Protein AF-0000000076748679 (afdb_homodimer)

Solvent-accessible surface area (backbone atoms only — not comparable to full-atom values): 33354 Å² total; per-residue (Å²): 128,60,46,67,63,49,33,9,61,66,39,72,43,52,55,68,56,43,50,34,49,76,63,66,43,86,95,61,54,68,68,56,43,50,35,40,51,52,24,21,60,73,51,68,40,67,83,51,52,68,63,48,45,72,67,42,92,62,56,61,30,36,22,34,38,36,46,47,50,56,41,62,71,43,7,44,29,50,48,27,27,44,54,48,29,47,75,69,73,27,44,51,39,35,34,57,22,62,58,31,41,68,43,35,53,53,41,52,50,49,34,47,63,59,50,29,44,18,26,38,34,44,67,61,37,58,54,70,67,57,52,53,53,50,36,73,73,32,62,2,43,16,36,39,72,36,80,46,81,94,50,43,91,37,19,33,23,63,45,42,33,60,34,28,25,53,54,45,47,54,44,43,74,27,57,43,79,38,61,28,36,36,40,41,60,59,91,38,68,63,43,54,32,27,50,47,13,43,45,52,45,34,46,75,73,75,40,80,82,53,74,73,40,48,26,56,18,49,82,33,37,68,19,15,24,51,14,41,52,52,36,59,69,62,71,61,85,55,42,27,34,43,27,62,26,36,43,18,33,53,16,27,50,50,49,32,50,75,66,73,40,46,57,20,86,57,33,17,42,33,24,22,44,58,49,76,63,29,73,47,30,77,44,27,39,16,22,24,33,49,65,45,47,63,50,26,33,49,36,38,51,49,7,47,24,43,47,65,71,42,91,69,92,69,88,79,38,68,44,77,50,45,80,43,86,54,53,11,59,52,67,55,77,83,125,129,61,44,68,62,50,33,9,60,67,40,71,42,53,54,67,55,41,50,34,48,76,64,66,43,84,94,61,55,67,67,55,43,49,36,41,50,51,23,21,60,75,51,67,39,65,84,50,53,66,62,48,45,71,66,42,91,60,56,62,30,37,23,33,37,35,46,48,50,54,41,64,71,43,7,45,29,50,49,28,28,43,56,49,29,48,76,69,73,27,44,51,39,32,34,57,22,62,56,32,41,68,43,36,52,52,42,52,49,50,35,47,64,58,51,30,45,19,26,38,33,46,67,62,34,58,54,71,67,57,52,52,51,50,36,69,73,32,62,2,43,16,36,40,72,36,81,44,79,96,50,43,93,36,20,33,23,61,44,40,32,58,34,28,27,52,52,45,48,53,44,43,74,28,58,43,80,38,62,27,36,37,40,41,60,59,92,35,68,64,42,55,32,28,50,47,14,43,45,52,45,34,46,75,70,74,40,80,80,53,73,74,40,48,27,56,19,49,81,34,37,68,20,15,25,50,15,42,52,53,38,59,69,61,70,61,84,55,42,26,35,43,27,62,25,36,42,17,33,52,16,28,52,51,49,33,50,75,66,74,40,48,60,20,84,57,32,17,42,33,25,22,44,58,49,77,64,30,75,48,31,76,47,26,40,16,22,23,33,50,64,46,48,62,49,26,32,50,35,39,52,48,8,46,26,42,46,66,71,43,92,70,93,69,90,76,40,70,44,76,53,45,80,44,87,56,54,11,58,52,66,56,76,82,125

InterPro domains:
  IPR000843 LacI-type HTH domain [PF00356] (3-48)
  IPR000843 LacI-type HTH domain [PS50932] (2-56)
  IPR000843 LacI-type HTH domain [SM00354] (1-71)
  IPR000843 LacI-type HTH domain [cd01392] (5-56)
  IPR010982 Lambda repressor-like, DNA-binding domain superfamily [G3DSA:1.10.260.40] (1-59)
  IPR010982 Lambda repressor-like, DNA-binding domain superfamily [SSF47413] (1-59)
  IPR028082 Periplasmic binding protein-like I [SSF53822] (61-331)
  IPR046335 Transcriptional regulator LacI/GalR-like, sensor domain [PF13377] (169-329)

Structure (mmCIF, N/CA/C/O backbone):
data_AF-0000000076748679-model_v1
#
loop_
_entity.id
_entity.type
_entity.pdbx_description
1 polymer 'Transcriptional regulator'
#
loop_
_atom_site.group_PDB
_atom_site.id
_atom_site.type_symbol
_atom_site.label_atom_id
_atom_site.label_alt_id
_atom_site.label_comp_id
_atom_site.label_asym_id
_atom_site.label_entity_id
_atom_site.label_seq_id
_atom_site.pdbx_PDB_ins_code
_atom_site.Cartn_x
_atom_site.Cartn_y
_atom_site.Cartn_z
_atom_site.occupancy
_atom_site.B_iso_or_equiv
_atom_site.auth_seq_id
_atom_site.auth_comp_id
_atom_site.auth_asym_id
_atom_site.auth_atom_id
_atom_site.pdbx_PDB_model_num
ATOM 1 N N . MET A 1 1 ? -38.938 -6.48 -3.715 1 53 1 MET A N 1
ATOM 2 C CA . MET A 1 1 ? -37.875 -7.238 -3.082 1 53 1 MET A CA 1
ATOM 3 C C . MET A 1 1 ? -38.406 -8.047 -1.898 1 53 1 MET A C 1
ATOM 5 O O . MET A 1 1 ? -39.344 -7.621 -1.227 1 53 1 MET A O 1
ATOM 9 N N . ALA A 1 2 ? -38.031 -9.32 -1.953 1 67.19 2 ALA A N 1
ATOM 10 C CA . ALA A 1 2 ? -38.531 -10.195 -0.905 1 67.19 2 ALA A CA 1
ATOM 11 C C . ALA A 1 2 ? -38.094 -9.727 0.475 1 67.19 2 ALA A C 1
ATOM 13 O O . ALA A 1 2 ? -37 -9.195 0.631 1 67.19 2 ALA A O 1
ATOM 14 N N . ASN A 1 3 ? -39 -9.562 1.383 1 76 3 ASN A N 1
ATOM 15 C CA . ASN A 1 3 ? -38.656 -9.234 2.764 1 76 3 ASN A CA 1
ATOM 16 C C . ASN A 1 3 ? -38.719 -10.461 3.664 1 76 3 ASN A C 1
ATOM 18 O O . ASN A 1 3 ? -38.969 -11.578 3.189 1 76 3 ASN A O 1
ATOM 22 N N . ILE A 1 4 ? -38.344 -10.125 4.898 1 81.5 4 ILE A N 1
ATOM 23 C CA . ILE A 1 4 ? -38.219 -11.242 5.828 1 81.5 4 ILE A CA 1
ATOM 24 C C . ILE A 1 4 ? -39.562 -11.961 5.973 1 81.5 4 ILE A C 1
ATOM 26 O O . ILE A 1 4 ? -39.594 -13.172 6.191 1 81.5 4 ILE A O 1
ATOM 30 N N . ARG A 1 5 ? -40.656 -11.25 5.781 1 84.69 5 ARG A N 1
ATOM 31 C CA . ARG A 1 5 ? -41.969 -11.859 5.871 1 84.69 5 ARG A CA 1
ATOM 32 C C . ARG A 1 5 ? -42.219 -12.812 4.703 1 84.69 5 ARG A C 1
ATOM 34 O O . ARG A 1 5 ? -42.844 -13.867 4.875 1 84.69 5 ARG A O 1
ATOM 41 N N . ASP A 1 6 ? -41.625 -12.414 3.621 1 86.12 6 ASP A N 1
ATOM 42 C CA . ASP A 1 6 ? -41.75 -13.273 2.445 1 86.12 6 ASP A CA 1
ATOM 43 C C . ASP A 1 6 ? -40.969 -14.578 2.635 1 86.12 6 ASP A C 1
ATOM 45 O O . ASP A 1 6 ? -41.438 -15.648 2.238 1 86.12 6 ASP A O 1
ATOM 49 N N . VAL A 1 7 ? -39.844 -14.344 3.219 1 87.75 7 VAL A N 1
ATOM 50 C CA . VAL A 1 7 ? -39 -15.523 3.486 1 87.75 7 VAL A CA 1
ATOM 51 C C . VAL A 1 7 ? -39.75 -16.453 4.457 1 87.75 7 VAL A C 1
ATOM 53 O O . VAL A 1 7 ? -39.75 -17.672 4.266 1 87.75 7 VAL A O 1
ATOM 56 N N . ALA A 1 8 ? -40.344 -15.883 5.414 1 89.19 8 ALA A N 1
ATOM 57 C CA . ALA A 1 8 ? -41.062 -16.656 6.406 1 89.19 8 ALA A CA 1
ATOM 58 C C . ALA A 1 8 ? -42.219 -17.422 5.762 1 89.19 8 ALA A C 1
ATOM 60 O O . ALA A 1 8 ? -42.406 -18.609 6.043 1 89.19 8 ALA A O 1
ATOM 61 N N . LYS A 1 9 ? -42.875 -16.781 4.926 1 89.94 9 LYS A N 1
ATOM 62 C CA . LYS A 1 9 ? -44 -17.391 4.215 1 89.94 9 LYS A CA 1
ATOM 63 C C . LYS A 1 9 ? -43.531 -18.547 3.336 1 89.94 9 LYS A C 1
ATOM 65 O O . LYS A 1 9 ? -44.125 -19.625 3.342 1 89.94 9 LYS A O 1
ATOM 70 N N . GLU A 1 10 ? -42.469 -18.266 2.684 1 90.56 10 GLU A N 1
ATOM 71 C CA . GLU A 1 10 ? -41.906 -19.266 1.767 1 90.56 10 GLU A CA 1
ATOM 72 C C . GLU A 1 10 ? -41.375 -20.469 2.523 1 90.56 10 GLU A C 1
ATOM 74 O O . GLU A 1 10 ? -41.531 -21.609 2.074 1 90.56 10 GLU A O 1
ATOM 79 N N . ALA A 1 11 ? -40.75 -20.219 3.58 1 90.06 11 ALA A N 1
ATOM 80 C CA . ALA A 1 11 ? -40.156 -21.281 4.387 1 90.06 11 ALA A CA 1
ATOM 81 C C . ALA A 1 11 ? -41.188 -21.953 5.285 1 90.06 11 ALA A C 1
ATOM 83 O O . ALA A 1 11 ? -40.906 -22.969 5.918 1 90.06 11 ALA A O 1
ATOM 84 N N . LYS A 1 12 ? -42.406 -21.375 5.41 1 91.06 12 LYS A N 1
ATOM 85 C CA . LYS A 1 12 ? -43.469 -21.828 6.281 1 91.06 12 LYS A CA 1
ATOM 86 C C . LYS A 1 12 ? -43.031 -21.828 7.746 1 91.06 12 LYS A C 1
ATOM 88 O O . LYS A 1 12 ? -43.25 -22.797 8.469 1 91.06 12 LYS A O 1
ATOM 93 N N . LEU A 1 13 ? -42.281 -20.828 7.977 1 90.19 13 LEU A N 1
ATOM 94 C CA . LEU A 1 13 ? -41.844 -20.594 9.336 1 90.19 13 LEU A CA 1
ATOM 95 C C . LEU A 1 13 ? -42.281 -19.203 9.828 1 90.19 13 LEU A C 1
ATOM 97 O O . LEU A 1 13 ? -42.719 -18.375 9.031 1 90.19 13 LEU A O 1
ATOM 101 N N . SER A 1 14 ? -42.312 -19.047 11.156 1 86.12 14 SER A N 1
ATOM 102 C CA . SER A 1 14 ? -42.594 -17.719 11.703 1 86.12 14 SER A CA 1
ATOM 103 C C . SER A 1 14 ? -41.469 -16.734 11.383 1 86.12 14 SER A C 1
ATOM 105 O O . SER A 1 14 ? -40.344 -17.156 11.141 1 86.12 14 SER A O 1
ATOM 107 N N . VAL A 1 15 ? -41.781 -15.438 11.352 1 87.69 15 VAL A N 1
ATOM 108 C CA . VAL A 1 15 ? -40.781 -14.391 11.133 1 87.69 15 VAL A CA 1
ATOM 109 C C . VAL A 1 15 ? -39.688 -14.469 12.203 1 87.69 15 VAL A C 1
ATOM 111 O O . VAL A 1 15 ? -38.531 -14.258 11.922 1 87.69 15 VAL A O 1
ATOM 114 N N . ALA A 1 16 ? -40.156 -14.875 13.414 1 81.38 16 ALA A N 1
ATOM 115 C CA . ALA A 1 16 ? -39.219 -14.984 14.531 1 81.38 16 ALA A CA 1
ATOM 116 C C . ALA A 1 16 ? -38.188 -16.094 14.273 1 81.38 16 ALA A C 1
ATOM 118 O O . ALA A 1 16 ? -37 -15.93 14.547 1 81.38 16 ALA A O 1
ATOM 119 N N . THR A 1 17 ? -38.625 -17.172 13.75 1 85 17 THR A N 1
ATOM 120 C CA . THR A 1 17 ? -37.75 -18.297 13.461 1 85 17 THR A CA 1
ATOM 121 C C . THR A 1 17 ? -36.781 -17.953 12.328 1 85 17 THR A C 1
ATOM 123 O O . THR A 1 17 ? -35.594 -18.266 12.398 1 85 17 THR A O 1
ATOM 126 N N . VAL A 1 18 ? -37.312 -17.281 11.312 1 85.25 18 VAL A N 1
ATOM 127 C CA . VAL A 1 18 ? -36.5 -16.875 10.18 1 85.25 18 VAL A CA 1
ATOM 128 C C . VAL A 1 18 ? -35.406 -15.906 10.656 1 85.25 18 VAL A C 1
ATOM 130 O O . VAL A 1 18 ? -34.25 -16.016 10.258 1 85.25 18 VAL A O 1
ATOM 133 N N . SER A 1 19 ? -35.812 -15.047 11.508 1 78.75 19 SER A N 1
ATOM 134 C CA . SER A 1 19 ? -34.875 -14.078 12.062 1 78.75 19 SER A CA 1
ATOM 135 C C . SER A 1 19 ? -33.781 -14.773 12.852 1 78.75 19 SER A C 1
ATOM 137 O O . SER A 1 19 ? -32.594 -14.406 12.742 1 78.75 19 SER A O 1
ATOM 139 N N . ARG A 1 20 ? -34.156 -15.797 13.516 1 76.81 20 ARG A N 1
ATOM 140 C CA . ARG A 1 20 ? -33.188 -16.562 14.305 1 76.81 20 ARG A CA 1
ATOM 141 C C . ARG A 1 20 ? -32.188 -17.266 13.398 1 76.81 20 ARG A C 1
ATOM 143 O O . ARG A 1 20 ? -31 -17.297 13.688 1 76.81 20 ARG A O 1
ATOM 150 N N . VAL A 1 21 ? -32.688 -17.766 12.32 1 78.62 21 VAL A N 1
ATOM 151 C CA . VAL A 1 21 ? -31.828 -18.5 11.383 1 78.62 21 VAL A CA 1
ATOM 152 C C . VAL A 1 21 ? -30.875 -17.531 10.688 1 78.62 21 VAL A C 1
ATOM 154 O O . VAL A 1 21 ? -29.672 -17.781 10.594 1 78.62 21 VAL A O 1
ATOM 157 N N . ILE A 1 22 ? -31.422 -16.391 10.328 1 76 22 ILE A N 1
ATOM 158 C CA . ILE A 1 22 ? -30.672 -15.391 9.57 1 76 22 ILE A CA 1
ATOM 159 C C . ILE A 1 22 ? -29.562 -14.812 10.453 1 76 22 ILE A C 1
ATOM 161 O O . ILE A 1 22 ? -28.453 -14.547 9.969 1 76 22 ILE A O 1
ATOM 165 N N . ASN A 1 23 ? -29.859 -14.789 11.75 1 66.12 23 ASN A N 1
ATOM 166 C CA . ASN A 1 23 ? -28.906 -14.203 12.68 1 66.12 23 ASN A CA 1
ATOM 167 C C . ASN A 1 23 ? -28.047 -15.273 13.359 1 66.12 23 ASN A C 1
ATOM 169 O O . ASN A 1 23 ? -27.328 -14.984 14.305 1 66.12 23 ASN A O 1
ATOM 173 N N . LYS A 1 24 ? -28.141 -16.438 12.922 1 69.12 24 LYS A N 1
ATOM 174 C CA . LYS A 1 24 ? -27.359 -17.594 13.367 1 69.12 24 LYS A CA 1
ATOM 175 C C . LYS A 1 24 ? -27.453 -17.75 14.883 1 69.12 24 LYS A C 1
ATOM 177 O O . LYS A 1 24 ? -26.438 -17.953 15.555 1 69.12 24 LYS A O 1
ATOM 182 N N . LEU A 1 25 ? -28.625 -17.516 15.383 1 63.22 25 LEU A N 1
ATOM 183 C CA . LEU A 1 25 ? -28.844 -17.625 16.828 1 63.22 25 LEU A CA 1
ATOM 184 C C . LEU A 1 25 ? -28.859 -19.094 17.25 1 63.22 25 LEU A C 1
ATOM 186 O O . LEU A 1 25 ? -29.203 -19.969 16.469 1 63.22 25 LEU A O 1
ATOM 190 N N . PRO A 1 26 ? -28.328 -19.328 18.469 1 72.94 26 PRO A N 1
ATOM 191 C CA . PRO A 1 26 ? -28.281 -20.703 18.953 1 72.94 26 PRO A CA 1
ATOM 192 C C . PRO A 1 26 ? -29.672 -21.344 19.062 1 72.94 26 PRO A C 1
ATOM 194 O O . PRO A 1 26 ? -30.672 -20.625 19.078 1 72.94 26 PRO A O 1
ATOM 197 N N . HIS A 1 27 ? -29.719 -22.766 18.953 1 73.62 27 HIS A N 1
ATOM 198 C CA . HIS A 1 27 ? -30.906 -23.578 19.188 1 73.62 27 HIS A CA 1
ATOM 199 C C . HIS A 1 27 ? -31.875 -23.484 18.016 1 73.62 27 HIS A C 1
ATOM 201 O O . HIS A 1 27 ? -33.094 -23.406 18.219 1 73.62 27 HIS A O 1
ATOM 207 N N . THR A 1 28 ? -31.25 -23.25 16.859 1 75.81 28 THR A N 1
ATOM 208 C CA . THR A 1 28 ? -32.062 -23.344 15.648 1 75.81 28 THR A CA 1
ATOM 209 C C . THR A 1 28 ? -31.875 -24.688 14.961 1 75.81 28 THR A C 1
ATOM 211 O O . THR A 1 28 ? -30.75 -25.156 14.797 1 75.81 28 THR A O 1
ATOM 214 N N . SER A 1 29 ? -33 -25.406 14.742 1 80.31 29 SER A N 1
ATOM 215 C CA . SER A 1 29 ? -32.938 -26.734 14.141 1 80.31 29 SER A CA 1
ATOM 216 C C . SER A 1 29 ? -32.344 -26.672 12.734 1 80.31 29 SER A C 1
ATOM 218 O O . SER A 1 29 ? -32.5 -25.672 12.039 1 80.31 29 SER A O 1
ATOM 220 N N . GLN A 1 30 ? -31.672 -27.719 12.406 1 85.25 30 GLN A N 1
ATOM 221 C CA . GLN A 1 30 ? -31.094 -27.828 11.078 1 85.25 30 GLN A CA 1
ATOM 222 C C . GLN A 1 30 ? -32.156 -27.734 9.992 1 85.25 30 GLN A C 1
ATOM 224 O O . GLN A 1 30 ? -31.922 -27.156 8.93 1 85.25 30 GLN A O 1
ATOM 229 N N . ALA A 1 31 ? -33.281 -28.281 10.281 1 85.75 31 ALA A N 1
ATOM 230 C CA . ALA A 1 31 ? -34.375 -28.234 9.328 1 85.75 31 ALA A CA 1
ATOM 231 C C . ALA A 1 31 ? -34.812 -26.797 9.047 1 85.75 31 ALA A C 1
ATOM 233 O O . ALA A 1 31 ? -35.062 -26.438 7.898 1 85.75 31 ALA A O 1
ATOM 234 N N . ALA A 1 32 ? -34.844 -26.016 10.07 1 85.44 32 ALA A N 1
ATOM 235 C CA . ALA A 1 32 ? -35.219 -24.609 9.914 1 85.44 32 ALA A CA 1
ATOM 236 C C . ALA A 1 32 ? -34.188 -23.844 9.125 1 85.44 32 ALA A C 1
ATOM 238 O O . ALA A 1 32 ? -34.5 -23.031 8.266 1 85.44 32 ALA A O 1
ATOM 239 N N . ILE A 1 33 ? -32.969 -24.094 9.383 1 86.94 33 ILE A N 1
ATOM 240 C CA . ILE A 1 33 ? -31.844 -23.453 8.703 1 86.94 33 ILE A CA 1
ATOM 241 C C . ILE A 1 33 ? -31.922 -23.734 7.207 1 86.94 33 ILE A C 1
ATOM 243 O O . ILE A 1 33 ? -31.828 -22.828 6.387 1 86.94 33 ILE A O 1
ATOM 247 N N . ASP A 1 34 ? -32.125 -24.938 6.914 1 86.56 34 ASP A N 1
ATOM 248 C CA . ASP A 1 34 ? -32.188 -25.359 5.516 1 86.56 34 ASP A CA 1
ATOM 249 C C . ASP A 1 34 ? -33.375 -24.703 4.809 1 86.56 34 ASP A C 1
ATOM 251 O O . ASP A 1 34 ? -33.25 -24.234 3.678 1 86.56 34 ASP A O 1
ATOM 255 N N . ALA A 1 35 ? -34.5 -24.781 5.453 1 87.38 35 ALA A N 1
ATOM 256 C CA . ALA A 1 35 ? -35.719 -24.219 4.875 1 87.38 35 ALA A CA 1
ATOM 257 C C . ALA A 1 35 ? -35.562 -22.719 4.621 1 87.38 35 ALA A C 1
ATOM 259 O O . ALA A 1 35 ? -35.969 -22.219 3.57 1 87.38 35 ALA A O 1
ATOM 260 N N . VAL A 1 36 ? -34.969 -22.047 5.582 1 86.44 36 VAL A N 1
ATOM 261 C CA . VAL A 1 36 ? -34.781 -20.609 5.465 1 86.44 36 VAL A CA 1
ATOM 262 C C . VAL A 1 36 ? -33.781 -20.297 4.344 1 86.44 36 VAL A C 1
ATOM 264 O O . VAL A 1 36 ? -34.062 -19.422 3.51 1 86.44 36 VAL A O 1
ATOM 267 N N . HIS A 1 37 ? -32.781 -21.016 4.281 1 83.88 37 HIS A N 1
ATOM 268 C CA . HIS A 1 37 ? -31.781 -20.781 3.238 1 83.88 37 HIS A CA 1
ATOM 269 C C . HIS A 1 37 ? -32.344 -21.062 1.855 1 83.88 37 HIS A C 1
ATOM 271 O O . HIS A 1 37 ? -32.094 -20.312 0.905 1 83.88 37 HIS A O 1
ATOM 277 N N . ALA A 1 38 ? -33.094 -22.156 1.756 1 82.5 38 ALA A N 1
ATOM 278 C CA . ALA A 1 38 ? -33.781 -22.5 0.498 1 82.5 38 ALA A CA 1
ATOM 279 C C . ALA A 1 38 ? -34.719 -21.391 0.08 1 82.5 38 ALA A C 1
ATOM 281 O O . ALA A 1 38 ? -34.781 -21.016 -1.094 1 82.5 38 ALA A O 1
ATOM 282 N N . ALA A 1 39 ? -35.469 -20.906 1.034 1 85.25 39 ALA A N 1
ATOM 283 C CA . ALA A 1 39 ? -36.438 -19.828 0.773 1 85.25 39 ALA A CA 1
ATOM 284 C C . ALA A 1 39 ? -35.688 -18.547 0.354 1 85.25 39 ALA A C 1
ATOM 286 O O . ALA A 1 39 ? -36.125 -17.859 -0.568 1 85.25 39 ALA A O 1
ATOM 287 N N . MET A 1 40 ? -34.594 -18.266 1.067 1 80.75 40 MET A N 1
ATOM 288 C CA . MET A 1 40 ? -33.812 -17.094 0.748 1 80.75 40 MET A CA 1
ATOM 289 C C . MET A 1 40 ? -33.25 -17.172 -0.669 1 80.75 40 MET A C 1
ATOM 291 O O . MET A 1 40 ? -33.25 -16.172 -1.401 1 80.75 40 MET A O 1
ATOM 295 N N . GLU A 1 41 ? -32.812 -18.297 -1.029 1 76.62 41 GLU A N 1
ATOM 296 C CA . GLU A 1 41 ? -32.281 -18.531 -2.365 1 76.62 41 GLU A CA 1
ATOM 297 C C . GLU A 1 41 ? -33.344 -18.375 -3.432 1 76.62 41 GLU A C 1
ATOM 299 O O . GLU A 1 41 ? -33.125 -17.734 -4.465 1 76.62 41 GLU A O 1
ATOM 304 N N . LYS A 1 42 ? -34.438 -19 -3.119 1 78.19 42 LYS A N 1
ATOM 305 C CA . LYS A 1 42 ? -35.562 -18.953 -4.062 1 78.19 42 LYS A CA 1
ATOM 306 C C . LYS A 1 42 ? -36.031 -17.531 -4.277 1 78.19 42 LYS A C 1
ATOM 308 O O . LYS A 1 42 ? -36.375 -17.141 -5.398 1 78.19 42 LYS A O 1
ATOM 313 N N . LEU A 1 43 ? -36 -16.797 -3.188 1 78.06 43 LEU A N 1
ATOM 314 C CA . LEU A 1 43 ? -36.562 -15.438 -3.238 1 78.06 43 LEU A CA 1
ATOM 315 C C . LEU A 1 43 ? -35.438 -14.422 -3.52 1 78.06 43 LEU A C 1
ATOM 317 O O . LEU A 1 43 ? -35.719 -13.227 -3.605 1 78.06 43 LEU A O 1
ATOM 321 N N . ASN A 1 44 ? -34.281 -14.953 -3.631 1 70.56 44 ASN A N 1
ATOM 322 C CA . ASN A 1 44 ? -33.094 -14.07 -3.746 1 70.56 44 ASN A CA 1
ATOM 323 C C . ASN A 1 44 ? -33.094 -13.023 -2.637 1 70.56 44 ASN A C 1
ATOM 325 O O . ASN A 1 44 ? -32.906 -11.836 -2.902 1 70.56 44 ASN A O 1
ATOM 329 N N . TYR A 1 45 ? -33.5 -13.625 -1.467 1 66.25 45 TYR A N 1
ATOM 330 C CA . TYR A 1 45 ? -33.562 -12.758 -0.297 1 66.25 45 TYR A CA 1
ATOM 331 C C . TYR A 1 45 ? -32.219 -12.664 0.414 1 66.25 45 TYR A C 1
ATOM 333 O O . TYR A 1 45 ? -31.609 -13.688 0.702 1 66.25 45 TYR A O 1
ATOM 341 N N . ARG A 1 46 ? -31.703 -11.508 0.466 1 61.62 46 ARG A N 1
ATOM 342 C CA . ARG A 1 46 ? -30.547 -11.242 1.326 1 61.62 46 ARG A CA 1
ATOM 343 C C . ARG A 1 46 ? -30.953 -10.43 2.547 1 61.62 46 ARG A C 1
ATOM 345 O O . ARG A 1 46 ? -31.609 -9.383 2.416 1 61.62 46 ARG A O 1
ATOM 352 N N . PRO A 1 47 ? -30.781 -11.094 3.756 1 57.09 47 PRO A N 1
ATOM 353 C CA . PRO A 1 47 ? -31.125 -10.281 4.93 1 57.09 47 PRO A CA 1
ATOM 354 C C . PRO A 1 47 ? -30.5 -8.891 4.887 1 57.09 47 PRO A C 1
ATOM 356 O O . PRO A 1 47 ? -29.344 -8.742 4.465 1 57.09 47 PRO A O 1
ATOM 359 N N . ASN A 1 48 ? -31.375 -7.957 4.715 1 49.44 48 ASN A N 1
ATOM 360 C CA . ASN A 1 48 ? -30.891 -6.582 4.672 1 49.44 48 ASN A CA 1
ATOM 361 C C . ASN A 1 48 ? -29.984 -6.273 5.863 1 49.44 48 ASN A C 1
ATOM 363 O O . ASN A 1 48 ? -30.375 -6.441 7.016 1 49.44 48 ASN A O 1
ATOM 367 N N . ALA A 1 49 ? -28.734 -6.309 5.73 1 47.72 49 ALA A N 1
ATOM 368 C CA . ALA A 1 49 ? -27.812 -5.902 6.793 1 47.72 49 ALA A CA 1
ATOM 369 C C . ALA A 1 49 ? -28.375 -4.711 7.57 1 47.72 49 ALA A C 1
ATOM 371 O O . ALA A 1 49 ? -28.172 -4.609 8.781 1 47.72 49 ALA A O 1
ATOM 372 N N . ASN A 1 50 ? -29.031 -3.898 6.863 1 45 50 ASN A N 1
ATOM 373 C CA . ASN A 1 50 ? -29.625 -2.74 7.531 1 45 50 ASN A CA 1
ATOM 374 C C . ASN A 1 50 ? -30.703 -3.152 8.531 1 45 50 ASN A C 1
ATOM 376 O O . ASN A 1 50 ? -30.828 -2.555 9.602 1 45 50 ASN A O 1
ATOM 380 N N . ALA A 1 51 ? -31.469 -4.109 8.172 1 46 51 ALA A N 1
ATOM 381 C CA . ALA A 1 51 ? -32.5 -4.594 9.102 1 46 51 ALA A CA 1
ATOM 382 C C . ALA A 1 51 ? -31.875 -5.301 10.297 1 46 51 ALA A C 1
ATOM 384 O O . ALA A 1 51 ? -32.344 -5.184 11.422 1 46 51 ALA A O 1
ATOM 385 N N . ARG A 1 52 ? -30.844 -6.016 10.031 1 46.19 52 ARG A N 1
ATOM 386 C CA . ARG A 1 52 ? -30.109 -6.672 11.117 1 46.19 52 ARG A CA 1
ATOM 387 C C . ARG A 1 52 ? -29.422 -5.648 12.008 1 46.19 52 ARG A C 1
ATOM 389 O O . ARG A 1 52 ? -29.297 -5.852 13.219 1 46.19 52 ARG A O 1
ATOM 396 N N . ALA A 1 53 ? -28.875 -4.703 11.367 1 46 53 ALA A N 1
ATOM 397 C CA . ALA A 1 53 ? -28.219 -3.625 12.117 1 46 53 ALA A CA 1
ATOM 398 C C . ALA A 1 53 ? -29.203 -2.994 13.109 1 46 53 ALA A C 1
ATOM 400 O O . ALA A 1 53 ? -28.797 -2.539 14.18 1 46 53 ALA A O 1
ATOM 401 N N . LEU A 1 54 ? -30.484 -3.012 12.711 1 43.5 54 LEU A N 1
ATOM 402 C CA . LEU A 1 54 ? -31.484 -2.516 13.648 1 43.5 54 LEU A CA 1
ATOM 403 C C . LEU A 1 54 ? -31.484 -3.346 14.922 1 43.5 54 LEU A C 1
ATOM 405 O O . LEU A 1 54 ? -31.812 -2.836 16 1 43.5 54 LEU A O 1
ATOM 409 N N . VAL A 1 55 ? -31.156 -4.594 14.695 1 42.78 55 VAL A N 1
ATOM 410 C CA . VAL A 1 55 ? -31.188 -5.406 15.914 1 42.78 55 VAL A CA 1
ATOM 411 C C . VAL A 1 55 ? -29.812 -5.395 16.578 1 42.78 55 VAL A C 1
ATOM 413 O O . VAL A 1 55 ? -29.719 -5.371 17.812 1 42.78 55 VAL A O 1
ATOM 416 N N . SER A 1 56 ? -28.781 -5.609 15.789 1 48 56 SER A N 1
ATOM 417 C CA . SER A 1 56 ? -27.469 -5.695 16.422 1 48 56 SER A CA 1
ATOM 418 C C . SER A 1 56 ? -26.906 -4.309 16.719 1 48 56 SER A C 1
ATOM 420 O O . SER A 1 56 ? -26.953 -3.418 15.859 1 48 56 SER A O 1
ATOM 422 N N . LYS A 1 57 ? -26.891 -3.906 17.891 1 54.88 57 LYS A N 1
ATOM 423 C CA . LYS A 1 57 ? -26.453 -2.646 18.469 1 54.88 57 LYS A CA 1
ATOM 424 C C . LYS A 1 57 ? -25.094 -2.221 17.922 1 54.88 57 LYS A C 1
ATOM 426 O O . LYS A 1 57 ? -24.641 -1.092 18.141 1 54.88 57 LYS A O 1
ATOM 431 N N . SER A 1 58 ? -24.281 -3.148 17.188 1 64.81 58 SER A N 1
ATOM 432 C CA . SER A 1 58 ? -22.953 -2.689 16.812 1 64.81 58 SER A CA 1
ATOM 433 C C . SER A 1 58 ? -22.719 -2.844 15.305 1 64.81 58 SER A C 1
ATOM 435 O O . SER A 1 58 ? -23.141 -3.83 14.703 1 64.81 58 SER A O 1
ATOM 437 N N . SER A 1 59 ? -22.188 -1.83 14.695 1 80.62 59 SER A N 1
ATOM 438 C CA . SER A 1 59 ? -21.859 -1.816 13.273 1 80.62 59 SER A CA 1
ATOM 439 C C . SER A 1 59 ? -20.812 -2.881 12.938 1 80.62 59 SER A C 1
ATOM 441 O O . SER A 1 59 ? -19.875 -3.1 13.703 1 80.62 59 SER A O 1
ATOM 443 N N . PRO A 1 60 ? -20.922 -3.547 11.867 1 82.69 60 PRO A N 1
ATOM 444 C CA . PRO A 1 60 ? -20.016 -4.633 11.492 1 82.69 60 PRO A CA 1
ATOM 445 C C . PRO A 1 60 ? -18.703 -4.129 10.914 1 82.69 60 PRO A C 1
ATOM 447 O O . PRO A 1 60 ? -17.781 -4.918 10.688 1 82.69 60 PRO A O 1
ATOM 450 N N . SER A 1 61 ? -18.594 -2.795 10.773 1 92.31 61 SER A N 1
ATOM 451 C CA . SER A 1 61 ? -17.391 -2.344 10.078 1 92.31 61 SER A CA 1
ATOM 452 C C . SER A 1 61 ? -16.828 -1.076 10.703 1 92.31 61 SER A C 1
ATOM 454 O O . SER A 1 61 ? -17.578 -0.261 11.25 1 92.31 61 SER A O 1
ATOM 456 N N . ILE A 1 62 ? -15.516 -0.98 10.711 1 97.19 62 ILE A N 1
ATOM 457 C CA . ILE A 1 62 ? -14.82 0.27 10.984 1 97.19 62 ILE A CA 1
ATOM 458 C C . ILE A 1 62 ? -14.562 1.016 9.68 1 97.19 62 ILE A C 1
ATOM 460 O O . ILE A 1 62 ? -14.016 0.448 8.727 1 97.19 62 ILE A O 1
ATOM 464 N N . GLY A 1 63 ? -15.07 2.264 9.562 1 98.25 63 GLY A N 1
ATOM 465 C CA . GLY A 1 63 ? -14.758 3.107 8.422 1 98.25 63 GLY A CA 1
ATOM 466 C C . GLY A 1 63 ? -13.383 3.746 8.508 1 98.25 63 GLY A C 1
ATOM 467 O O . GLY A 1 63 ? -12.992 4.246 9.562 1 98.25 63 GLY A O 1
ATOM 468 N N . VAL A 1 64 ? -12.633 3.705 7.43 1 98.75 64 VAL A N 1
ATOM 469 C CA . VAL A 1 64 ? -11.273 4.227 7.41 1 98.75 64 VAL A CA 1
ATOM 470 C C . VAL A 1 64 ? -11.102 5.176 6.227 1 98.75 64 VAL A C 1
ATOM 472 O O . VAL A 1 64 ? -11.367 4.809 5.082 1 98.75 64 VAL A O 1
ATOM 475 N N . LEU A 1 65 ? -10.719 6.387 6.504 1 98.69 65 LEU A N 1
ATOM 476 C CA . LEU A 1 65 ? -10.391 7.367 5.473 1 98.69 65 LEU A CA 1
ATOM 477 C C . LEU A 1 65 ? -8.891 7.617 5.422 1 98.69 65 LEU A C 1
ATOM 479 O O . LEU A 1 65 ? -8.273 7.961 6.434 1 98.69 65 LEU A O 1
ATOM 483 N N . VAL A 1 66 ? -8.289 7.367 4.285 1 98.25 66 VAL A N 1
ATOM 484 C CA . VAL A 1 66 ? -6.871 7.66 4.094 1 98.25 66 VAL A CA 1
ATOM 485 C C . VAL A 1 66 ? -6.68 8.5 2.834 1 98.25 66 VAL A C 1
ATOM 487 O O . VAL A 1 66 ? -7.625 8.703 2.068 1 98.25 66 VAL A O 1
ATOM 490 N N . ALA A 1 67 ? -5.469 9.055 2.623 1 96.56 67 ALA A N 1
ATOM 491 C CA . ALA A 1 67 ? -5.199 9.836 1.42 1 96.56 67 ALA A CA 1
ATOM 492 C C . ALA A 1 67 ? -5.152 8.945 0.184 1 96.56 67 ALA A C 1
ATOM 494 O O . ALA A 1 67 ? -5.852 9.195 -0.799 1 96.56 67 ALA A O 1
ATOM 495 N N . ASP A 1 68 ? -4.273 7.902 0.251 1 93.94 68 ASP A N 1
ATOM 496 C CA . ASP A 1 68 ? -4.059 7.004 -0.88 1 93.94 68 ASP A CA 1
ATOM 497 C C . ASP A 1 68 ? -3.334 5.734 -0.443 1 93.94 68 ASP A C 1
ATOM 499 O O . ASP A 1 68 ? -2.176 5.789 -0.022 1 93.94 68 ASP A O 1
ATOM 503 N N . VAL A 1 69 ? -3.98 4.57 -0.718 1 94.62 69 VAL A N 1
ATOM 504 C CA . VAL A 1 69 ? -3.436 3.328 -0.176 1 94.62 69 VAL A CA 1
ATOM 505 C C . VAL A 1 69 ? -2.248 2.871 -1.02 1 94.62 69 VAL A C 1
ATOM 507 O O . VAL A 1 69 ? -1.552 1.92 -0.66 1 94.62 69 VAL A O 1
ATOM 510 N N . SER A 1 70 ? -1.946 3.531 -2.168 1 92.56 70 SER A N 1
ATOM 511 C CA . SER A 1 70 ? -0.771 3.176 -2.957 1 92.56 70 SER A CA 1
ATOM 512 C C . SER A 1 70 ? 0.514 3.619 -2.266 1 92.56 70 SER A C 1
ATOM 514 O O . SER A 1 70 ? 1.603 3.158 -2.613 1 92.56 70 SER A O 1
ATOM 516 N N . ASN A 1 71 ? 0.435 4.578 -1.381 1 93.88 71 ASN A N 1
ATOM 517 C CA . ASN A 1 71 ? 1.543 4.961 -0.513 1 93.88 71 ASN A CA 1
ATOM 518 C C . ASN A 1 71 ? 1.699 3.994 0.657 1 93.88 71 ASN A C 1
ATOM 520 O O . ASN A 1 71 ? 0.754 3.775 1.417 1 93.88 71 ASN A O 1
ATOM 524 N N . PRO A 1 72 ? 2.955 3.455 0.802 1 93.5 72 PRO A N 1
ATOM 525 C CA . PRO A 1 72 ? 3.162 2.438 1.835 1 93.5 72 PRO A CA 1
ATOM 526 C C . PRO A 1 72 ? 2.822 2.941 3.236 1 93.5 72 PRO A C 1
ATOM 528 O O . PRO A 1 72 ? 2.482 2.146 4.117 1 93.5 72 PRO A O 1
ATOM 531 N N . PHE A 1 73 ? 2.906 4.227 3.441 1 95.38 73 PHE A N 1
ATOM 532 C CA . PHE A 1 73 ? 2.535 4.805 4.727 1 95.38 73 PHE A CA 1
ATOM 533 C C . PHE A 1 73 ? 1.093 4.465 5.082 1 95.38 73 PHE A C 1
ATOM 535 O O . PHE A 1 73 ? 0.81 4.012 6.191 1 95.38 73 PHE A O 1
ATOM 542 N N . TYR A 1 74 ? 0.228 4.566 4.148 1 97.31 74 TYR A N 1
ATOM 543 C CA . TYR A 1 74 ? -1.19 4.324 4.383 1 97.31 74 TYR A CA 1
ATOM 544 C C . TYR A 1 74 ? -1.497 2.832 4.371 1 97.31 74 TYR A C 1
ATOM 546 O O . TYR A 1 74 ? -2.4 2.371 5.074 1 97.31 74 TYR A O 1
ATOM 554 N N . GLY A 1 75 ? -0.753 2.105 3.549 1 95.38 75 GLY A N 1
ATOM 555 C CA . GLY A 1 75 ? -0.896 0.661 3.619 1 95.38 75 GLY A CA 1
ATOM 556 C C . GLY A 1 75 ? -0.645 0.104 5.008 1 95.38 75 GLY A C 1
ATOM 557 O O . GLY A 1 75 ? -1.416 -0.722 5.5 1 95.38 75 GLY A O 1
ATOM 558 N N . ALA A 1 76 ? 0.413 0.562 5.629 1 95.81 76 ALA A N 1
ATOM 559 C CA . ALA A 1 76 ? 0.763 0.129 6.98 1 95.81 76 ALA A CA 1
ATOM 560 C C . ALA A 1 76 ? -0.29 0.576 7.988 1 95.81 76 ALA A C 1
ATOM 562 O O . ALA A 1 76 ? -0.638 -0.173 8.906 1 95.81 76 ALA A O 1
ATOM 563 N N . MET A 1 77 ? -0.775 1.781 7.824 1 97.88 77 MET A N 1
ATOM 564 C CA . MET A 1 77 ? -1.829 2.312 8.688 1 97.88 77 MET A CA 1
ATOM 565 C C . MET A 1 77 ? -3.072 1.43 8.633 1 97.88 77 MET A C 1
ATOM 567 O O . MET A 1 77 ? -3.59 1.013 9.664 1 97.88 77 MET A O 1
ATOM 571 N N . VAL A 1 78 ? -3.49 1.119 7.445 1 98.25 78 VAL A N 1
ATOM 572 C CA . VAL A 1 78 ? -4.719 0.36 7.23 1 98.25 78 VAL A CA 1
ATOM 573 C C . VAL A 1 78 ? -4.551 -1.059 7.77 1 98.25 78 VAL A C 1
ATOM 575 O O . VAL A 1 78 ? -5.473 -1.614 8.367 1 98.25 78 VAL A O 1
ATOM 578 N N . GLN A 1 79 ? -3.391 -1.61 7.527 1 96.31 79 GLN A N 1
ATOM 579 C CA . GLN A 1 79 ? -3.135 -2.959 8.031 1 96.31 79 GLN A CA 1
ATOM 580 C C . GLN A 1 79 ? -3.277 -3.02 9.547 1 96.31 79 GLN A C 1
ATOM 582 O O . GLN A 1 79 ? -3.863 -3.961 10.078 1 96.31 79 GLN A O 1
ATOM 587 N N . ALA A 1 80 ? -2.707 -2.064 10.258 1 97.81 80 ALA A N 1
ATOM 588 C CA . ALA A 1 80 ? -2.779 -2.02 11.711 1 97.81 80 ALA A CA 1
ATOM 589 C C . ALA A 1 80 ? -4.223 -1.864 12.188 1 97.81 80 ALA A C 1
ATOM 591 O O . ALA A 1 80 ? -4.637 -2.506 13.156 1 97.81 80 ALA A O 1
ATOM 592 N N . ILE A 1 81 ? -4.977 -1.012 11.516 1 98.56 81 ILE A N 1
ATOM 593 C CA . ILE A 1 81 ? -6.387 -0.825 11.852 1 98.56 81 ILE A CA 1
ATOM 594 C C . ILE A 1 81 ? -7.145 -2.131 11.625 1 98.56 81 ILE A C 1
ATOM 596 O O . ILE A 1 81 ? -7.98 -2.52 12.453 1 98.56 81 ILE A O 1
ATOM 600 N N . ASP A 1 82 ? -6.855 -2.764 10.523 1 97.81 82 ASP A N 1
ATOM 601 C CA . ASP A 1 82 ? -7.527 -4.012 10.164 1 97.81 82 ASP A CA 1
ATOM 602 C C . ASP A 1 82 ? -7.254 -5.098 11.203 1 97.81 82 ASP A C 1
ATOM 604 O O . ASP A 1 82 ? -8.141 -5.898 11.516 1 97.81 82 ASP A O 1
ATOM 608 N N . GLU A 1 83 ? -6.02 -5.207 11.656 1 97.12 83 GLU A N 1
ATOM 609 C CA . GLU A 1 83 ? -5.672 -6.176 12.688 1 97.12 83 GLU A CA 1
ATOM 610 C C . GLU A 1 83 ? -6.527 -5.977 13.938 1 97.12 83 GLU A C 1
ATOM 612 O O . GLU A 1 83 ? -7.035 -6.945 14.508 1 97.12 83 GLU A O 1
ATOM 617 N N . VAL A 1 84 ? -6.715 -4.758 14.352 1 97.69 84 VAL A N 1
ATOM 618 C CA . VAL A 1 84 ? -7.559 -4.453 15.5 1 97.69 84 VAL A CA 1
ATOM 619 C C . VAL A 1 84 ? -9.008 -4.805 15.188 1 97.69 84 VAL A C 1
ATOM 621 O O . VAL A 1 84 ? -9.703 -5.398 16.016 1 97.69 84 VAL A O 1
ATOM 624 N N . ALA A 1 85 ? -9.453 -4.367 13.977 1 96.88 85 ALA A N 1
ATOM 625 C CA . ALA A 1 85 ? -10.828 -4.656 13.578 1 96.88 85 ALA A CA 1
ATOM 626 C C . ALA A 1 85 ? -11.125 -6.148 13.68 1 96.88 85 ALA A C 1
ATOM 628 O O . ALA A 1 85 ? -12.18 -6.547 14.18 1 96.88 85 ALA A O 1
ATOM 629 N N . ARG A 1 86 ? -10.242 -6.957 13.234 1 94.56 86 ARG A N 1
ATOM 630 C CA . ARG A 1 86 ? -10.422 -8.406 13.25 1 94.56 86 ARG A CA 1
ATOM 631 C C . ARG A 1 86 ? -10.5 -8.93 14.68 1 94.56 86 ARG A C 1
ATOM 633 O O . ARG A 1 86 ? -11.25 -9.867 14.969 1 94.56 86 ARG A O 1
ATOM 640 N N . GLU A 1 87 ? -9.719 -8.352 15.555 1 95.38 87 GLU A N 1
ATOM 641 C CA . GLU A 1 87 ? -9.789 -8.711 16.969 1 95.38 87 GLU A CA 1
ATOM 642 C C . GLU A 1 87 ? -11.203 -8.508 17.516 1 95.38 87 GLU A C 1
ATOM 644 O O . GLU A 1 87 ? -11.633 -9.227 18.422 1 95.38 87 GLU A O 1
ATOM 649 N N . TYR A 1 88 ? -11.875 -7.566 16.984 1 93.56 88 TYR A N 1
ATOM 650 C CA . TYR A 1 88 ? -13.211 -7.238 17.453 1 93.56 88 TYR A CA 1
ATOM 651 C C . TYR A 1 88 ? -14.273 -7.82 16.531 1 93.56 88 TYR A C 1
ATOM 653 O O . TYR A 1 88 ? -15.438 -7.434 16.578 1 93.56 88 TYR A O 1
ATOM 661 N N . LYS A 1 89 ? -13.781 -8.727 15.578 1 91.75 89 LYS A N 1
ATOM 662 C CA . LYS A 1 89 ? -14.656 -9.422 14.641 1 91.75 89 LYS A CA 1
ATOM 663 C C . LYS A 1 89 ? -15.414 -8.438 13.75 1 91.75 89 LYS A C 1
ATOM 665 O O . LYS A 1 89 ? -16.609 -8.594 13.531 1 91.75 89 LYS A O 1
ATOM 670 N N . LYS A 1 90 ? -14.734 -7.379 13.406 1 93.19 90 LYS A N 1
ATOM 671 C CA . LYS A 1 90 ? -15.25 -6.371 12.484 1 93.19 90 LYS A CA 1
ATOM 672 C C . LYS A 1 90 ? -14.453 -6.359 11.18 1 93.19 90 LYS A C 1
ATOM 674 O O . LYS A 1 90 ? -13.305 -6.805 11.141 1 93.19 90 LYS A O 1
ATOM 679 N N . HIS A 1 91 ? -15.086 -5.879 10.078 1 93.19 91 HIS A N 1
ATOM 680 C CA . HIS A 1 91 ? -14.398 -5.582 8.828 1 93.19 91 HIS A CA 1
ATOM 681 C C . HIS A 1 91 ? -14.055 -4.102 8.727 1 93.19 91 HIS A C 1
ATOM 683 O O . HIS A 1 91 ? -14.508 -3.295 9.539 1 93.19 91 HIS A O 1
ATOM 689 N N . ILE A 1 92 ? -13.195 -3.816 7.852 1 97.19 92 ILE A N 1
ATOM 690 C CA . ILE A 1 92 ? -12.93 -2.404 7.602 1 97.19 92 ILE A CA 1
ATOM 691 C C . ILE A 1 92 ? -13.469 -2.014 6.227 1 97.19 92 ILE A C 1
ATOM 693 O O . ILE A 1 92 ? -13.516 -2.842 5.312 1 97.19 92 ILE A O 1
ATOM 697 N N . LEU A 1 93 ? -13.953 -0.831 6.117 1 97.19 93 LEU A N 1
ATOM 698 C CA . LEU A 1 93 ? -14.273 -0.167 4.859 1 97.19 93 LEU A CA 1
ATOM 699 C C . LEU A 1 93 ? -13.367 1.04 4.633 1 97.19 93 LEU A C 1
ATOM 701 O O . LEU A 1 93 ? -13.398 1.994 5.41 1 97.19 93 LEU A O 1
ATOM 705 N N . ILE A 1 94 ? -12.57 0.937 3.59 1 98.25 94 ILE A N 1
ATOM 706 C CA . ILE A 1 94 ? -11.555 1.947 3.338 1 98.25 94 ILE A CA 1
ATOM 707 C C . ILE A 1 94 ? -11.969 2.82 2.156 1 98.25 94 ILE A C 1
ATOM 709 O O . ILE A 1 94 ? -12.5 2.316 1.162 1 98.25 94 ILE A O 1
ATOM 713 N N . THR A 1 95 ? -11.727 4.102 2.221 1 97.44 95 THR A N 1
ATOM 714 C CA . THR A 1 95 ? -11.906 5.004 1.091 1 97.44 95 THR A CA 1
ATOM 715 C C . THR A 1 95 ? -10.836 6.09 1.086 1 97.44 95 THR A C 1
ATOM 717 O O . THR A 1 95 ? -10.047 6.191 2.027 1 97.44 95 THR A O 1
ATOM 720 N N . HIS A 1 96 ? -10.742 6.844 -0.027 1 97.31 96 HIS A N 1
ATOM 721 C CA . HIS A 1 96 ? -9.672 7.812 -0.233 1 97.31 96 HIS A CA 1
ATOM 722 C C . HIS A 1 96 ? -10.188 9.242 -0.124 1 97.31 96 HIS A C 1
ATOM 724 O O . HIS A 1 96 ? -11.312 9.531 -0.545 1 97.31 96 HIS A O 1
ATOM 730 N N . GLY A 1 97 ? -9.312 10.102 0.432 1 96.44 97 GLY A N 1
ATOM 731 C CA . GLY A 1 97 ? -9.672 11.508 0.508 1 96.44 97 GLY A CA 1
ATOM 732 C C . GLY A 1 97 ? -8.68 12.414 -0.191 1 96.44 97 GLY A C 1
ATOM 733 O O . GLY A 1 97 ? -8.984 13.578 -0.478 1 96.44 97 GLY A O 1
ATOM 734 N N . TYR A 1 98 ? -7.453 11.984 -0.433 1 94.69 98 TYR A N 1
ATOM 735 C CA . TYR A 1 98 ? -6.406 12.633 -1.219 1 94.69 98 TYR A CA 1
ATOM 736 C C . TYR A 1 98 ? -6.094 14.023 -0.681 1 94.69 98 TYR A C 1
ATOM 738 O O . TYR A 1 98 ? -5.766 14.93 -1.447 1 94.69 98 TYR A O 1
ATOM 746 N N . HIS A 1 99 ? -6.371 14.281 0.593 1 95.81 99 HIS A N 1
ATOM 747 C CA . HIS A 1 99 ? -6.129 15.562 1.241 1 95.81 99 HIS A CA 1
ATOM 748 C C . HIS A 1 99 ? -6.957 16.672 0.596 1 95.81 99 HIS A C 1
ATOM 750 O O . HIS A 1 99 ? -6.555 17.844 0.607 1 95.81 99 HIS A O 1
ATOM 756 N N . ASN A 1 100 ? -8.039 16.312 -0.033 1 95.88 100 ASN A N 1
ATOM 757 C CA . ASN A 1 100 ? -8.938 17.25 -0.68 1 95.88 100 ASN A CA 1
ATOM 758 C C . ASN A 1 100 ? -10.219 17.453 0.121 1 95.88 100 ASN A C 1
ATOM 760 O O . ASN A 1 100 ? -10.875 16.469 0.494 1 95.88 100 ASN A O 1
ATOM 764 N N . GLU A 1 101 ? -10.555 18.641 0.337 1 96.69 101 GLU A N 1
ATOM 765 C CA . GLU A 1 101 ? -11.672 19 1.205 1 96.69 101 GLU A CA 1
ATOM 766 C C . GLU A 1 101 ? -12.961 18.312 0.75 1 96.69 101 GLU A C 1
ATOM 768 O O . GLU A 1 101 ? -13.625 17.641 1.539 1 96.69 101 GLU A O 1
ATOM 773 N N . ALA A 1 102 ? -13.289 18.453 -0.495 1 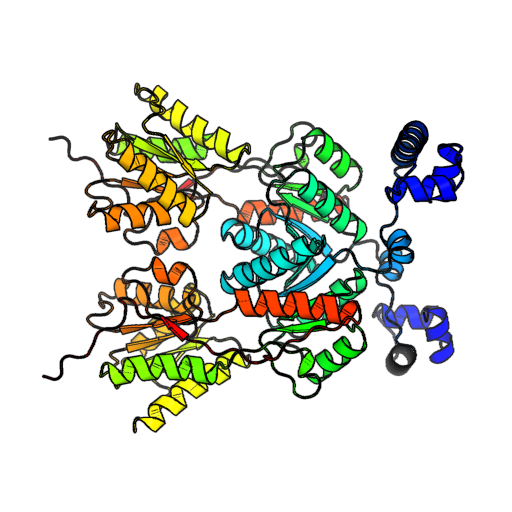95.38 102 ALA A N 1
ATOM 774 C CA . ALA A 1 102 ? -14.539 17.906 -1.026 1 95.38 102 ALA A CA 1
ATOM 775 C C . ALA A 1 102 ? -14.539 16.375 -0.989 1 95.38 102 ALA A C 1
ATOM 777 O O . ALA A 1 102 ? -15.531 15.766 -0.606 1 95.38 102 ALA A O 1
ATOM 778 N N . TYR A 1 103 ? -13.43 15.797 -1.341 1 94.25 103 TYR A N 1
ATOM 779 C CA . TYR A 1 103 ? -13.328 14.344 -1.378 1 94.25 103 TYR A CA 1
ATOM 780 C C . TYR A 1 103 ? -13.422 13.75 0.025 1 94.25 103 TYR A C 1
ATOM 782 O O . TYR A 1 103 ? -14.094 12.742 0.236 1 94.25 103 TYR A O 1
ATOM 790 N N . GLU A 1 104 ? -12.719 14.383 0.954 1 97.25 104 GLU A N 1
ATOM 791 C CA . GLU A 1 104 ? -12.758 13.891 2.33 1 97.25 104 GLU A CA 1
ATOM 792 C C . GLU A 1 104 ? -14.164 13.992 2.912 1 97.25 104 GLU A C 1
ATOM 794 O O . GLU A 1 104 ? -14.625 13.07 3.594 1 97.25 104 GLU A O 1
ATOM 799 N N . ARG A 1 105 ? -14.844 15.117 2.645 1 95.94 105 ARG A N 1
ATOM 800 C CA . ARG A 1 105 ? -16.203 15.297 3.129 1 95.94 105 ARG A CA 1
ATOM 801 C C . ARG A 1 105 ? -17.125 14.211 2.596 1 95.94 105 ARG A C 1
ATOM 803 O O . ARG A 1 105 ? -17.844 13.562 3.365 1 95.94 105 ARG A O 1
ATOM 810 N N . GLU A 1 106 ? -17.031 14 1.316 1 93.31 106 GLU A N 1
ATOM 811 C CA . GLU A 1 106 ? -17.875 13 0.673 1 93.31 106 GLU A CA 1
ATOM 812 C C . GLU A 1 106 ? -17.562 11.594 1.179 1 93.31 106 GLU A C 1
ATOM 814 O O . GLU A 1 106 ? -18.453 10.773 1.36 1 93.31 106 GLU A O 1
ATOM 819 N N . ALA A 1 107 ? -16.312 11.359 1.338 1 95.12 107 ALA A N 1
ATOM 820 C CA . ALA A 1 107 ? -15.859 10.047 1.809 1 95.12 107 ALA A CA 1
ATOM 821 C C . ALA A 1 107 ? -16.391 9.766 3.213 1 95.12 107 ALA A C 1
ATOM 823 O O . ALA A 1 107 ? -16.859 8.656 3.494 1 95.12 107 ALA A O 1
ATOM 824 N N . ILE A 1 108 ? -16.281 10.727 4.094 1 96.19 108 ILE A N 1
ATOM 825 C CA . ILE A 1 108 ? -16.766 10.555 5.461 1 96.19 108 ILE A CA 1
ATOM 826 C C . ILE A 1 108 ? -18.281 10.328 5.449 1 96.19 108 ILE A C 1
ATOM 828 O O . ILE A 1 108 ? -18.781 9.43 6.129 1 96.19 108 ILE A O 1
ATOM 832 N N . GLU A 1 109 ? -18.969 11.102 4.648 1 92.19 109 GLU A N 1
ATOM 833 C CA . GLU A 1 109 ? -20.422 10.93 4.52 1 92.19 109 GLU A CA 1
ATOM 834 C C . GLU A 1 109 ? -20.766 9.531 4.008 1 92.19 109 GLU A C 1
ATOM 836 O O . GLU A 1 109 ? -21.719 8.914 4.477 1 92.19 109 GLU A O 1
ATOM 841 N N . LEU A 1 110 ? -20.016 9.109 3.061 1 91.44 110 LEU A N 1
ATOM 842 C CA . LEU A 1 110 ? -20.203 7.77 2.508 1 91.44 110 LEU A CA 1
ATOM 843 C C . LEU A 1 110 ? -20.062 6.707 3.594 1 91.44 110 LEU A C 1
ATOM 845 O O . LEU A 1 110 ? -20.891 5.793 3.684 1 91.44 110 LEU A O 1
ATOM 849 N N . LEU A 1 111 ? -19.031 6.785 4.422 1 94.5 111 LEU A N 1
ATOM 850 C CA . LEU A 1 111 ? -18.797 5.82 5.496 1 94.5 111 LEU A CA 1
ATOM 851 C C . LEU A 1 111 ? -19.938 5.859 6.512 1 94.5 111 LEU A C 1
ATOM 853 O O . LEU A 1 111 ? -20.375 4.816 7 1 94.5 111 LEU A O 1
ATOM 857 N N . ILE A 1 112 ? -20.375 7.059 6.77 1 89.81 112 ILE A N 1
ATOM 858 C CA . ILE A 1 112 ? -21.469 7.227 7.715 1 89.81 112 ILE A CA 1
ATOM 859 C C . ILE A 1 112 ? -22.734 6.602 7.145 1 89.81 112 ILE A C 1
ATOM 861 O O . ILE A 1 112 ? -23.453 5.875 7.84 1 89.81 112 ILE A O 1
ATOM 865 N N . ASN A 1 113 ? -22.969 6.852 5.895 1 84.25 113 ASN A N 1
ATOM 866 C CA . ASN A 1 113 ? -24.156 6.328 5.23 1 84.25 113 ASN A CA 1
ATOM 867 C C . ASN A 1 113 ? -24.109 4.809 5.113 1 84.25 113 ASN A C 1
ATOM 869 O O . ASN A 1 113 ? -25.141 4.16 4.957 1 84.25 113 ASN A O 1
ATOM 873 N N . ASN A 1 114 ? -22.906 4.285 5.191 1 86.19 114 ASN A N 1
ATOM 874 C CA . ASN A 1 114 ? -22.75 2.836 5.176 1 86.19 114 ASN A CA 1
ATOM 875 C C . ASN A 1 114 ? -22.734 2.26 6.59 1 86.19 114 ASN A C 1
ATOM 877 O O . ASN A 1 114 ? -22.234 1.156 6.809 1 86.19 114 ASN A O 1
ATOM 881 N N . ARG A 1 115 ? -23.078 3.016 7.562 1 83.81 115 ARG A N 1
ATOM 882 C CA . ARG A 1 115 ? -23.391 2.633 8.938 1 83.81 115 ARG A CA 1
ATOM 883 C C . ARG A 1 115 ? -22.125 2.279 9.703 1 83.81 115 ARG A C 1
ATOM 885 O O . ARG A 1 115 ? -22.125 1.36 10.523 1 83.81 115 ARG A O 1
ATOM 892 N N . CYS A 1 116 ? -21.094 2.871 9.336 1 91.31 116 CYS A N 1
ATOM 893 C CA . CYS A 1 116 ? -19.906 2.758 10.172 1 91.31 116 CYS A CA 1
ATOM 894 C C . CYS A 1 116 ? -20.047 3.609 11.43 1 91.31 116 CYS A C 1
ATOM 896 O O . CYS A 1 116 ? -20.109 4.836 11.352 1 91.31 116 CYS A O 1
ATOM 898 N N . ASP A 1 117 ? -20.094 2.955 12.562 1 91.56 117 ASP A N 1
ATOM 899 C CA . ASP A 1 117 ? -20.219 3.701 13.812 1 91.56 117 ASP A CA 1
ATOM 900 C C . ASP A 1 117 ? -18.844 4.02 14.398 1 91.56 117 ASP A C 1
ATOM 902 O O . ASP A 1 117 ? -18.719 4.867 15.289 1 91.56 117 ASP A O 1
ATOM 906 N N . SER A 1 118 ? -17.859 3.287 14.016 1 96.81 118 SER A N 1
ATOM 907 C CA . SER A 1 118 ? -16.469 3.582 14.312 1 96.81 118 SER A CA 1
ATOM 908 C C . SER A 1 118 ? -15.719 4.051 13.062 1 96.81 118 SER A C 1
ATOM 910 O O . SER A 1 118 ? -15.75 3.379 12.031 1 96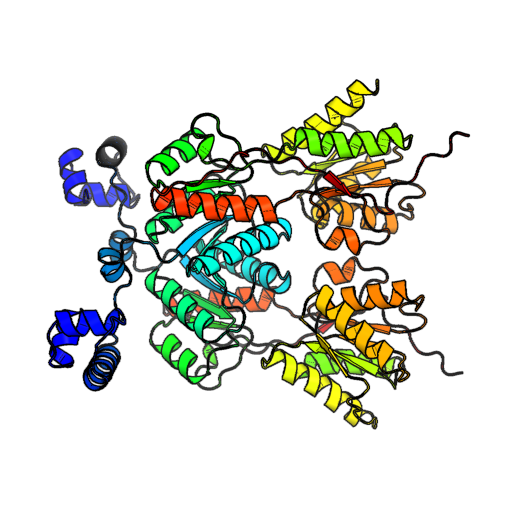.81 118 SER A O 1
ATOM 912 N N . LEU A 1 119 ? -15.102 5.234 13.188 1 98.19 119 LEU A N 1
ATOM 913 C CA . LEU A 1 119 ? -14.375 5.824 12.07 1 98.19 119 LEU A CA 1
ATOM 914 C C . LEU A 1 119 ? -12.953 6.195 12.477 1 98.19 119 LEU A C 1
ATOM 916 O O . LEU A 1 119 ? -12.742 6.773 13.547 1 98.19 119 LEU A O 1
ATOM 920 N N . VAL A 1 120 ? -11.984 5.77 11.758 1 98.69 120 VAL A N 1
ATOM 921 C CA . VAL A 1 120 ? -10.625 6.277 11.852 1 98.69 120 VAL A CA 1
ATOM 922 C C . VAL A 1 120 ? -10.305 7.137 10.633 1 98.69 120 VAL A C 1
ATOM 924 O O . VAL A 1 120 ? -10.125 6.617 9.531 1 98.69 120 VAL A O 1
ATOM 927 N N . ILE A 1 121 ? -10.125 8.43 10.852 1 98.38 121 ILE A N 1
ATOM 928 C CA . ILE A 1 121 ? -10.117 9.406 9.758 1 98.38 121 ILE A CA 1
ATOM 929 C C . ILE A 1 121 ? -8.758 10.086 9.68 1 98.38 121 ILE A C 1
ATOM 931 O O . ILE A 1 121 ? -8.367 10.82 10.594 1 98.38 121 ILE A O 1
ATOM 935 N N . HIS A 1 122 ? -8.055 9.812 8.641 1 98.62 122 HIS A N 1
ATOM 936 C CA . HIS A 1 122 ? -6.887 10.617 8.289 1 98.62 122 HIS A CA 1
ATOM 937 C C . HIS A 1 122 ? -7.273 11.766 7.363 1 98.62 122 HIS A C 1
ATOM 939 O O . HIS A 1 122 ? -7.199 11.633 6.137 1 98.62 122 HIS A O 1
ATOM 945 N N . SER A 1 123 ? -7.633 12.914 7.934 1 98.12 123 SER A N 1
ATOM 946 C CA . SER A 1 123 ? -8.117 14.078 7.195 1 98.12 123 SER A CA 1
ATOM 947 C C . SER A 1 123 ? -7.168 15.258 7.352 1 98.12 123 SER A C 1
ATOM 949 O O . SER A 1 123 ? -6.84 15.656 8.469 1 98.12 123 SER A O 1
ATOM 951 N N . LYS A 1 124 ? -6.773 15.75 6.219 1 97.75 124 LYS A N 1
ATOM 952 C CA . LYS A 1 124 ? -5.91 16.922 6.207 1 97.75 124 LYS A CA 1
ATOM 953 C C . LYS A 1 124 ? -6.539 18.062 5.402 1 97.75 124 LYS A C 1
ATOM 955 O O . LYS A 1 124 ? -6.117 19.219 5.512 1 97.75 124 LYS A O 1
ATOM 960 N N . GLY A 1 125 ? -7.566 17.766 4.664 1 96.75 125 GLY A N 1
ATOM 961 C CA . GLY A 1 125 ? -8.203 18.766 3.818 1 96.75 125 GLY A CA 1
ATOM 962 C C . GLY A 1 125 ? -9.336 19.5 4.516 1 96.75 125 GLY A C 1
ATOM 963 O O . GLY A 1 125 ? -9.516 20.703 4.312 1 96.75 125 GLY A O 1
ATOM 964 N N . LEU A 1 126 ? -10.102 18.844 5.391 1 97.62 126 LEU A N 1
ATOM 965 C CA . LEU A 1 126 ? -11.25 19.422 6.066 1 97.62 126 LEU A CA 1
ATOM 966 C C . LEU A 1 126 ? -10.812 20.391 7.164 1 97.62 126 LEU A C 1
ATOM 968 O O . LEU A 1 126 ? -9.75 20.203 7.766 1 97.62 126 LEU A O 1
ATOM 972 N N . SER A 1 127 ? -11.633 21.328 7.43 1 97.44 127 SER A N 1
ATOM 973 C CA . SER A 1 127 ? -11.367 22.25 8.539 1 97.44 127 SER A CA 1
ATOM 974 C C . SER A 1 127 ? -11.594 21.562 9.883 1 97.44 127 SER A C 1
ATOM 976 O O . SER A 1 127 ? -12.281 20.547 9.961 1 97.44 127 SER A O 1
ATOM 978 N N . ASP A 1 128 ? -10.992 22.109 10.922 1 97.56 128 ASP A N 1
ATOM 979 C CA . ASP A 1 128 ? -11.227 21.609 12.273 1 97.56 128 ASP A CA 1
ATOM 980 C C . ASP A 1 128 ? -12.711 21.641 12.617 1 97.56 128 ASP A C 1
ATOM 982 O O . ASP A 1 128 ? -13.227 20.688 13.211 1 97.56 128 ASP A O 1
ATOM 986 N N . GLN A 1 129 ? -13.367 22.656 12.227 1 97.25 129 GLN A N 1
ATOM 987 C CA . GLN A 1 129 ? -14.781 22.844 12.539 1 97.25 129 GLN A CA 1
ATOM 988 C C . GLN A 1 129 ? -15.633 21.734 11.93 1 97.25 129 GLN A C 1
ATOM 990 O O . GLN A 1 129 ? -16.562 21.234 12.57 1 97.25 129 GLN A O 1
ATOM 995 N N . GLU A 1 130 ? -15.328 21.375 10.742 1 96.62 130 GLU A N 1
ATOM 996 C CA . GLU A 1 130 ? -16.094 20.328 10.078 1 96.62 130 GLU A CA 1
ATOM 997 C C . GLU A 1 130 ? -15.867 18.969 10.758 1 96.62 130 GLU A C 1
ATOM 999 O O . GLU A 1 130 ? -16.812 18.188 10.914 1 96.62 130 GLU A O 1
ATOM 1004 N N . LEU A 1 131 ? -14.664 18.719 11.148 1 97.88 131 LEU A N 1
ATOM 1005 C CA . LEU A 1 131 ? -14.359 17.453 11.812 1 97.88 131 LEU A CA 1
ATOM 1006 C C . LEU A 1 131 ? -15.016 17.391 13.188 1 97.88 131 LEU A C 1
ATOM 1008 O O . LEU A 1 131 ? -15.477 16.328 13.609 1 97.88 131 LEU A O 1
ATOM 1012 N N . ILE A 1 132 ? -15.031 18.547 13.875 1 96.75 132 ILE A N 1
ATOM 1013 C CA . ILE A 1 132 ? -15.711 18.625 15.156 1 96.75 132 ILE A CA 1
ATOM 1014 C C . ILE A 1 132 ? -17.188 18.312 14.977 1 96.75 132 ILE A C 1
ATOM 1016 O O . ILE A 1 132 ? -17.781 17.547 15.758 1 96.75 132 ILE A O 1
ATOM 1020 N N . LYS A 1 133 ? -17.797 18.828 13.93 1 94.38 133 LYS A N 1
ATOM 1021 C CA . LYS A 1 133 ? -19.203 18.578 13.641 1 94.38 133 LYS A CA 1
ATOM 1022 C C . LYS A 1 133 ? -19.438 17.094 13.375 1 94.38 133 LYS A C 1
ATOM 1024 O O . LYS A 1 133 ? -20.391 16.516 13.891 1 94.38 133 LYS A O 1
ATOM 1029 N N . PHE A 1 134 ? -18.578 16.5 12.531 1 95.12 134 PHE A N 1
ATOM 1030 C CA . PHE A 1 134 ? -18.703 15.07 12.25 1 95.12 134 PHE A CA 1
ATOM 1031 C C . PHE A 1 134 ? -18.578 14.25 13.531 1 95.12 134 PHE A C 1
ATOM 1033 O O . PHE A 1 134 ? -19.266 13.242 13.703 1 95.12 134 PHE A O 1
ATOM 1040 N N . SER A 1 135 ? -17.656 14.648 14.445 1 94.62 135 SER A N 1
ATOM 1041 C CA . SER A 1 135 ? -17.422 13.906 15.688 1 94.62 135 SER A CA 1
ATOM 1042 C C . SER A 1 135 ? -18.641 13.961 16.594 1 94.62 135 SER A C 1
ATOM 1044 O O . SER A 1 135 ? -18.859 13.055 17.406 1 94.62 135 SER A O 1
ATOM 1046 N N . GLN A 1 136 ? -19.422 15.016 16.5 1 91 136 GLN A N 1
ATOM 1047 C CA . GLN A 1 136 ? -20.656 15.133 17.266 1 91 136 GLN A CA 1
ATOM 1048 C C . GLN A 1 136 ? -21.734 14.203 16.719 1 91 136 GLN A C 1
ATOM 1050 O O . GLN A 1 136 ? -22.547 13.664 17.469 1 91 136 GLN A O 1
ATOM 1055 N N . GLU A 1 137 ? -21.656 14.023 15.445 1 89.06 137 GLU A N 1
ATOM 1056 C CA . GLU A 1 137 ? -22.625 13.164 14.781 1 89.06 137 GLU A CA 1
ATOM 1057 C C . GLU A 1 137 ? -22.281 11.688 14.977 1 89.06 137 GLU A C 1
ATOM 1059 O O . GLU A 1 137 ? -23.172 10.852 15.125 1 89.06 137 GLU A O 1
ATOM 1064 N N . ILE A 1 138 ? -21.031 11.383 14.883 1 92.06 138 ILE A N 1
ATOM 1065 C CA . ILE A 1 138 ? -20.547 10.008 14.992 1 92.06 138 ILE A CA 1
ATOM 1066 C C . ILE A 1 138 ? -19.641 9.883 16.219 1 92.06 138 ILE A C 1
ATOM 1068 O O . ILE A 1 138 ? -18.438 10.148 16.141 1 92.06 138 ILE A O 1
ATOM 1072 N N . PRO A 1 139 ? -20.172 9.328 17.266 1 89.56 139 PRO A N 1
ATOM 1073 C CA . PRO A 1 139 ? -19.391 9.273 18.5 1 89.56 139 PRO A CA 1
ATOM 1074 C C . PRO A 1 139 ? -18.094 8.469 18.344 1 89.56 139 PRO A C 1
ATOM 1076 O O . PRO A 1 139 ? -17.109 8.75 19.031 1 89.56 139 PRO A O 1
ATOM 1079 N N . GLY A 1 140 ? -18.047 7.547 17.469 1 95.94 140 GLY A N 1
ATOM 1080 C CA . GLY A 1 140 ? -16.891 6.695 17.312 1 95.94 140 GLY A CA 1
ATOM 1081 C C . GLY A 1 140 ? -15.891 7.238 16.297 1 95.94 140 GLY A C 1
ATOM 1082 O O . GLY A 1 140 ? -15.031 6.504 15.805 1 95.94 140 GLY A O 1
ATOM 1083 N N . LEU A 1 141 ? -15.945 8.555 15.984 1 97.25 141 LEU A N 1
ATOM 1084 C CA . LEU A 1 141 ? -15.008 9.156 15.047 1 97.25 141 LEU A CA 1
ATOM 1085 C C . LEU A 1 141 ? -13.703 9.539 15.742 1 97.25 141 LEU A C 1
ATOM 1087 O O . LEU A 1 141 ? -13.711 10.266 16.734 1 97.25 141 LEU A O 1
ATOM 1091 N N . THR A 1 142 ? -12.625 8.977 15.312 1 97.69 142 THR A N 1
ATOM 1092 C CA . THR A 1 142 ? -11.273 9.297 15.766 1 97.69 142 THR A CA 1
ATOM 1093 C C . THR A 1 142 ? -10.453 9.906 14.625 1 97.69 142 THR A C 1
ATOM 1095 O O . THR A 1 142 ? -10.531 9.445 13.484 1 97.69 142 THR A O 1
ATOM 1098 N N . VAL A 1 143 ? -9.711 10.977 14.953 1 98 143 VAL A N 1
ATOM 1099 C CA . VAL A 1 143 ? -8.867 11.656 13.984 1 98 143 VAL A CA 1
ATOM 1100 C C . VAL A 1 143 ? -7.41 11.25 14.18 1 98 143 VAL A C 1
ATOM 1102 O O . VAL A 1 143 ? -6.852 11.43 15.266 1 98 143 VAL A O 1
ATOM 1105 N N . ILE A 1 144 ? -6.809 10.688 13.164 1 98 144 ILE A N 1
ATOM 1106 C CA . ILE A 1 144 ? -5.426 10.234 13.281 1 98 144 ILE A CA 1
ATOM 1107 C C . ILE A 1 144 ? -4.508 11.172 12.5 1 98 144 ILE A C 1
ATOM 1109 O O . ILE A 1 144 ? -4.887 11.688 11.445 1 98 144 ILE A O 1
ATOM 1113 N N . ASN A 1 145 ? -3.305 11.43 12.977 1 97.12 145 ASN A N 1
ATOM 1114 C CA . ASN A 1 145 ? -2.277 12.305 12.414 1 97.12 145 ASN A CA 1
ATOM 1115 C C . ASN A 1 145 ? -2.734 13.758 12.375 1 97.12 145 ASN A C 1
ATOM 1117 O O . ASN A 1 145 ? -2.518 14.453 11.383 1 97.12 145 ASN A O 1
ATOM 1121 N N . ARG A 1 146 ? -3.496 14.141 13.352 1 96.38 146 ARG A N 1
ATOM 1122 C CA . ARG A 1 146 ? -3.982 15.508 13.508 1 96.38 146 ARG A CA 1
ATOM 1123 C C . ARG A 1 146 ? -4.43 15.758 14.945 1 96.38 146 ARG A C 1
ATOM 1125 O O . ARG A 1 146 ? -4.898 14.844 15.625 1 96.38 146 ARG A O 1
ATOM 1132 N N . PHE A 1 147 ? -4.156 16.969 15.445 1 95.56 147 PHE A N 1
ATOM 1133 C CA . PHE A 1 147 ? -4.582 17.344 16.797 1 95.56 147 PHE A CA 1
ATOM 1134 C C . PHE A 1 147 ? -5.531 18.531 16.75 1 95.56 147 PHE A C 1
ATOM 1136 O O . PHE A 1 147 ? -5.168 19.609 16.25 1 95.56 147 PHE A O 1
ATOM 1143 N N . ILE A 1 148 ? -6.719 18.312 17.172 1 96.38 148 ILE A N 1
ATOM 1144 C CA . ILE A 1 148 ? -7.742 19.344 17.312 1 96.38 148 ILE A CA 1
ATOM 1145 C C . ILE A 1 148 ? -8.094 19.531 18.781 1 96.38 148 ILE A C 1
ATOM 1147 O O . ILE A 1 148 ? -8.727 18.656 19.391 1 96.38 148 ILE A O 1
ATOM 1151 N N . PRO A 1 149 ? -7.75 20.609 19.359 1 95.5 149 PRO A N 1
ATOM 1152 C CA . PRO A 1 149 ? -7.906 20.812 20.797 1 95.5 149 PRO A CA 1
ATOM 1153 C C . PRO A 1 149 ? -9.328 20.531 21.281 1 95.5 149 PRO A C 1
ATOM 1155 O O . PRO A 1 149 ? -9.523 19.906 22.328 1 95.5 149 PRO A O 1
ATOM 1158 N N . GLU A 1 150 ? -10.344 20.922 20.578 1 96.06 150 GLU A N 1
ATOM 1159 C CA . GLU A 1 150 ? -11.742 20.844 20.984 1 96.06 150 GLU A CA 1
ATOM 1160 C C . GLU A 1 150 ? -12.203 19.391 21.078 1 96.06 150 GLU A C 1
ATOM 1162 O O . GLU A 1 150 ? -13.188 19.094 21.766 1 96.06 150 GLU A O 1
ATOM 1167 N N . ILE A 1 151 ? -11.5 18.516 20.422 1 95.12 151 ILE A N 1
ATOM 1168 C CA . ILE A 1 151 ? -11.82 17.094 20.484 1 95.12 151 ILE A CA 1
ATOM 1169 C C . ILE A 1 151 ? -10.547 16.297 20.703 1 95.12 151 ILE A C 1
ATOM 1171 O O . ILE A 1 151 ? -10.336 15.266 20.062 1 95.12 151 ILE A O 1
ATOM 1175 N N . ALA A 1 152 ? -9.742 16.75 21.562 1 94 152 ALA A N 1
ATOM 1176 C CA . ALA A 1 152 ? -8.414 16.203 21.812 1 94 152 ALA A CA 1
ATOM 1177 C C . ALA A 1 152 ? -8.484 14.719 22.188 1 94 152 ALA A C 1
ATOM 1179 O O . ALA A 1 152 ? -7.602 13.938 21.812 1 94 152 ALA A O 1
ATOM 1180 N N . GLU A 1 153 ? -9.492 14.344 22.797 1 92 153 GLU A N 1
ATOM 1181 C CA . GLU A 1 153 ? -9.633 12.977 23.297 1 92 153 GLU A CA 1
ATOM 1182 C C . GLU A 1 153 ? -9.875 11.992 22.172 1 92 153 GLU A C 1
ATOM 1184 O O . GLU A 1 153 ? -9.75 10.781 22.344 1 92 153 GLU A O 1
ATOM 1189 N N . ARG A 1 154 ? -10.133 12.539 20.953 1 94.69 154 ARG A N 1
ATOM 1190 C CA . ARG A 1 154 ? -10.406 11.711 19.781 1 94.69 154 ARG A CA 1
ATOM 1191 C C . ARG A 1 154 ? -9.25 11.766 18.797 1 94.69 154 ARG A C 1
ATOM 1193 O O . ARG A 1 154 ? -9.328 11.18 17.703 1 94.69 154 ARG A O 1
ATOM 1200 N N . CYS A 1 155 ? -8.234 12.484 19.234 1 96.31 155 CYS A N 1
ATOM 1201 C CA . CYS A 1 155 ? -7.137 12.703 18.297 1 96.31 155 CYS A CA 1
ATOM 1202 C C . CYS A 1 155 ? -5.934 11.836 18.641 1 96.31 155 CYS A C 1
ATOM 1204 O O . CYS A 1 155 ? -5.625 11.648 19.828 1 96.31 155 CYS A O 1
ATOM 1206 N N . VAL A 1 156 ? -5.355 11.188 17.703 1 96.94 156 VAL A N 1
ATOM 1207 C CA . VAL A 1 156 ? -4.055 10.523 17.766 1 96.94 156 VAL A CA 1
ATOM 1208 C C . VAL A 1 156 ? -3.076 11.219 16.828 1 96.94 156 VAL A C 1
ATOM 1210 O O . VAL A 1 156 ? -3.273 11.219 15.602 1 96.94 156 VAL A O 1
ATOM 1213 N N . ALA A 1 157 ? -2.059 11.836 17.281 1 96.38 157 ALA A N 1
ATOM 1214 C CA . ALA A 1 157 ? -1.215 12.703 16.453 1 96.38 157 ALA A CA 1
ATOM 1215 C C . ALA A 1 157 ? 0.265 12.43 16.719 1 96.38 157 ALA A C 1
ATOM 1217 O O . ALA A 1 157 ? 0.616 11.688 17.641 1 96.38 157 ALA A O 1
ATOM 1218 N N . LEU A 1 158 ? 1.117 12.867 15.812 1 96.44 158 LEU A N 1
ATOM 1219 C CA . LEU A 1 158 ? 2.572 12.797 15.898 1 96.44 158 LEU A CA 1
ATOM 1220 C C . LEU A 1 158 ? 3.18 14.195 15.977 1 96.44 158 LEU A C 1
ATOM 1222 O O . LEU A 1 158 ? 2.684 15.133 15.344 1 96.44 158 LEU A O 1
ATOM 1226 N N . ASP A 1 159 ? 4.266 14.383 16.719 1 95.94 159 ASP A N 1
ATOM 1227 C CA . ASP A 1 159 ? 5.031 15.625 16.75 1 95.94 159 ASP A CA 1
ATOM 1228 C C . ASP A 1 159 ? 5.949 15.727 15.539 1 95.94 159 ASP A C 1
ATOM 1230 O O . ASP A 1 159 ? 7.129 15.391 15.609 1 95.94 159 ASP A O 1
ATOM 1234 N N . ASN A 1 160 ? 5.438 16.266 14.469 1 96.38 160 ASN A N 1
ATOM 1235 C CA . ASN A 1 160 ? 6.156 16.375 13.211 1 96.38 160 ASN A CA 1
ATOM 1236 C C . ASN A 1 160 ? 7.359 17.297 13.328 1 96.38 160 ASN A C 1
ATOM 1238 O O . ASN A 1 160 ? 8.398 17.062 12.711 1 96.38 160 ASN A O 1
ATOM 1242 N N . VAL A 1 161 ? 7.219 18.391 14.039 1 97.31 161 VAL A N 1
ATOM 1243 C CA . VAL A 1 161 ? 8.312 19.344 14.219 1 97.31 161 VAL A CA 1
ATOM 1244 C C . VAL A 1 161 ? 9.5 18.641 14.883 1 97.31 161 VAL A C 1
ATOM 1246 O O . VAL A 1 161 ? 10.633 18.766 14.422 1 97.31 161 VAL A O 1
ATOM 1249 N N . LYS A 1 162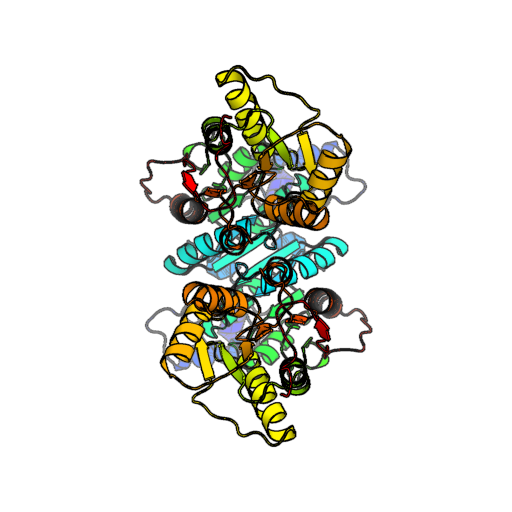 ? 9.195 17.906 15.875 1 97.12 162 LYS A N 1
ATOM 1250 C CA . LYS A 1 162 ? 10.242 17.172 16.578 1 97.12 162 LYS A CA 1
ATOM 1251 C C . LYS A 1 162 ? 10.93 16.172 15.648 1 97.12 162 LYS A C 1
ATOM 1253 O O . LYS A 1 162 ? 12.148 15.977 15.719 1 97.12 162 LYS A O 1
ATOM 1258 N N . GLY A 1 163 ? 10.141 15.5 14.836 1 97.62 163 GLY A N 1
ATOM 1259 C CA . GLY A 1 163 ? 10.711 14.555 13.891 1 97.62 163 GLY A CA 1
ATOM 1260 C C . GLY A 1 163 ? 11.727 15.18 12.961 1 97.62 163 GLY A C 1
ATOM 1261 O O . GLY A 1 163 ? 12.836 14.656 12.797 1 97.62 163 GLY A O 1
ATOM 1262 N N . SER A 1 164 ? 11.328 16.25 12.375 1 97.69 164 SER A N 1
ATOM 1263 C CA . SER A 1 164 ? 12.234 16.938 11.461 1 97.69 164 SER A CA 1
ATOM 1264 C C . SER A 1 164 ? 13.453 17.484 12.203 1 97.69 164 SER A C 1
ATOM 1266 O O . SER A 1 164 ? 14.562 17.484 11.664 1 97.69 164 SER A O 1
ATOM 1268 N N . SER A 1 165 ? 13.25 17.953 13.414 1 97.69 165 SER A N 1
ATOM 1269 C CA . SER A 1 165 ? 14.352 18.438 14.234 1 97.69 165 SER A CA 1
ATOM 1270 C C . SER A 1 165 ? 15.367 17.344 14.508 1 97.69 165 SER A C 1
ATOM 1272 O O . SER A 1 165 ? 16.578 17.578 14.5 1 97.69 165 SER A O 1
ATOM 1274 N N . LEU A 1 166 ? 14.906 16.125 14.781 1 97.88 166 LEU A N 1
ATOM 1275 C CA . LEU A 1 166 ? 15.773 14.984 15.031 1 97.88 166 LEU A CA 1
ATOM 1276 C C . LEU A 1 166 ? 16.625 14.68 13.805 1 97.88 166 LEU A C 1
ATOM 1278 O O . LEU A 1 166 ? 17.828 14.43 13.938 1 97.88 166 LEU A O 1
ATOM 1282 N N . ALA A 1 167 ? 15.961 14.703 12.648 1 98.25 167 ALA A N 1
ATOM 1283 C CA . ALA A 1 167 ? 16.656 14.43 11.391 1 98.25 167 ALA A CA 1
ATOM 1284 C C . ALA A 1 167 ? 17.766 15.445 11.148 1 98.25 167 ALA A C 1
ATOM 1286 O O . ALA A 1 167 ? 18.906 15.078 10.844 1 98.25 167 ALA A O 1
ATOM 1287 N N . LEU A 1 168 ? 17.438 16.719 11.336 1 98.31 168 LEU A N 1
ATOM 1288 C CA . LEU A 1 168 ? 18.391 17.781 11.055 1 98.31 168 LEU A CA 1
ATOM 1289 C C . LEU A 1 168 ? 19.516 17.797 12.086 1 98.31 168 LEU A C 1
ATOM 1291 O O . LEU A 1 168 ? 20.688 18.016 11.734 1 98.31 168 LEU A O 1
ATOM 1295 N N . ASN A 1 169 ? 19.156 17.594 13.312 1 98.12 169 ASN A N 1
ATOM 1296 C CA . ASN A 1 169 ? 20.172 17.531 14.367 1 98.12 169 ASN A CA 1
ATOM 1297 C C . ASN A 1 169 ? 21.203 16.453 14.086 1 98.12 169 ASN A C 1
ATOM 1299 O O . ASN A 1 169 ? 22.406 16.656 14.312 1 98.12 169 ASN A O 1
ATOM 1303 N N . HIS A 1 170 ? 20.766 15.32 13.594 1 98.5 170 HIS A N 1
ATOM 1304 C CA . HIS A 1 170 ? 21.672 14.234 13.242 1 98.5 170 HIS A CA 1
ATOM 1305 C C . HIS A 1 170 ? 22.656 14.664 12.172 1 98.5 170 HIS A C 1
ATOM 1307 O O . HIS A 1 170 ? 23.859 14.375 12.273 1 98.5 170 HIS A O 1
ATOM 1313 N N . LEU A 1 171 ? 22.156 15.352 11.156 1 98.56 171 LEU A N 1
ATOM 1314 C CA . LEU A 1 171 ? 23.016 15.828 10.07 1 98.56 171 LEU A CA 1
ATOM 1315 C C . LEU A 1 171 ? 23.984 16.891 10.57 1 98.56 171 LEU A C 1
ATOM 1317 O O . LEU A 1 171 ? 25.172 16.859 10.211 1 98.56 171 LEU A O 1
ATOM 1321 N N . LEU A 1 172 ? 23.531 17.781 11.406 1 97.94 172 LEU A N 1
ATOM 1322 C CA . LEU A 1 172 ? 24.359 18.859 11.93 1 97.94 172 LEU A CA 1
ATOM 1323 C C . LEU A 1 172 ? 25.453 18.312 12.836 1 97.94 172 LEU A C 1
ATOM 1325 O O . LEU A 1 172 ? 26.609 18.75 12.758 1 97.94 172 LEU A O 1
ATOM 1329 N N . ARG A 1 173 ? 25.109 17.344 13.633 1 97 173 ARG A N 1
ATOM 1330 C CA . ARG A 1 173 ? 26.078 16.719 14.523 1 97 173 ARG A CA 1
ATOM 1331 C C . ARG A 1 173 ? 27.125 15.945 13.734 1 97 173 ARG A C 1
ATOM 1333 O O . ARG A 1 173 ? 28.25 15.766 14.195 1 97 173 ARG A O 1
ATOM 1340 N N . ALA A 1 174 ? 26.703 15.5 12.578 1 97.69 174 ALA A N 1
ATOM 1341 C CA . ALA A 1 174 ? 27.625 14.797 11.695 1 97.69 174 ALA A CA 1
ATOM 1342 C C . ALA A 1 174 ? 28.531 15.773 10.961 1 97.69 174 ALA A C 1
ATOM 1344 O O . ALA A 1 174 ? 29.422 15.367 10.219 1 97.69 174 ALA A O 1
ATOM 1345 N N . GLY A 1 175 ? 28.297 17.094 11.125 1 97.25 175 GLY A N 1
ATOM 1346 C CA . GLY A 1 175 ? 29.188 18.109 10.594 1 97.25 175 GLY A CA 1
ATOM 1347 C C . GLY A 1 175 ? 28.656 18.797 9.352 1 97.25 175 GLY A C 1
ATOM 1348 O O . GLY A 1 175 ? 29.359 19.609 8.742 1 97.25 175 GLY A O 1
ATOM 1349 N N . HIS A 1 176 ? 27.469 18.438 8.945 1 97.94 176 HIS A N 1
ATOM 1350 C CA . HIS A 1 176 ? 26.891 19.078 7.773 1 97.94 176 HIS A CA 1
ATOM 1351 C C . HIS A 1 176 ? 26.297 20.438 8.117 1 97.94 176 HIS A C 1
ATOM 1353 O O . HIS A 1 176 ? 25.453 20.547 9.008 1 97.94 176 HIS A O 1
ATOM 1359 N N . GLU A 1 177 ? 26.672 21.469 7.387 1 96.06 177 GLU A N 1
ATOM 1360 C CA . GLU A 1 177 ? 26.188 22.812 7.664 1 96.06 177 GLU A CA 1
ATOM 1361 C C . GLU A 1 177 ? 25.312 23.328 6.527 1 96.06 177 GLU A C 1
ATOM 1363 O O . GLU A 1 177 ? 24.469 24.203 6.734 1 96.06 177 GLU A O 1
ATOM 1368 N N . LYS A 1 178 ? 25.641 22.922 5.348 1 97.12 178 LYS A N 1
ATOM 1369 C CA . LYS A 1 178 ? 24.797 23.203 4.195 1 97.12 178 LYS A CA 1
ATOM 1370 C C . LYS A 1 178 ? 23.906 22.016 3.852 1 97.12 178 LYS A C 1
ATOM 1372 O O . LYS A 1 178 ? 24.344 21.094 3.146 1 97.12 178 LYS A O 1
ATOM 1377 N N . ILE A 1 179 ? 22.703 22.141 4.363 1 98.25 179 ILE A N 1
ATOM 1378 C CA . ILE A 1 179 ? 21.781 21.016 4.277 1 98.25 179 ILE A CA 1
ATOM 1379 C C . ILE A 1 179 ? 20.562 21.391 3.445 1 98.25 179 ILE A C 1
ATOM 1381 O O . ILE A 1 179 ? 19.844 22.328 3.787 1 98.25 179 ILE A O 1
ATOM 1385 N N . GLY A 1 180 ? 20.406 20.703 2.287 1 98.62 180 GLY A N 1
ATOM 1386 C CA . GLY A 1 180 ? 19.188 20.875 1.492 1 98.62 180 GLY A CA 1
ATOM 1387 C C . GLY A 1 180 ? 17.969 20.219 2.109 1 98.62 180 GLY A C 1
ATOM 1388 O O . GLY A 1 180 ? 18.094 19.328 2.947 1 98.62 180 GLY A O 1
ATOM 1389 N N . TYR A 1 181 ? 16.797 20.719 1.702 1 98.75 181 TYR A N 1
ATOM 1390 C CA . TYR A 1 181 ? 15.539 20.156 2.16 1 98.75 181 TYR A CA 1
ATOM 1391 C C . TYR A 1 181 ? 14.578 19.938 0.994 1 98.75 181 TYR A C 1
ATOM 1393 O O . TYR A 1 181 ? 14.258 20.875 0.264 1 98.75 181 TYR A O 1
ATOM 1401 N N . LEU A 1 182 ? 14.188 18.703 0.814 1 98.81 182 LEU A N 1
ATOM 1402 C CA . LEU A 1 182 ? 13.148 18.375 -0.154 1 98.81 182 LEU A CA 1
ATOM 1403 C C . LEU A 1 182 ? 11.781 18.312 0.522 1 98.81 182 LEU A C 1
ATOM 1405 O O . LEU A 1 182 ? 11.453 17.312 1.157 1 98.81 182 LEU A O 1
ATOM 1409 N N . ALA A 1 183 ? 10.953 19.312 0.315 1 98.5 183 ALA A N 1
ATOM 1410 C CA . ALA A 1 183 ? 9.656 19.438 0.962 1 98.5 183 ALA A CA 1
ATOM 1411 C C . ALA A 1 183 ? 8.555 18.797 0.127 1 98.5 183 ALA A C 1
ATOM 1413 O O . ALA A 1 183 ? 8.727 18.562 -1.071 1 98.5 183 ALA A O 1
ATOM 1414 N N . SER A 1 184 ? 7.438 18.422 0.779 1 98 184 SER A N 1
ATOM 1415 C CA . SER A 1 184 ? 6.238 17.984 0.074 1 98 184 SER A CA 1
ATOM 1416 C C . SER A 1 184 ? 5.512 19.156 -0.563 1 98 184 SER A C 1
ATOM 1418 O O . SER A 1 184 ? 5.438 20.25 0.024 1 98 184 SER A O 1
ATOM 1420 N N . SER A 1 185 ? 4.945 18.906 -1.74 1 96.94 185 SER A N 1
ATOM 1421 C CA . SER A 1 185 ? 4.137 19.922 -2.402 1 96.94 185 SER A CA 1
ATOM 1422 C C . SER A 1 185 ? 2.736 20 -1.803 1 96.94 185 SER A C 1
ATOM 1424 O O . SER A 1 185 ? 1.982 20.938 -2.082 1 96.94 185 SER A O 1
ATOM 1426 N N . HIS A 1 186 ? 2.359 19 -0.976 1 94.81 186 HIS A N 1
ATOM 1427 C CA . HIS A 1 186 ? 1.045 19.016 -0.343 1 94.81 186 HIS A CA 1
ATOM 1428 C C . HIS A 1 186 ? 0.938 20.125 0.688 1 94.81 186 HIS A C 1
ATOM 1430 O O . HIS A 1 186 ? 1.848 20.328 1.498 1 94.81 186 HIS A O 1
ATOM 1436 N N . GLN A 1 187 ? -0.132 20.828 0.61 1 94.12 187 GLN A N 1
ATOM 1437 C CA . GLN A 1 187 ? -0.358 21.922 1.561 1 94.12 187 GLN A CA 1
ATOM 1438 C C . GLN A 1 187 ? -1.12 21.422 2.787 1 94.12 187 GLN A C 1
ATOM 1440 O O . GLN A 1 187 ? -2.287 21.766 2.98 1 94.12 187 GLN A O 1
ATOM 1445 N N . ILE A 1 188 ? -0.418 20.703 3.605 1 95.19 188 ILE A N 1
ATOM 1446 C CA . ILE A 1 188 ? -1.007 20.156 4.82 1 95.19 188 ILE A CA 1
ATOM 1447 C C . ILE A 1 188 ? -0.115 20.469 6.02 1 95.19 188 ILE A C 1
ATOM 1449 O O . ILE A 1 188 ? 1.036 20.891 5.852 1 95.19 188 ILE A O 1
ATOM 1453 N N . GLU A 1 189 ? -0.591 20.281 7.18 1 95.5 189 GLU A N 1
ATOM 1454 C CA . GLU A 1 189 ? 0.107 20.656 8.406 1 95.5 189 GLU A CA 1
ATOM 1455 C C . GLU A 1 189 ? 1.429 19.906 8.539 1 95.5 189 GLU A C 1
ATOM 1457 O O . GLU A 1 189 ? 2.42 20.453 9.016 1 95.5 189 GLU A O 1
ATOM 1462 N N . ASP A 1 190 ? 1.487 18.609 8.125 1 96.62 190 ASP A N 1
ATOM 1463 C CA . ASP A 1 190 ? 2.703 17.812 8.211 1 96.62 190 ASP A CA 1
ATOM 1464 C C . ASP A 1 190 ? 3.855 18.484 7.465 1 96.62 190 ASP A C 1
ATOM 1466 O O . ASP A 1 190 ? 4.977 18.547 7.973 1 96.62 190 ASP A O 1
ATOM 1470 N N . SER A 1 191 ? 3.531 18.922 6.242 1 97 191 SER A N 1
ATOM 1471 C CA . SER A 1 191 ? 4.535 19.562 5.402 1 97 191 SER A CA 1
ATOM 1472 C C . SER A 1 191 ? 5.07 20.844 6.055 1 97 191 SER A C 1
ATOM 1474 O O . SER A 1 191 ? 6.281 21.062 6.094 1 97 191 SER A O 1
ATOM 1476 N N . ALA A 1 192 ? 4.199 21.672 6.598 1 97.06 192 ALA A N 1
ATOM 1477 C CA . ALA A 1 192 ? 4.582 22.906 7.254 1 97.06 192 ALA A CA 1
ATOM 1478 C C . ALA A 1 192 ? 5.387 22.641 8.523 1 97.06 192 ALA A C 1
ATOM 1480 O O . ALA A 1 192 ? 6.414 23.281 8.766 1 97.06 192 ALA A O 1
ATOM 1481 N N . ASP A 1 193 ? 4.926 21.688 9.289 1 97.62 193 ASP A N 1
ATOM 1482 C CA . ASP A 1 193 ? 5.559 21.359 10.562 1 97.62 193 ASP A CA 1
ATOM 1483 C C . ASP A 1 193 ? 6.969 20.812 10.359 1 97.62 193 ASP A C 1
ATOM 1485 O O . ASP A 1 193 ? 7.895 21.188 11.078 1 97.62 193 ASP A O 1
ATOM 1489 N N . ARG A 1 194 ? 7.117 19.906 9.438 1 97.94 194 ARG A N 1
ATOM 1490 C CA . ARG A 1 194 ? 8.43 19.328 9.188 1 97.94 194 ARG A CA 1
ATOM 1491 C C . ARG A 1 194 ? 9.406 20.375 8.656 1 97.94 194 ARG A C 1
ATOM 1493 O O . ARG A 1 194 ? 10.578 20.391 9.031 1 97.94 194 ARG A O 1
ATOM 1500 N N . LYS A 1 195 ? 8.906 21.234 7.793 1 97.69 195 LYS A N 1
ATOM 1501 C CA . LYS A 1 195 ? 9.742 22.344 7.324 1 97.69 195 LYS A CA 1
ATOM 1502 C C . LYS A 1 195 ? 10.141 23.25 8.477 1 97.69 195 LYS A C 1
ATOM 1504 O O . LYS A 1 195 ? 11.273 23.734 8.531 1 97.69 195 LYS A O 1
ATOM 1509 N N . GLN A 1 196 ? 9.195 23.531 9.359 1 97.56 196 GLN A N 1
ATOM 1510 C CA . GLN A 1 196 ? 9.477 24.344 10.539 1 97.56 196 GLN A CA 1
ATOM 1511 C C . GLN A 1 196 ? 10.562 23.703 11.398 1 97.56 196 GLN A C 1
ATOM 1513 O O . GLN A 1 196 ? 11.438 24.391 11.922 1 97.56 196 GLN A O 1
ATOM 1518 N N . GLY A 1 197 ? 10.477 22.391 11.547 1 97.88 197 GLY A N 1
ATOM 1519 C CA . GLY A 1 197 ? 11.516 21.672 12.281 1 97.88 197 GLY A CA 1
ATOM 1520 C C . GLY A 1 197 ? 12.891 21.828 11.656 1 97.88 197 GLY A C 1
ATOM 1521 O O . GLY A 1 197 ? 13.875 22.016 12.367 1 97.88 197 GLY A O 1
ATOM 1522 N N . TYR A 1 198 ? 12.898 21.812 10.328 1 97.94 198 TYR A N 1
ATOM 1523 C CA . TYR A 1 198 ? 14.117 22.031 9.562 1 97.94 198 TYR A CA 1
ATOM 1524 C C . TYR A 1 198 ? 14.672 23.438 9.812 1 97.94 198 TYR A C 1
ATOM 1526 O O . TYR A 1 198 ? 15.836 23.594 10.188 1 97.94 198 TYR A O 1
ATOM 1534 N N . ARG A 1 199 ? 13.859 24.375 9.742 1 97.19 199 ARG A N 1
ATOM 1535 C CA . ARG A 1 199 ? 14.258 25.781 9.898 1 97.19 199 ARG A CA 1
ATOM 1536 C C . ARG A 1 199 ? 14.711 26.062 11.328 1 97.19 199 ARG A C 1
ATOM 1538 O O . ARG A 1 199 ? 15.773 26.656 11.539 1 97.19 199 ARG A O 1
ATOM 1545 N N . SER A 1 200 ? 13.969 25.656 12.25 1 97.19 200 SER A N 1
ATOM 1546 C CA . SER A 1 200 ? 14.25 25.938 13.648 1 97.19 200 SER A CA 1
ATOM 1547 C C . SER A 1 200 ? 15.555 25.297 14.102 1 97.19 200 SER A C 1
ATOM 1549 O O . SER A 1 200 ? 16.297 25.875 14.891 1 97.19 200 SER A O 1
ATOM 1551 N N . GLU A 1 201 ? 15.781 24.047 13.617 1 97.69 201 GLU A N 1
ATOM 1552 C CA . GLU A 1 201 ? 17 23.344 14.008 1 97.69 201 GLU A CA 1
ATOM 1553 C C . GLU A 1 201 ? 18.234 24.031 13.422 1 97.69 201 GLU A C 1
ATOM 1555 O O . GLU A 1 201 ? 19.281 24.062 14.07 1 97.69 201 GLU A O 1
ATOM 1560 N N . LEU A 1 202 ? 18.125 24.594 12.188 1 97.5 202 LEU A N 1
ATOM 1561 C CA . LEU A 1 202 ? 19.203 25.391 11.617 1 97.5 202 LEU A CA 1
ATOM 1562 C C . LEU A 1 202 ? 19.531 26.578 12.508 1 97.5 202 LEU A C 1
ATOM 1564 O O . LEU A 1 202 ? 20.688 26.812 12.852 1 97.5 202 LEU A O 1
ATOM 1568 N N . GLU A 1 203 ? 18.516 27.219 12.883 1 96.38 203 GLU A N 1
ATOM 1569 C CA . GLU A 1 203 ? 18.672 28.422 13.688 1 96.38 203 GLU A CA 1
ATOM 1570 C C . GLU A 1 203 ? 19.281 28.109 15.047 1 96.38 203 GLU A C 1
ATOM 1572 O O . GLU A 1 203 ? 20.125 28.859 15.539 1 96.38 203 GLU A O 1
ATOM 1577 N N . LYS A 1 204 ? 18.859 27.047 15.641 1 97 204 LYS A N 1
ATOM 1578 C CA . LYS A 1 204 ? 19.391 26.625 16.922 1 97 204 LYS A CA 1
ATOM 1579 C C . LYS A 1 204 ? 20.891 26.391 16.859 1 97 204 LYS A C 1
ATOM 1581 O O . LYS A 1 204 ? 21.594 26.547 17.859 1 97 204 LYS A O 1
ATOM 1586 N N . HIS A 1 205 ? 21.375 26.047 15.703 1 96.5 205 HIS A N 1
ATOM 1587 C CA . HIS A 1 205 ? 22.797 25.75 15.531 1 96.5 205 HIS A CA 1
ATOM 1588 C C . HIS A 1 205 ? 23.531 26.938 14.922 1 96.5 205 HIS A C 1
ATOM 1590 O O . HIS A 1 205 ? 24.672 26.797 14.469 1 96.5 205 HIS A O 1
ATOM 1596 N N . GLY A 1 206 ? 22.859 28.062 14.805 1 96.56 206 GLY A N 1
ATOM 1597 C CA . GLY A 1 206 ? 23.469 29.297 14.344 1 96.56 206 GLY A CA 1
ATOM 1598 C C . GLY A 1 206 ? 23.578 29.375 12.828 1 96.56 206 GLY A C 1
ATOM 1599 O O . GLY A 1 206 ? 24.391 30.141 12.305 1 96.56 206 GLY A O 1
ATOM 1600 N N . LEU A 1 207 ? 22.859 28.5 12.148 1 96.62 207 LEU A N 1
ATOM 1601 C CA . LEU A 1 207 ? 22.891 28.516 10.695 1 96.62 207 LEU A CA 1
ATOM 1602 C C . LEU A 1 207 ? 21.656 29.234 10.133 1 96.62 207 LEU A C 1
ATOM 1604 O O . LEU A 1 207 ? 20.641 29.328 10.812 1 96.62 207 LEU A O 1
ATOM 1608 N N . THR A 1 208 ? 21.781 29.75 8.961 1 94.31 208 THR A N 1
ATOM 1609 C CA . THR A 1 208 ? 20.719 30.547 8.367 1 94.31 208 THR A CA 1
ATOM 1610 C C . THR A 1 208 ? 19.906 29.703 7.375 1 94.31 208 THR A C 1
ATOM 1612 O O . THR A 1 208 ? 20.484 29 6.543 1 94.31 208 THR A O 1
ATOM 1615 N N . TYR A 1 209 ? 18.641 29.844 7.539 1 94.94 209 TYR A N 1
ATOM 1616 C CA . TYR A 1 209 ? 17.734 29.25 6.57 1 94.94 209 TYR A CA 1
ATOM 1617 C C . TYR A 1 209 ? 17.859 29.938 5.215 1 94.94 209 TYR A C 1
ATOM 1619 O O . TYR A 1 209 ? 17.922 31.156 5.137 1 94.94 209 TYR A O 1
ATOM 1627 N N . SER A 1 210 ? 17.969 29.172 4.164 1 95.19 210 SER A N 1
ATOM 1628 C CA . SER A 1 210 ? 18 29.703 2.803 1 95.19 210 SER A CA 1
ATOM 1629 C C . SER A 1 210 ? 16.984 28.984 1.911 1 95.19 210 SER A C 1
ATOM 1631 O O . SER A 1 210 ? 17.078 27.781 1.699 1 95.19 210 SER A O 1
ATOM 1633 N N . GLY A 1 211 ? 16.062 29.688 1.321 1 95.62 211 GLY A N 1
ATOM 1634 C CA . GLY A 1 211 ? 15.086 29.125 0.391 1 95.62 211 GLY A CA 1
ATOM 1635 C C . GLY A 1 211 ? 15.734 28.484 -0.821 1 95.62 211 GLY A C 1
ATOM 1636 O O . GLY A 1 211 ? 15.125 27.625 -1.471 1 95.62 211 GLY A O 1
ATOM 1637 N N . SER A 1 212 ? 16.984 28.859 -1.104 1 96.75 212 SER A N 1
ATOM 1638 C CA . SER A 1 212 ? 17.703 28.297 -2.248 1 96.75 212 SER A CA 1
ATOM 1639 C C . SER A 1 212 ? 18.109 26.859 -2.002 1 96.75 212 SER A C 1
ATOM 1641 O O . SER A 1 212 ? 18.453 26.125 -2.938 1 96.75 212 SER A O 1
ATOM 1643 N N . LEU A 1 213 ? 18.016 26.406 -0.75 1 98.06 213 LEU A N 1
ATOM 1644 C CA . LEU A 1 213 ? 18.359 25.031 -0.406 1 98.06 213 LEU A CA 1
ATOM 1645 C C . LEU A 1 213 ? 17.109 24.188 -0.228 1 98.06 213 LEU A C 1
ATOM 1647 O O . LEU A 1 213 ? 17.188 23.062 0.272 1 98.06 213 LEU A O 1
ATOM 1651 N N . VAL A 1 214 ? 15.984 24.781 -0.673 1 98.31 214 VAL A N 1
ATOM 1652 C CA . VAL A 1 214 ? 14.719 24.062 -0.517 1 98.31 214 VAL A CA 1
ATOM 1653 C C . VAL A 1 214 ? 14.086 23.828 -1.886 1 98.31 214 VAL A C 1
ATOM 1655 O O . VAL A 1 214 ? 14.094 24.719 -2.738 1 98.31 214 VAL A O 1
ATOM 1658 N N . ALA A 1 215 ? 13.641 22.641 -2.16 1 98.56 215 ALA A N 1
ATOM 1659 C CA . ALA A 1 215 ? 12.844 22.297 -3.33 1 98.56 215 ALA A CA 1
ATOM 1660 C C . ALA A 1 215 ? 11.648 21.422 -2.941 1 98.56 215 ALA A C 1
ATOM 1662 O O . ALA A 1 215 ? 11.711 20.688 -1.955 1 98.56 215 ALA A O 1
ATOM 1663 N N . ALA A 1 216 ? 10.57 21.562 -3.65 1 98.38 216 ALA A N 1
ATOM 1664 C CA . ALA A 1 216 ? 9.352 20.844 -3.314 1 98.38 216 ALA A CA 1
ATOM 1665 C C . ALA A 1 216 ? 8.945 19.891 -4.445 1 98.38 216 ALA A C 1
ATOM 1667 O O . ALA A 1 216 ? 9.266 20.141 -5.613 1 98.38 216 ALA A O 1
ATOM 1668 N N . GLY A 1 217 ? 8.344 18.812 -4.098 1 98.38 217 GLY A N 1
ATOM 1669 C CA . GLY A 1 217 ? 7.777 17.859 -5.031 1 98.38 217 GLY A CA 1
ATOM 1670 C C . GLY A 1 217 ? 6.699 17 -4.414 1 98.38 217 GLY A C 1
ATOM 1671 O O . GLY A 1 217 ? 6.426 17.094 -3.215 1 98.38 217 GLY A O 1
ATOM 1672 N N . GLU A 1 218 ? 6.004 16.219 -5.246 1 97.5 218 GLU A N 1
ATOM 1673 C CA . GLU A 1 218 ? 5.043 15.242 -4.734 1 97.5 218 GLU A CA 1
ATOM 1674 C C . GLU A 1 218 ? 5.707 14.266 -3.766 1 97.5 218 GLU A C 1
ATOM 1676 O O . GLU A 1 218 ? 6.844 13.844 -3.984 1 97.5 218 GLU A O 1
ATOM 1681 N N . PRO A 1 219 ? 5.047 13.922 -2.656 1 97.25 219 PRO A N 1
ATOM 1682 C CA . PRO A 1 219 ? 5.676 13.078 -1.637 1 97.25 219 PRO A CA 1
ATOM 1683 C C . PRO A 1 219 ? 5.754 11.609 -2.053 1 97.25 219 PRO A C 1
ATOM 1685 O O . PRO A 1 219 ? 5.398 10.727 -1.273 1 97.25 219 PRO A O 1
ATOM 1688 N N . ASP A 1 220 ? 6.156 11.391 -3.248 1 95.69 220 ASP A N 1
ATOM 1689 C CA . ASP A 1 220 ? 6.457 10.078 -3.805 1 95.69 220 ASP A CA 1
ATOM 1690 C C . ASP A 1 220 ? 7.832 10.062 -4.469 1 95.69 220 ASP A C 1
ATOM 1692 O O . ASP A 1 220 ? 8.578 11.039 -4.379 1 95.69 220 ASP A O 1
ATOM 1696 N N . GLU A 1 221 ? 8.219 8.938 -5.031 1 95.31 221 GLU A N 1
ATOM 1697 C CA . GLU A 1 221 ? 9.555 8.773 -5.602 1 95.31 221 GLU A CA 1
ATOM 1698 C C . GLU A 1 221 ? 9.789 9.758 -6.746 1 95.31 221 GLU A C 1
ATOM 1700 O O . GLU A 1 221 ? 10.844 10.391 -6.82 1 95.31 221 GLU A O 1
ATOM 1705 N N . LEU A 1 222 ? 8.82 9.883 -7.629 1 95.56 222 LEU A N 1
ATOM 1706 C CA . LEU A 1 222 ? 8.945 10.781 -8.773 1 95.56 222 LEU A CA 1
ATOM 1707 C C . LEU A 1 222 ? 9.078 12.227 -8.312 1 95.56 222 LEU A C 1
ATOM 1709 O O . LEU A 1 222 ? 9.891 12.984 -8.859 1 95.56 222 LEU A O 1
ATOM 1713 N N . GLY A 1 223 ? 8.297 12.539 -7.363 1 98.06 223 GLY A N 1
ATOM 1714 C CA . GLY A 1 223 ? 8.383 13.891 -6.82 1 98.06 223 GLY A CA 1
ATOM 1715 C C . GLY A 1 223 ? 9.703 14.164 -6.125 1 98.06 223 GLY A C 1
ATOM 1716 O O . GLY A 1 223 ? 10.227 15.281 -6.203 1 98.06 223 GLY A O 1
ATOM 1717 N N . GLY A 1 224 ? 10.219 13.195 -5.418 1 98.44 224 GLY A N 1
ATOM 1718 C CA . GLY A 1 224 ? 11.531 13.328 -4.816 1 98.44 224 GLY A CA 1
ATOM 1719 C C . GLY A 1 224 ? 12.641 13.516 -5.836 1 98.44 224 GLY A C 1
ATOM 1720 O O . GLY A 1 224 ? 13.539 14.344 -5.641 1 98.44 224 GLY A O 1
ATOM 1721 N N . ALA A 1 225 ? 12.531 12.789 -6.918 1 98.06 225 ALA A N 1
ATOM 1722 C CA . ALA A 1 225 ? 13.508 12.914 -8 1 98.06 225 ALA A CA 1
ATOM 1723 C C . ALA A 1 225 ? 13.453 14.305 -8.625 1 98.06 225 ALA A C 1
ATOM 1725 O O . ALA A 1 225 ? 14.492 14.922 -8.859 1 98.06 225 ALA A O 1
ATOM 1726 N N . GLU A 1 226 ? 12.266 14.727 -8.875 1 98.62 226 GLU A N 1
ATOM 1727 C CA . GLU A 1 226 ? 12.078 16.047 -9.469 1 98.62 226 GLU A CA 1
ATOM 1728 C C . GLU A 1 226 ? 12.617 17.141 -8.555 1 98.62 226 GLU A C 1
ATOM 1730 O O . GLU A 1 226 ? 13.312 18.047 -9.016 1 98.62 226 GLU A O 1
ATOM 1735 N N . ALA A 1 227 ? 12.266 17.047 -7.297 1 98.81 227 ALA A N 1
ATOM 1736 C CA . ALA A 1 227 ? 12.734 18.031 -6.324 1 98.81 227 ALA A CA 1
ATOM 1737 C C . ALA A 1 227 ? 14.258 18.031 -6.238 1 98.81 227 ALA A C 1
ATOM 1739 O O . ALA A 1 227 ? 14.875 19.094 -6.148 1 98.81 227 ALA A O 1
ATOM 1740 N N . MET A 1 228 ? 14.867 16.875 -6.266 1 98.81 228 MET A N 1
ATOM 1741 C CA . MET A 1 228 ? 16.312 16.766 -6.184 1 98.81 228 MET A CA 1
ATOM 1742 C C . MET A 1 228 ? 16.984 17.375 -7.418 1 98.81 228 MET A C 1
ATOM 1744 O O . MET A 1 228 ? 18 18.062 -7.309 1 98.81 228 MET A O 1
ATOM 1748 N N . ARG A 1 229 ? 16.391 17.094 -8.594 1 98.69 229 ARG A N 1
ATOM 1749 C CA . ARG A 1 229 ? 16.906 17.688 -9.82 1 98.69 229 ARG A CA 1
ATOM 1750 C C . ARG A 1 229 ? 16.844 19.219 -9.758 1 98.69 229 ARG A C 1
ATOM 1752 O O . ARG A 1 229 ? 17.812 19.891 -10.148 1 98.69 229 ARG A O 1
ATOM 1759 N N . ASN A 1 230 ? 15.75 19.688 -9.297 1 98.56 230 ASN A N 1
ATOM 1760 C CA . ASN A 1 230 ? 15.586 21.125 -9.156 1 98.56 230 ASN A CA 1
ATOM 1761 C C . ASN A 1 230 ? 16.594 21.719 -8.18 1 98.56 230 ASN A C 1
ATOM 1763 O O . ASN A 1 230 ? 17.141 22.797 -8.414 1 98.56 230 ASN A O 1
ATOM 1767 N N . LEU A 1 231 ? 16.828 21 -7.082 1 98.56 231 LEU A N 1
ATOM 1768 C CA . LEU A 1 231 ? 17.781 21.469 -6.09 1 98.56 231 LEU A CA 1
ATOM 1769 C C . LEU A 1 231 ? 19.188 21.516 -6.676 1 98.56 231 LEU A C 1
ATOM 1771 O O . LEU A 1 231 ? 19.922 22.5 -6.465 1 98.56 231 LEU A O 1
ATOM 1775 N N . LEU A 1 232 ? 19.562 20.531 -7.406 1 98.12 232 LEU A N 1
ATOM 1776 C CA . LEU A 1 232 ? 20.875 20.484 -8.062 1 98.12 232 LEU A CA 1
ATOM 1777 C C . LEU A 1 232 ? 21.016 21.625 -9.062 1 98.12 232 LEU A C 1
ATOM 1779 O O . LEU A 1 232 ? 22.094 22.219 -9.195 1 98.12 232 LEU A O 1
ATOM 1783 N N . ALA A 1 233 ? 19.875 21.906 -9.719 1 97.38 233 ALA A N 1
ATOM 1784 C CA . ALA A 1 233 ? 19.875 22.906 -10.781 1 97.38 233 ALA A CA 1
ATOM 1785 C C . ALA A 1 233 ? 20.141 24.297 -10.219 1 97.38 233 ALA A C 1
ATOM 1787 O O . ALA A 1 233 ? 20.625 25.172 -10.93 1 97.38 233 ALA A O 1
ATOM 1788 N N . LYS A 1 234 ? 19.797 24.5 -8.969 1 96.56 234 LYS A N 1
ATOM 1789 C CA . LYS A 1 234 ? 20.031 25.781 -8.32 1 96.56 234 LYS A CA 1
ATOM 1790 C C . LYS A 1 234 ? 21.531 26.047 -8.141 1 96.56 234 LYS A C 1
ATOM 1792 O O . LYS A 1 234 ? 21.938 27.188 -7.914 1 96.56 234 LYS A O 1
ATOM 1797 N N . ASN A 1 235 ? 22.375 25.094 -8.164 1 95.19 235 ASN A N 1
ATOM 1798 C CA . ASN A 1 235 ? 23.828 25.172 -8.117 1 95.19 235 ASN A CA 1
ATOM 1799 C C . ASN A 1 235 ? 24.312 25.812 -6.816 1 95.19 235 ASN A C 1
ATOM 1801 O O . ASN A 1 235 ? 25.203 26.656 -6.832 1 95.19 235 ASN A O 1
ATOM 1805 N N . VAL A 1 236 ? 23.609 25.531 -5.762 1 94.75 236 VAL A N 1
ATOM 1806 C CA . VAL A 1 236 ? 24.031 25.906 -4.41 1 94.75 236 VAL A CA 1
ATOM 1807 C C . VAL A 1 236 ? 24.656 24.703 -3.715 1 94.75 236 VAL A C 1
ATOM 1809 O O . VAL A 1 236 ? 24.078 23.609 -3.725 1 94.75 236 VAL A O 1
ATOM 1812 N N . PRO A 1 237 ? 25.812 24.906 -3.133 1 95.94 237 PRO A N 1
ATOM 1813 C CA . PRO A 1 237 ? 26.484 23.766 -2.523 1 95.94 237 PRO A CA 1
ATOM 1814 C C . PRO A 1 237 ? 25.766 23.234 -1.286 1 95.94 237 PRO A C 1
ATOM 1816 O O . PRO A 1 237 ? 25.234 24.016 -0.495 1 95.94 237 PRO A O 1
ATOM 1819 N N . PHE A 1 238 ? 25.766 21.953 -1.129 1 97.94 238 PHE A N 1
ATOM 1820 C CA . PHE A 1 238 ? 25.297 21.266 0.065 1 97.94 238 PHE A CA 1
ATOM 1821 C C . PHE A 1 238 ? 25.984 19.922 0.219 1 97.94 238 PHE A C 1
ATOM 1823 O O . PHE A 1 238 ? 26.484 19.359 -0.754 1 97.94 238 PHE A O 1
ATOM 1830 N N . THR A 1 239 ? 25.969 19.422 1.417 1 98.12 239 THR A N 1
ATOM 1831 C CA . THR A 1 239 ? 26.641 18.156 1.676 1 98.12 239 THR A CA 1
ATOM 1832 C C . THR A 1 239 ? 25.656 17.141 2.252 1 98.12 239 THR A C 1
ATOM 1834 O O . THR A 1 239 ? 26.016 15.984 2.49 1 98.12 239 THR A O 1
ATOM 1837 N N . ALA A 1 240 ? 24.422 17.594 2.498 1 98.75 240 ALA A N 1
ATOM 1838 C CA . ALA A 1 240 ? 23.359 16.703 2.986 1 98.75 240 ALA A CA 1
ATOM 1839 C C . ALA A 1 240 ? 21.984 17.188 2.523 1 98.75 240 ALA A C 1
ATOM 1841 O O . ALA A 1 240 ? 21.812 18.359 2.203 1 98.75 240 ALA A O 1
ATOM 1842 N N . VAL A 1 241 ? 21.094 16.281 2.434 1 98.81 241 VAL A N 1
ATOM 1843 C CA . VAL A 1 241 ? 19.719 16.578 2.082 1 98.81 241 VAL A CA 1
ATOM 1844 C C . VAL A 1 241 ? 18.766 15.852 3.027 1 98.81 241 VAL A C 1
ATOM 1846 O O . VAL A 1 241 ? 18.906 14.641 3.238 1 98.81 241 VAL A O 1
ATOM 1849 N N . ALA A 1 242 ? 17.938 16.625 3.68 1 98.88 242 ALA A N 1
ATOM 1850 C CA . ALA A 1 242 ? 16.797 16.047 4.387 1 98.88 242 ALA A CA 1
ATOM 1851 C C . ALA A 1 242 ? 15.562 16.031 3.498 1 98.88 242 ALA A C 1
ATOM 1853 O O . ALA A 1 242 ? 15.328 16.969 2.729 1 98.88 242 ALA A O 1
ATOM 1854 N N . THR A 1 243 ? 14.812 14.945 3.557 1 98.81 243 THR A N 1
ATOM 1855 C CA . THR A 1 243 ? 13.648 14.82 2.688 1 98.81 243 THR A CA 1
ATOM 1856 C C . THR A 1 243 ? 12.375 14.672 3.512 1 98.81 243 THR A C 1
ATOM 1858 O O . THR A 1 243 ? 12.414 14.211 4.656 1 98.81 243 THR A O 1
ATOM 1861 N N . TYR A 1 244 ? 11.242 15.047 2.936 1 98.69 244 TYR A N 1
ATOM 1862 C CA . TYR A 1 244 ? 9.93 15 3.562 1 98.69 244 TYR A CA 1
ATOM 1863 C C . TYR A 1 244 ? 9.57 13.578 3.988 1 98.69 244 TYR A C 1
ATOM 1865 O O . TYR A 1 244 ? 8.992 13.375 5.059 1 98.69 244 TYR A O 1
ATOM 1873 N N . ASN A 1 245 ? 9.859 12.586 3.133 1 98.12 245 ASN A N 1
ATOM 1874 C CA . ASN A 1 245 ? 9.617 11.18 3.459 1 98.12 245 ASN A CA 1
ATOM 1875 C C . ASN A 1 245 ? 10.586 10.258 2.723 1 98.12 245 ASN A C 1
ATOM 1877 O O . ASN A 1 245 ? 11.398 10.719 1.923 1 98.12 245 ASN A O 1
ATOM 1881 N N . ASP A 1 246 ? 10.492 9.008 3.029 1 97.94 246 ASP A N 1
ATOM 1882 C CA . ASP A 1 246 ? 11.43 8.016 2.518 1 97.94 246 ASP A CA 1
ATOM 1883 C C . ASP A 1 246 ? 11.297 7.855 1.005 1 97.94 246 ASP A C 1
ATOM 1885 O O . ASP A 1 246 ? 12.281 7.598 0.311 1 97.94 246 ASP A O 1
ATOM 1889 N N . LEU A 1 247 ? 10.086 7.984 0.48 1 97.12 247 LEU A N 1
ATOM 1890 C CA . LEU A 1 247 ? 9.883 7.84 -0.957 1 97.12 247 LEU A CA 1
ATOM 1891 C C . LEU A 1 247 ? 10.602 8.945 -1.723 1 97.12 247 LEU A C 1
ATOM 1893 O O . LEU A 1 247 ? 11.242 8.68 -2.74 1 97.12 247 LEU A O 1
ATOM 1897 N N . MET A 1 248 ? 10.492 10.133 -1.217 1 98.25 248 MET A N 1
ATOM 1898 C CA . MET A 1 248 ? 11.219 11.242 -1.834 1 98.25 248 MET A CA 1
ATOM 1899 C C . MET A 1 248 ? 12.727 11.031 -1.719 1 98.25 248 MET A C 1
ATOM 1901 O O . MET A 1 248 ? 13.477 11.391 -2.627 1 98.25 248 MET A O 1
ATOM 1905 N N . ALA A 1 249 ? 13.156 10.461 -0.579 1 98.62 249 ALA A N 1
ATOM 1906 C CA . ALA A 1 249 ? 14.57 10.148 -0.41 1 98.62 249 ALA A CA 1
ATOM 1907 C C . ALA A 1 249 ? 15.039 9.156 -1.467 1 98.62 249 ALA A C 1
ATOM 1909 O O . ALA A 1 249 ? 16.141 9.289 -2.012 1 98.62 249 ALA A O 1
ATOM 1910 N N . ALA A 1 250 ? 14.211 8.172 -1.729 1 97.12 250 ALA A N 1
ATOM 1911 C CA . ALA A 1 250 ? 14.539 7.184 -2.756 1 97.12 250 ALA A CA 1
ATOM 1912 C C . ALA A 1 250 ? 14.719 7.852 -4.117 1 97.12 250 ALA A C 1
ATOM 1914 O O . ALA A 1 250 ? 15.68 7.559 -4.836 1 97.12 250 ALA A O 1
ATOM 1915 N N . GLY A 1 251 ? 13.766 8.742 -4.457 1 97.56 251 GLY A N 1
ATOM 1916 C CA . GLY A 1 251 ? 13.891 9.5 -5.691 1 97.56 251 GLY A CA 1
ATOM 1917 C C . GLY A 1 251 ? 15.141 10.359 -5.738 1 97.56 251 GLY A C 1
ATOM 1918 O O . GLY A 1 251 ? 15.797 10.453 -6.777 1 97.56 251 GLY A O 1
ATOM 1919 N N . ALA A 1 252 ? 15.438 10.93 -4.629 1 98.56 252 ALA A N 1
ATOM 1920 C CA . ALA A 1 252 ? 16.609 11.797 -4.523 1 98.56 252 ALA A CA 1
ATOM 1921 C C . ALA A 1 252 ? 17.891 11 -4.738 1 98.56 252 ALA A C 1
ATOM 1923 O O . ALA A 1 252 ? 18.781 11.43 -5.488 1 98.56 252 ALA A O 1
ATOM 1924 N N . ILE A 1 253 ? 18.031 9.875 -4.102 1 97.69 253 ILE A N 1
ATOM 1925 C CA . ILE A 1 253 ? 19.219 9.031 -4.203 1 97.69 253 ILE A CA 1
ATOM 1926 C C . ILE A 1 253 ? 19.406 8.578 -5.652 1 97.69 253 ILE A C 1
ATOM 1928 O O . ILE A 1 253 ? 20.531 8.547 -6.156 1 97.69 253 ILE A O 1
ATOM 1932 N N . LYS A 1 254 ? 18.312 8.258 -6.281 1 94.88 254 LYS A N 1
ATOM 1933 C CA . LYS A 1 254 ? 18.375 7.863 -7.688 1 94.88 254 LYS A CA 1
ATOM 1934 C C . LYS A 1 254 ? 18.984 8.977 -8.539 1 94.88 254 LYS A C 1
ATOM 1936 O O . LYS A 1 254 ? 19.859 8.727 -9.359 1 94.88 254 LYS A O 1
ATOM 1941 N N . VAL A 1 255 ? 18.484 10.18 -8.375 1 97.38 255 VAL A N 1
ATOM 1942 C CA . VAL A 1 255 ? 18.953 11.336 -9.148 1 97.38 255 VAL A CA 1
ATOM 1943 C C . VAL A 1 255 ? 20.422 11.594 -8.836 1 97.38 255 VAL A C 1
ATOM 1945 O O . VAL A 1 255 ? 21.219 11.867 -9.742 1 97.38 255 VAL A O 1
ATOM 1948 N N . LEU A 1 256 ? 20.828 11.508 -7.531 1 97.94 256 LEU A N 1
ATOM 1949 C CA . LEU A 1 256 ? 22.219 11.695 -7.145 1 97.94 256 LEU A CA 1
ATOM 1950 C C . LEU A 1 256 ? 23.109 10.656 -7.816 1 97.94 256 LEU A C 1
ATOM 1952 O O . LEU A 1 256 ? 24.141 11 -8.391 1 97.94 256 LEU A O 1
ATOM 1956 N N . THR A 1 257 ? 22.641 9.43 -7.801 1 94.31 257 THR A N 1
ATOM 1957 C CA . THR A 1 257 ? 23.391 8.336 -8.406 1 94.31 257 THR A CA 1
ATOM 1958 C C . THR A 1 257 ? 23.547 8.555 -9.906 1 94.31 257 THR A C 1
ATOM 1960 O O . THR A 1 257 ? 24.641 8.359 -10.461 1 94.31 257 THR A O 1
ATOM 1963 N N . GLU A 1 258 ? 22.484 8.977 -10.539 1 92.88 258 GLU A N 1
ATOM 1964 C CA . GLU A 1 258 ? 22.484 9.219 -11.977 1 92.88 258 GLU A CA 1
ATOM 1965 C C . GLU A 1 258 ? 23.422 10.359 -12.344 1 92.88 258 GLU A C 1
ATOM 1967 O O . GLU A 1 258 ? 23.891 10.453 -13.484 1 92.88 258 GLU A O 1
ATOM 1972 N N . ASN A 1 259 ? 23.703 11.195 -11.398 1 96.5 259 ASN A N 1
ATOM 1973 C CA . ASN A 1 259 ? 24.594 12.336 -11.617 1 96.5 259 ASN A CA 1
ATOM 1974 C C . ASN A 1 259 ? 25.984 12.078 -11.047 1 96.5 259 ASN A C 1
ATOM 1976 O O . ASN A 1 259 ? 26.766 13.008 -10.852 1 96.5 259 ASN A O 1
ATOM 1980 N N . ASN A 1 260 ? 26.266 10.875 -10.711 1 96.56 260 ASN A N 1
ATOM 1981 C CA . ASN A 1 260 ? 27.547 10.422 -10.203 1 96.56 260 ASN A CA 1
ATOM 1982 C C . ASN A 1 260 ? 27.906 11.102 -8.883 1 96.56 260 ASN A C 1
ATOM 1984 O O . ASN A 1 260 ? 29.062 11.445 -8.648 1 96.56 260 ASN A O 1
ATOM 1988 N N . ILE A 1 261 ? 26.906 11.406 -8.125 1 97.56 261 ILE A N 1
ATOM 1989 C CA . ILE A 1 261 ? 27.094 11.914 -6.77 1 97.56 261 ILE A CA 1
ATOM 1990 C C . ILE A 1 261 ? 26.875 10.781 -5.766 1 97.56 261 ILE A C 1
ATOM 1992 O O . ILE A 1 261 ? 25.812 10.172 -5.719 1 97.56 261 ILE A O 1
ATOM 1996 N N . ARG A 1 262 ? 27.906 10.5 -5.062 1 96.88 262 ARG A N 1
ATOM 1997 C CA . ARG A 1 262 ? 27.875 9.344 -4.18 1 96.88 262 ARG A CA 1
ATOM 1998 C C . ARG A 1 262 ? 27.156 9.664 -2.875 1 96.88 262 ARG A C 1
ATOM 2000 O O . ARG A 1 262 ? 27.359 10.727 -2.293 1 96.88 262 ARG A O 1
ATOM 2007 N N . VAL A 1 263 ? 26.266 8.797 -2.426 1 97.94 263 VAL A N 1
ATOM 2008 C CA . VAL A 1 263 ? 25.625 8.836 -1.116 1 97.94 263 VAL A CA 1
ATOM 2009 C C . VAL A 1 263 ? 26.188 7.727 -0.23 1 97.94 263 VAL A C 1
ATOM 2011 O O . VAL A 1 263 ? 26.156 6.551 -0.599 1 97.94 263 VAL A O 1
ATOM 2014 N N . PRO A 1 264 ? 26.734 7.953 0.904 1 97.94 264 PRO A N 1
ATOM 2015 C CA . PRO A 1 264 ? 26.75 9.25 1.589 1 97.94 264 PRO A CA 1
ATOM 2016 C C . PRO A 1 264 ? 28.031 10.039 1.344 1 97.94 264 PRO A C 1
ATOM 2018 O O . PRO A 1 264 ? 28.203 11.125 1.89 1 97.94 264 PRO A O 1
ATOM 2021 N N . GLU A 1 265 ? 28.969 9.547 0.558 1 97.56 265 GLU A N 1
ATOM 2022 C CA . GLU A 1 265 ? 30.328 10.07 0.493 1 97.56 265 GLU A CA 1
ATOM 2023 C C . GLU A 1 265 ? 30.328 11.539 0.074 1 97.56 265 GLU A C 1
ATOM 2025 O O . GLU A 1 265 ? 31.125 12.336 0.588 1 97.56 265 GLU A O 1
ATOM 2030 N N . ASP A 1 266 ? 29.516 11.906 -0.892 1 97.62 266 ASP A N 1
ATOM 2031 C CA . ASP A 1 266 ? 29.453 13.281 -1.378 1 97.62 266 ASP A CA 1
ATOM 2032 C C . ASP A 1 266 ? 28.281 14.023 -0.753 1 97.62 266 ASP A C 1
ATOM 2034 O O . ASP A 1 266 ? 28.406 15.195 -0.382 1 97.62 266 ASP A O 1
ATOM 2038 N N . VAL A 1 267 ? 27.141 13.375 -0.673 1 98.56 267 VAL A N 1
ATOM 2039 C CA . VAL A 1 267 ? 25.938 13.977 -0.114 1 98.56 267 VAL A CA 1
ATOM 2040 C C . VAL A 1 267 ? 25.234 12.969 0.797 1 98.56 267 VAL A C 1
ATOM 2042 O O . VAL A 1 267 ? 24.875 11.875 0.36 1 98.56 267 VAL A O 1
ATOM 2045 N N . SER A 1 268 ? 25.047 13.312 2.068 1 98.88 268 SER A N 1
ATOM 2046 C CA . SER A 1 268 ? 24.25 12.508 2.99 1 98.88 268 SER A CA 1
ATOM 2047 C C . SER A 1 268 ? 22.766 12.727 2.766 1 98.88 268 SER A C 1
ATOM 2049 O O . SER A 1 268 ? 22.344 13.828 2.393 1 98.88 268 SER A O 1
ATOM 2051 N N . VAL A 1 269 ? 21.969 11.664 2.902 1 98.88 269 VAL A N 1
ATOM 2052 C CA . VAL A 1 269 ? 20.531 11.758 2.711 1 98.88 269 VAL A CA 1
ATOM 2053 C C . VAL A 1 269 ? 19.812 11.18 3.926 1 98.88 269 VAL A C 1
ATOM 2055 O O . VAL A 1 269 ? 20.203 10.133 4.445 1 98.88 269 VAL A O 1
ATOM 2058 N N . ILE A 1 270 ? 18.828 11.883 4.449 1 98.88 270 ILE A N 1
ATOM 2059 C CA . ILE A 1 270 ? 18.016 11.391 5.559 1 98.88 270 ILE A CA 1
ATOM 2060 C C . ILE A 1 270 ? 16.531 11.461 5.18 1 98.88 270 ILE A C 1
ATOM 2062 O O . ILE A 1 270 ? 16.094 12.414 4.535 1 98.88 270 ILE A O 1
ATOM 2066 N N . GLY A 1 271 ? 15.789 10.398 5.531 1 98.69 271 GLY A N 1
ATOM 2067 C CA . GLY A 1 271 ? 14.383 10.328 5.195 1 98.69 271 GLY A CA 1
ATOM 2068 C C . GLY A 1 271 ? 13.469 10.484 6.398 1 98.69 271 GLY A C 1
ATOM 2069 O O . GLY A 1 271 ? 13.875 11.039 7.422 1 98.69 271 GLY A O 1
ATOM 2070 N N . PHE A 1 272 ? 12.211 10.156 6.238 1 98.62 272 PHE A N 1
ATOM 2071 C CA . PHE A 1 272 ? 11.156 10.227 7.238 1 98.62 272 PHE A CA 1
ATOM 2072 C C . PHE A 1 272 ? 10.109 9.148 7 1 98.62 272 PHE A C 1
ATOM 2074 O O . PHE A 1 272 ? 9.766 8.852 5.855 1 98.62 272 PHE A O 1
ATOM 2081 N N . ASP A 1 273 ? 9.547 8.523 8.055 1 97.62 273 ASP A N 1
ATOM 2082 C CA . ASP A 1 273 ? 8.484 7.523 8.086 1 97.62 273 ASP A CA 1
ATOM 2083 C C . ASP A 1 273 ? 9.023 6.16 8.523 1 97.62 273 ASP A C 1
ATOM 2085 O O . ASP A 1 273 ? 8.375 5.445 9.281 1 97.62 273 ASP A O 1
ATOM 2089 N N . ASP A 1 274 ? 10.234 5.805 7.977 1 97.38 274 ASP A N 1
ATOM 2090 C CA . ASP A 1 274 ? 10.828 4.484 8.133 1 97.38 274 ASP A CA 1
ATOM 2091 C C . ASP A 1 274 ? 9.992 3.414 7.438 1 97.38 274 ASP A C 1
ATOM 2093 O O . ASP A 1 274 ? 9.609 2.416 8.055 1 97.38 274 ASP A O 1
ATOM 2097 N N . SER A 1 275 ? 9.664 3.732 6.199 1 93.31 275 SER A N 1
ATOM 2098 C CA . SER A 1 275 ? 9.023 2.738 5.348 1 93.31 275 SER A CA 1
ATOM 2099 C C . SER A 1 275 ? 9.992 1.624 4.969 1 93.31 275 SER A C 1
ATOM 2101 O O . SER A 1 275 ? 11.203 1.775 5.113 1 93.31 275 SER A O 1
ATOM 2103 N N . SER A 1 276 ? 9.438 0.526 4.484 1 88.5 276 SER A N 1
ATOM 2104 C CA . SER A 1 276 ? 10.258 -0.64 4.176 1 88.5 276 SER A CA 1
ATOM 2105 C C . SER A 1 276 ? 11.359 -0.292 3.18 1 88.5 276 SER A C 1
ATOM 2107 O O . SER A 1 276 ? 12.461 -0.841 3.248 1 88.5 276 SER A O 1
ATOM 2109 N N . ILE A 1 277 ? 11.078 0.611 2.299 1 91.12 277 ILE A N 1
ATOM 2110 C CA . ILE A 1 277 ? 12.016 0.982 1.243 1 91.12 277 ILE A CA 1
ATOM 2111 C C . ILE A 1 277 ? 13.312 1.491 1.861 1 91.12 277 ILE A C 1
ATOM 2113 O O . ILE A 1 277 ? 14.391 1.327 1.281 1 91.12 277 ILE A O 1
ATOM 2117 N N . ALA A 1 278 ? 13.234 2.072 3.043 1 95.19 278 ALA A N 1
ATOM 2118 C CA . ALA A 1 278 ? 14.391 2.668 3.707 1 95.19 278 ALA A CA 1
ATOM 2119 C C . ALA A 1 278 ? 15.469 1.627 3.961 1 95.19 278 ALA A C 1
ATOM 2121 O O . ALA A 1 278 ? 16.672 1.938 3.912 1 95.19 278 ALA A O 1
ATOM 2122 N N . SER A 1 279 ? 15.07 0.378 4.152 1 92.38 279 SER A N 1
ATOM 2123 C CA . SER A 1 279 ? 16.016 -0.684 4.496 1 92.38 279 SER A CA 1
ATOM 2124 C C . SER A 1 279 ? 16.531 -1.395 3.248 1 92.38 279 SER A C 1
ATOM 2126 O O . SER A 1 279 ? 17.422 -2.229 3.33 1 92.38 279 SER A O 1
ATOM 2128 N N . TYR A 1 280 ? 16.031 -0.986 2.086 1 89.06 280 TYR A N 1
ATOM 2129 C CA . TYR A 1 280 ? 16.391 -1.728 0.885 1 89.06 280 TYR A CA 1
ATOM 2130 C C . TYR A 1 280 ? 17.156 -0.838 -0.093 1 89.06 280 TYR A C 1
ATOM 2132 O O . TYR A 1 280 ? 17.688 -1.321 -1.092 1 89.06 280 TYR A O 1
ATOM 2140 N N . LEU A 1 281 ? 17.188 0.406 0.255 1 91.69 281 LEU A N 1
ATOM 2141 C CA . LEU A 1 281 ? 17.969 1.32 -0.559 1 91.69 281 LEU A CA 1
ATOM 2142 C C . LEU A 1 281 ? 19.469 1.047 -0.391 1 91.69 281 LEU A C 1
ATOM 2144 O O . LEU A 1 281 ? 19.875 0.367 0.554 1 91.69 281 LEU A O 1
ATOM 2148 N N . SER A 1 282 ? 20.25 1.435 -1.426 1 88.56 282 SER A N 1
ATOM 2149 C CA . SER A 1 282 ? 21.703 1.428 -1.34 1 88.56 282 SER A CA 1
ATOM 2150 C C . SER A 1 282 ? 22.281 2.828 -1.536 1 88.56 282 SER A C 1
ATOM 2152 O O . SER A 1 2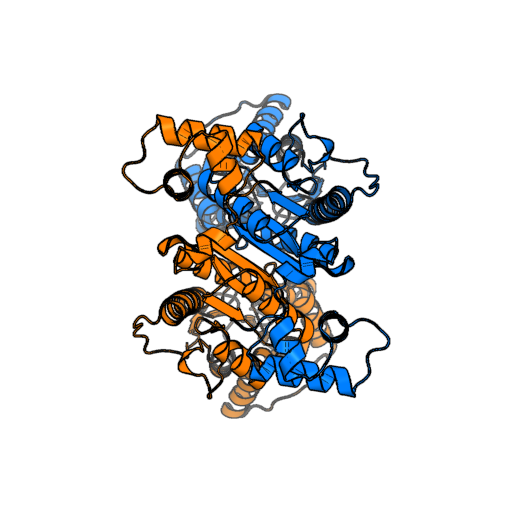82 ? 22.234 3.373 -2.643 1 88.56 282 SER A O 1
ATOM 2154 N N . PRO A 1 283 ? 22.844 3.359 -0.469 1 93.88 283 PRO A N 1
ATOM 2155 C CA . PRO A 1 283 ? 22.938 2.818 0.889 1 93.88 283 PRO A CA 1
ATOM 2156 C C . PRO A 1 283 ? 21.578 2.758 1.59 1 93.88 283 PRO A C 1
ATOM 2158 O O . PRO A 1 283 ? 20.641 3.436 1.177 1 93.88 283 PRO A O 1
ATOM 2161 N N . THR A 1 284 ? 21.5 1.891 2.652 1 95.38 284 THR A N 1
ATOM 2162 C CA . THR A 1 284 ? 20.281 1.891 3.475 1 95.38 284 THR A CA 1
ATOM 2163 C C . THR A 1 284 ? 20.062 3.26 4.109 1 95.38 284 THR A C 1
ATOM 2165 O O . THR A 1 284 ? 21.016 3.928 4.512 1 95.38 284 THR A O 1
ATOM 2168 N N . LEU A 1 285 ? 18.844 3.637 4.227 1 98.12 285 LEU A N 1
ATOM 2169 C CA . LEU A 1 285 ? 18.484 5.031 4.461 1 98.12 285 LEU A CA 1
ATOM 2170 C C . LEU A 1 285 ? 18.344 5.316 5.953 1 98.12 285 LEU A C 1
ATOM 2172 O O . LEU A 1 285 ? 17.547 4.684 6.633 1 98.12 285 LEU A O 1
ATOM 2176 N N . THR A 1 286 ? 19.203 6.215 6.5 1 98.81 286 THR A N 1
ATOM 2177 C CA . THR A 1 286 ? 18.891 6.836 7.785 1 98.81 286 THR A CA 1
ATOM 2178 C C . THR A 1 286 ? 17.578 7.613 7.707 1 98.81 286 THR A C 1
ATOM 2180 O O . THR A 1 286 ? 17.359 8.367 6.758 1 98.81 286 THR A O 1
ATOM 2183 N N . THR A 1 287 ? 16.672 7.371 8.641 1 98.75 287 THR A N 1
ATOM 2184 C CA . THR A 1 287 ? 15.344 7.969 8.539 1 98.75 287 THR A CA 1
ATOM 2185 C C . THR A 1 287 ? 14.742 8.188 9.93 1 98.75 287 THR A C 1
ATOM 2187 O O . THR A 1 287 ? 15.32 7.77 10.93 1 98.75 287 THR A O 1
ATOM 2190 N N . VAL A 1 288 ? 13.727 9.016 10 1 98.69 288 VAL A N 1
ATOM 2191 C CA . VAL A 1 288 ? 12.93 9.203 11.211 1 98.69 288 VAL A CA 1
ATOM 2192 C C . VAL A 1 288 ? 11.758 8.219 11.211 1 98.69 288 VAL A C 1
ATOM 2194 O O . VAL A 1 288 ? 11 8.148 10.242 1 98.69 288 VAL A O 1
ATOM 2197 N N . ARG A 1 289 ? 11.625 7.434 12.25 1 98.19 289 ARG A N 1
ATOM 2198 C CA . ARG A 1 289 ? 10.562 6.441 12.352 1 98.19 289 ARG A CA 1
ATOM 2199 C C . ARG A 1 289 ? 9.258 7.078 12.805 1 98.19 289 ARG A C 1
ATOM 2201 O O . ARG A 1 289 ? 9.188 7.66 13.891 1 98.19 289 ARG A O 1
ATOM 2208 N N . TYR A 1 290 ? 8.258 7.113 11.961 1 97.69 290 TYR A N 1
ATOM 2209 C CA . TYR A 1 290 ? 6.863 7.418 12.266 1 97.69 290 TYR A CA 1
ATOM 2210 C C . TYR A 1 290 ? 6.141 6.188 12.797 1 97.69 290 TYR A C 1
ATOM 2212 O O . TYR A 1 290 ? 5.953 5.207 12.07 1 97.69 290 TYR A O 1
ATOM 2220 N N . PRO A 1 291 ? 5.82 6.141 14.086 1 97 291 PRO A N 1
ATOM 2221 C CA . PRO A 1 291 ? 5.215 4.926 14.633 1 97 291 PRO A CA 1
ATOM 2222 C C . PRO A 1 291 ? 3.744 4.773 14.242 1 97 291 PRO A C 1
ATOM 2224 O O . PRO A 1 291 ? 2.881 4.648 15.117 1 97 291 PRO A O 1
ATOM 2227 N N . ILE A 1 292 ? 3.449 4.621 12.969 1 97.12 292 ILE A N 1
ATOM 2228 C CA . ILE A 1 292 ? 2.098 4.672 12.422 1 97.12 292 ILE A CA 1
ATOM 2229 C C . ILE A 1 292 ? 1.335 3.408 12.805 1 97.12 292 ILE A C 1
ATOM 2231 O O . ILE A 1 292 ? 0.117 3.445 13 1 97.12 292 ILE A O 1
ATOM 2235 N N . GLN A 1 293 ? 2.012 2.262 12.953 1 96.44 293 GLN A N 1
ATOM 2236 C CA . GLN A 1 293 ? 1.332 1.021 13.312 1 96.44 293 GLN A CA 1
ATOM 2237 C C . GLN A 1 293 ? 0.724 1.108 14.711 1 96.44 293 GLN A C 1
ATOM 2239 O O . GLN A 1 293 ? -0.438 0.748 14.914 1 96.44 293 GLN A O 1
ATOM 2244 N N . ILE A 1 294 ? 1.492 1.616 15.648 1 96.19 294 ILE A N 1
ATOM 2245 C CA . ILE A 1 294 ? 1.017 1.734 17.016 1 96.19 294 ILE A CA 1
ATOM 2246 C C . ILE A 1 294 ? -0.059 2.814 17.109 1 96.19 294 ILE A C 1
ATOM 2248 O O . ILE A 1 294 ? -1.065 2.646 17.797 1 96.19 294 ILE A O 1
ATOM 2252 N N . MET A 1 295 ? 0.138 3.936 16.438 1 96.88 295 MET A N 1
ATOM 2253 C CA . MET A 1 295 ? -0.841 5.02 16.391 1 96.88 295 MET A CA 1
ATOM 2254 C C . MET A 1 295 ? -2.17 4.527 15.828 1 96.88 295 MET A C 1
ATOM 2256 O O . MET A 1 295 ? -3.23 4.816 16.391 1 96.88 295 MET A O 1
ATOM 2260 N N . ALA A 1 296 ? -2.07 3.787 14.727 1 98 296 ALA A N 1
ATOM 2261 C CA . ALA A 1 296 ? -3.271 3.322 14.031 1 98 296 ALA A CA 1
ATOM 2262 C C . ALA A 1 296 ? -4.027 2.297 14.875 1 98 296 ALA A C 1
ATOM 2264 O O . ALA A 1 296 ? -5.258 2.297 14.898 1 98 296 ALA A O 1
ATOM 2265 N N . SER A 1 297 ? -3.303 1.365 15.492 1 97.25 297 SER A N 1
ATOM 2266 C CA . SER A 1 297 ? -3.926 0.407 16.406 1 97.25 297 SER A CA 1
ATOM 2267 C C . SER A 1 297 ? -4.66 1.115 17.531 1 97.25 297 SER A C 1
ATOM 2269 O O . SER A 1 297 ? -5.785 0.75 17.875 1 97.25 297 SER A O 1
ATOM 2271 N N . HIS A 1 298 ? -3.986 2.105 18.062 1 96.56 298 HIS A N 1
ATOM 2272 C CA . HIS A 1 298 ? -4.605 2.9 19.125 1 96.56 298 HIS A CA 1
ATOM 2273 C C . HIS A 1 298 ? -5.859 3.607 18.625 1 96.56 298 HIS A C 1
ATOM 2275 O O . HIS A 1 298 ? -6.902 3.572 19.281 1 96.56 298 HIS A O 1
ATOM 2281 N N . ALA A 1 299 ? -5.766 4.242 17.469 1 97.38 299 ALA A N 1
ATOM 2282 C CA . ALA A 1 299 ? -6.895 4.973 16.891 1 97.38 299 ALA A CA 1
ATOM 2283 C C . ALA A 1 299 ? -8.086 4.043 16.672 1 97.38 299 ALA A C 1
ATOM 2285 O O . ALA A 1 299 ? -9.234 4.426 16.906 1 97.38 299 ALA A O 1
ATOM 2286 N N . ALA A 1 300 ? -7.812 2.85 16.156 1 97.62 300 ALA A N 1
ATOM 2287 C CA . ALA A 1 300 ? -8.867 1.877 15.898 1 97.62 300 ALA A CA 1
ATOM 2288 C C . ALA A 1 300 ? -9.578 1.47 17.188 1 97.62 300 ALA A C 1
ATOM 2290 O O . ALA A 1 300 ? -10.805 1.452 17.25 1 97.62 300 ALA A O 1
ATOM 2291 N N . ARG A 1 301 ? -8.797 1.113 18.219 1 96.62 301 ARG A N 1
ATOM 2292 C CA . ARG A 1 301 ? -9.375 0.732 19.5 1 96.62 301 ARG A CA 1
ATOM 2293 C C . ARG A 1 301 ? -10.172 1.883 20.109 1 96.62 301 ARG A C 1
ATOM 2295 O O . ARG A 1 301 ? -11.273 1.677 20.625 1 96.62 301 ARG A O 1
ATOM 2302 N N . LEU A 1 302 ? -9.578 3.072 20.031 1 96.31 302 LEU A N 1
ATOM 2303 C CA . LEU A 1 302 ? -10.258 4.258 20.531 1 96.31 302 LEU A CA 1
ATOM 2304 C C . LEU A 1 302 ? -11.602 4.449 19.844 1 96.31 302 LEU A C 1
ATOM 2306 O O . LEU A 1 302 ? -12.617 4.695 20.5 1 96.31 302 LEU A O 1
ATOM 2310 N N . ALA A 1 303 ? -11.633 4.344 18.516 1 96.94 303 ALA A N 1
ATOM 2311 C CA . ALA A 1 303 ? -12.852 4.523 17.734 1 96.94 303 ALA A CA 1
ATOM 2312 C C . ALA A 1 303 ? -13.93 3.525 18.156 1 96.94 303 ALA A C 1
ATOM 2314 O O . ALA A 1 303 ? -15.094 3.891 18.312 1 96.94 303 ALA A O 1
ATOM 2315 N N . ILE A 1 304 ? -13.539 2.285 18.328 1 95.81 304 ILE A N 1
ATOM 2316 C CA . ILE A 1 304 ? -14.477 1.228 18.703 1 95.81 304 ILE A CA 1
ATOM 2317 C C . ILE A 1 304 ? -15.047 1.504 20.094 1 95.81 304 ILE A C 1
ATOM 2319 O O . ILE A 1 304 ? -16.25 1.434 20.297 1 95.81 304 ILE A O 1
ATOM 2323 N N . HIS A 1 305 ? -14.18 1.872 21.031 1 94.62 305 HIS A N 1
ATOM 2324 C CA . HIS A 1 305 ? -14.609 2.094 22.406 1 94.62 305 HIS A CA 1
ATOM 2325 C C . HIS A 1 305 ? -15.492 3.334 22.531 1 94.62 305 HIS A C 1
ATOM 2327 O O . HIS A 1 305 ? -16.438 3.359 23.312 1 94.62 305 HIS A O 1
ATOM 2333 N N . LEU A 1 306 ? -15.148 4.352 21.766 1 93.88 306 LEU A N 1
ATOM 2334 C CA . LEU A 1 306 ? -15.992 5.547 21.75 1 93.88 306 LEU A CA 1
ATOM 2335 C C . LEU A 1 306 ? -17.391 5.219 21.219 1 93.88 306 LEU A C 1
ATOM 2337 O O . LEU A 1 306 ? -18.391 5.676 21.781 1 93.88 306 LEU A O 1
ATOM 2341 N N . ALA A 1 307 ? -17.391 4.438 20.141 1 93.5 307 ALA A N 1
ATOM 2342 C CA . ALA A 1 307 ? -18.672 4.055 19.547 1 93.5 307 ALA A CA 1
ATOM 2343 C C . ALA A 1 307 ? -19.516 3.24 20.516 1 93.5 307 ALA A C 1
ATOM 2345 O O . ALA A 1 307 ? -20.734 3.377 20.547 1 93.5 307 ALA A O 1
ATOM 2346 N N . GLU A 1 308 ? -18.859 2.414 21.266 1 90.62 308 GLU A N 1
ATOM 2347 C CA . GLU A 1 308 ? -19.547 1.528 22.203 1 90.62 308 GLU A CA 1
ATOM 2348 C C . GLU A 1 308 ? -19.734 2.199 23.547 1 90.62 308 GLU A C 1
ATOM 2350 O O . GLU A 1 308 ? -20.328 1.613 24.469 1 90.62 308 GLU A O 1
ATOM 2355 N N . LYS A 1 309 ? -19.234 3.396 23.766 1 89.5 309 LYS A N 1
ATOM 2356 C CA . LYS A 1 309 ? -19.297 4.125 25.031 1 89.5 309 LYS A CA 1
ATOM 2357 C C . LYS A 1 309 ? -18.688 3.299 26.172 1 89.5 309 LYS A C 1
ATOM 2359 O O . LYS A 1 309 ? -19.281 3.203 27.25 1 89.5 309 LYS A O 1
ATOM 2364 N N . SER A 1 310 ? -17.703 2.646 25.828 1 89.06 310 SER A N 1
ATOM 2365 C CA . SER A 1 310 ? -16.969 1.856 26.812 1 89.06 310 SER A CA 1
ATOM 2366 C C . SER A 1 310 ? -15.656 2.52 27.188 1 89.06 310 SER A C 1
ATOM 2368 O O . SER A 1 310 ? -15.086 3.273 26.391 1 89.06 310 SER A O 1
ATOM 2370 N N . PRO A 1 311 ? -15.258 2.322 28.422 1 82.75 311 PRO A N 1
ATOM 2371 C CA . PRO A 1 311 ? -14.016 2.947 28.875 1 82.75 311 PRO A CA 1
ATOM 2372 C C . PRO A 1 311 ? -12.797 2.471 28.094 1 82.75 311 PRO A C 1
ATOM 2374 O O . PRO A 1 311 ? -12.711 1.295 27.719 1 82.75 311 PRO A O 1
ATOM 2377 N N . TYR A 1 312 ? -12.109 3.355 27.703 1 83.19 312 TYR A N 1
ATOM 2378 C CA . TYR A 1 312 ? -10.82 3.082 27.078 1 83.19 312 TYR A CA 1
ATOM 2379 C C . TYR A 1 312 ? -9.734 3.992 27.641 1 83.19 312 TYR A C 1
ATOM 2381 O O . TYR A 1 312 ? -9.781 5.211 27.453 1 83.19 312 TYR A O 1
ATOM 2389 N N . GLU A 1 313 ? -8.93 3.414 28.531 1 76.31 313 GLU A N 1
ATOM 2390 C CA . GLU A 1 313 ? -7.855 4.18 29.141 1 76.31 313 GLU A CA 1
ATOM 2391 C C . GLU A 1 313 ? -6.66 4.316 28.203 1 76.31 313 GLU A C 1
ATOM 2393 O O . GLU A 1 313 ? -6.102 3.314 27.75 1 76.31 313 GLU A O 1
ATOM 2398 N N . HIS A 1 314 ? -6.562 5.508 27.844 1 73.31 314 HIS A N 1
ATOM 2399 C CA . HIS A 1 314 ? -5.359 5.715 27.047 1 73.31 314 HIS A CA 1
ATOM 2400 C C . HIS A 1 314 ? -4.711 7.055 27.375 1 73.31 314 HIS A C 1
ATOM 2402 O O . HIS A 1 314 ? -5.406 8.039 27.656 1 73.31 314 HIS A O 1
ATOM 2408 N N . ASP A 1 315 ? -3.533 7.016 27.672 1 60.5 315 ASP A N 1
ATOM 2409 C CA . ASP A 1 315 ? -2.85 8.211 28.172 1 60.5 315 ASP A CA 1
ATOM 2410 C C . ASP A 1 315 ? -2.434 9.117 27.016 1 60.5 315 ASP A C 1
ATOM 2412 O O . ASP A 1 315 ? -2.521 10.344 27.125 1 60.5 315 ASP A O 1
ATOM 2416 N N . LYS A 1 316 ? -1.999 8.398 25.922 1 64.69 316 LYS A N 1
ATOM 2417 C CA . LYS A 1 316 ? -1.234 9.273 25.031 1 64.69 316 LYS A CA 1
ATOM 2418 C C . LYS A 1 316 ? -1.96 9.477 23.719 1 64.69 316 LYS A C 1
ATOM 2420 O O . LYS A 1 316 ? -2.434 8.523 23.094 1 64.69 316 LYS A O 1
ATOM 2425 N N . HIS A 1 317 ? -2.004 10.867 23.406 1 81.56 317 HIS A N 1
ATOM 2426 C CA . HIS A 1 317 ? -2.596 11.305 22.141 1 81.56 317 HIS A CA 1
ATOM 2427 C C . HIS A 1 317 ? -1.524 11.797 21.188 1 81.56 317 HIS A C 1
ATOM 2429 O O . HIS A 1 317 ? -1.728 11.781 19.969 1 81.56 317 HIS A O 1
ATOM 2435 N N . LEU A 1 318 ? -0.424 12.086 21.781 1 90.38 318 LEU A N 1
ATOM 2436 C CA . LEU A 1 318 ? 0.659 12.602 20.953 1 90.38 318 LEU A CA 1
ATOM 2437 C C . LEU A 1 318 ? 1.856 11.656 20.969 1 90.38 318 LEU A C 1
ATOM 2439 O O . LEU A 1 318 ? 2.404 11.367 22.031 1 90.38 318 LEU A O 1
ATOM 2443 N N . TYR A 1 319 ? 2.27 11.141 19.859 1 95.06 319 TYR A N 1
ATOM 2444 C CA . TYR A 1 319 ? 3.383 10.211 19.719 1 95.06 319 TYR A CA 1
ATOM 2445 C C . TYR A 1 319 ? 4.652 10.938 19.297 1 95.06 319 TYR A C 1
ATOM 2447 O O . TYR A 1 319 ? 4.59 12.047 18.734 1 95.06 319 TYR A O 1
ATOM 2455 N N . VAL A 1 320 ? 5.75 10.344 19.656 1 94.31 320 VAL A N 1
ATOM 2456 C CA . VAL A 1 320 ? 7.047 10.953 19.375 1 94.31 320 VAL A CA 1
ATOM 2457 C C . VAL A 1 320 ? 7.82 10.086 18.375 1 94.31 320 VAL A C 1
ATOM 2459 O O . VAL A 1 320 ? 7.898 8.867 18.547 1 94.31 320 VAL A O 1
ATOM 2462 N N . PRO A 1 321 ? 8.336 10.742 17.312 1 96.81 321 PRO A N 1
ATOM 2463 C CA . PRO A 1 321 ? 9.156 10 16.359 1 96.81 321 PRO A CA 1
ATOM 2464 C C . PRO A 1 321 ? 10.547 9.68 16.906 1 96.81 321 PRO A C 1
ATOM 2466 O O . PRO A 1 321 ? 10.977 10.266 17.891 1 96.81 321 PRO A O 1
ATOM 2469 N N . THR A 1 322 ? 11.219 8.648 16.328 1 97.88 322 THR A N 1
ATOM 2470 C CA . THR A 1 322 ? 12.57 8.266 16.703 1 97.88 322 THR A CA 1
ATOM 2471 C C . THR A 1 322 ? 13.469 8.188 15.469 1 97.88 322 THR A C 1
ATOM 2473 O O . THR A 1 322 ? 12.977 8.016 14.352 1 97.88 322 THR A O 1
ATOM 2476 N N . LEU A 1 323 ? 14.734 8.336 15.734 1 98.5 323 LEU A N 1
ATOM 2477 C CA . LEU A 1 323 ? 15.703 8.273 14.641 1 98.5 323 LEU A CA 1
ATOM 2478 C C . LEU A 1 323 ? 16.188 6.844 14.43 1 98.5 323 LEU A C 1
ATOM 2480 O O . LEU A 1 323 ? 16.484 6.133 15.398 1 98.5 323 LEU A O 1
ATOM 2484 N N . VAL A 1 324 ? 16.188 6.387 13.242 1 98.5 324 VAL A N 1
ATOM 2485 C CA . VAL A 1 324 ? 16.781 5.117 12.844 1 98.5 324 VAL A CA 1
ATOM 2486 C C . VAL A 1 324 ? 18.031 5.367 11.992 1 98.5 324 VAL A C 1
ATOM 2488 O O . VAL A 1 324 ? 17.922 5.789 10.836 1 98.5 324 VAL A O 1
ATOM 2491 N N . VAL A 1 325 ? 19.141 5.074 12.539 1 98.38 325 VAL A N 1
ATOM 2492 C CA . VAL A 1 325 ? 20.406 5.359 11.875 1 98.38 325 VAL A CA 1
ATOM 2493 C C . VAL A 1 325 ? 20.828 4.168 11.023 1 98.38 325 VAL A C 1
ATOM 2495 O O . VAL A 1 325 ? 20.875 3.033 11.5 1 98.38 325 VAL A O 1
ATOM 2498 N N . ARG A 1 326 ? 21.094 4.473 9.703 1 97.31 326 ARG A N 1
ATOM 2499 C CA . ARG A 1 326 ? 21.625 3.469 8.789 1 97.31 326 ARG A CA 1
ATOM 2500 C C . ARG A 1 326 ? 22.859 3.998 8.07 1 97.31 326 ARG A C 1
ATOM 2502 O O . ARG A 1 326 ? 23.766 4.566 8.688 1 97.31 326 ARG A O 1
ATOM 2509 N N . HIS A 1 327 ? 22.938 3.852 6.707 1 96.44 327 HIS A N 1
ATOM 2510 C CA . HIS A 1 327 ? 24.25 4.051 6.098 1 96.44 327 HIS A CA 1
ATOM 2511 C C . HIS A 1 327 ? 24.234 5.211 5.113 1 96.44 327 HIS A C 1
ATOM 2513 O O . HIS A 1 327 ? 25.188 5.41 4.359 1 96.44 327 HIS A O 1
ATOM 2519 N N . SER A 1 328 ? 23.141 6.012 5.188 1 98.5 328 SER A N 1
ATOM 2520 C CA . SER A 1 328 ? 23.031 7.062 4.184 1 98.5 328 SER A CA 1
ATOM 2521 C C . SER A 1 328 ? 23.547 8.398 4.707 1 98.5 328 SER A C 1
ATOM 2523 O O . SER A 1 328 ? 23.406 9.43 4.051 1 98.5 328 SER A O 1
ATOM 2525 N N . VAL A 1 329 ? 24.109 8.461 5.895 1 98.56 329 VAL A N 1
ATOM 2526 C CA . VAL A 1 329 ? 24.672 9.688 6.469 1 98.56 329 VAL A CA 1
ATOM 2527 C C . VAL A 1 329 ? 26.125 9.461 6.855 1 98.56 329 VAL A C 1
ATOM 2529 O O . VAL A 1 329 ? 26.453 8.492 7.551 1 98.56 329 VAL A O 1
ATOM 2532 N N . LYS A 1 330 ? 26.953 10.312 6.324 1 97.25 330 LYS A N 1
ATOM 2533 C CA . LYS A 1 330 ? 28.375 10.227 6.648 1 97.25 330 LYS A CA 1
ATOM 2534 C C . LYS A 1 330 ? 28.812 11.406 7.5 1 97.25 330 LYS A C 1
ATOM 2536 O O . LYS A 1 330 ? 28.375 12.539 7.285 1 97.25 330 LYS A O 1
ATOM 2541 N N . LYS A 1 331 ? 29.703 11.102 8.461 1 93.88 331 LYS A N 1
ATOM 2542 C CA . LYS A 1 331 ? 30.328 12.172 9.227 1 93.88 331 LYS A CA 1
ATOM 2543 C C . LYS A 1 331 ? 31.328 12.945 8.383 1 93.88 331 LYS A C 1
ATOM 2545 O O . LYS A 1 331 ? 32.125 12.344 7.664 1 93.88 331 LYS A O 1
ATOM 2550 N N . GLN A 1 332 ? 31.156 14.25 8.422 1 89.62 332 GLN A N 1
ATOM 2551 C CA . GLN A 1 332 ? 32.094 15.086 7.672 1 89.62 332 GLN A CA 1
ATOM 2552 C C . GLN A 1 332 ? 33.469 15.133 8.367 1 89.62 332 GLN A C 1
ATOM 2554 O O . GLN A 1 332 ? 33.531 15.164 9.594 1 89.62 332 GLN A O 1
ATOM 2559 N N . SER A 1 333 ? 34.625 14.539 7.668 1 72.44 333 SER A N 1
ATOM 2560 C CA . SER A 1 333 ? 36 14.594 8.203 1 72.44 333 SER A CA 1
ATOM 2561 C C . SER A 1 333 ? 36.469 16.031 8.344 1 72.44 333 SER A C 1
ATOM 2563 O O . SER A 1 333 ? 36.25 16.859 7.465 1 72.44 333 SER A O 1
ATOM 2565 N N . PHE A 1 334 ? 36.469 16.672 9.508 1 54.72 334 PHE A N 1
ATOM 2566 C CA . PHE A 1 334 ? 37.156 17.953 9.68 1 54.72 334 PHE A CA 1
ATOM 2567 C C . PHE A 1 334 ? 38.594 17.844 9.242 1 54.72 334 PHE A C 1
ATOM 2569 O O . PHE A 1 334 ? 39.312 16.953 9.68 1 54.72 334 PHE A O 1
ATOM 2576 N N . VAL A 1 335 ? 38.875 18.109 7.953 1 38.12 335 VAL A N 1
ATOM 2577 C CA . VAL A 1 335 ? 40.281 18.484 7.828 1 38.12 335 VAL A CA 1
ATOM 2578 C C . VAL A 1 335 ? 40.562 19.766 8.594 1 38.12 335 VAL A C 1
ATOM 2580 O O . VAL A 1 335 ? 39.719 20.688 8.609 1 38.12 335 VAL A O 1
ATOM 2583 N N . MET B 1 1 ? -35.719 8.922 14.594 1 52.66 1 MET B N 1
ATOM 2584 C CA . MET B 1 1 ? -34.812 9.602 13.656 1 52.66 1 MET B CA 1
ATOM 2585 C C . MET B 1 1 ? -35.594 10.438 12.656 1 52.66 1 MET B C 1
ATOM 2587 O O . MET B 1 1 ? -36.719 10.078 12.289 1 52.66 1 MET B O 1
ATOM 2591 N N . ALA B 1 2 ? -35.188 11.688 12.594 1 67.19 2 ALA B N 1
ATOM 2592 C CA . ALA B 1 2 ? -35.906 12.602 11.727 1 67.19 2 ALA B CA 1
ATOM 2593 C C . ALA B 1 2 ? -35.906 12.109 10.281 1 67.19 2 ALA B C 1
ATOM 2595 O O . ALA B 1 2 ? -34.938 11.508 9.82 1 67.19 2 ALA B O 1
ATOM 2596 N N . ASN B 1 3 ? -37.062 12.008 9.68 1 75.88 3 ASN B N 1
ATOM 2597 C CA . ASN B 1 3 ? -37.156 11.672 8.266 1 75.88 3 ASN B CA 1
ATOM 2598 C C . ASN B 1 3 ? -37.375 12.906 7.402 1 75.88 3 ASN B C 1
ATOM 2600 O O . ASN B 1 3 ? -37.406 14.031 7.914 1 75.88 3 ASN B O 1
ATOM 2604 N N . ILE B 1 4 ? -37.406 12.57 6.129 1 81.44 4 ILE B N 1
ATOM 2605 C CA . ILE B 1 4 ? -37.5 13.68 5.184 1 81.44 4 ILE B CA 1
ATOM 2606 C C . ILE B 1 4 ? -38.75 14.477 5.426 1 81.44 4 ILE B C 1
ATOM 2608 O O . ILE B 1 4 ? -38.781 15.695 5.215 1 81.44 4 ILE B O 1
ATOM 2612 N N . ARG B 1 5 ? -39.812 13.828 5.938 1 84.44 5 ARG B N 1
ATOM 2613 C CA . ARG B 1 5 ? -41.062 14.531 6.227 1 84.44 5 ARG B CA 1
ATOM 2614 C C . ARG B 1 5 ? -40.906 15.484 7.402 1 84.44 5 ARG B C 1
ATOM 2616 O O . ARG B 1 5 ? -41.469 16.578 7.402 1 84.44 5 ARG B O 1
ATOM 2623 N N . ASP B 1 6 ? -40.031 15.047 8.273 1 86.06 6 ASP B N 1
ATOM 2624 C CA . ASP B 1 6 ? -39.75 15.906 9.422 1 86.06 6 ASP B CA 1
ATOM 2625 C C . ASP B 1 6 ? -38.969 17.156 9 1 86.06 6 ASP B C 1
ATOM 2627 O O . ASP B 1 6 ? -39.25 18.25 9.5 1 86.06 6 ASP B O 1
ATOM 2631 N N . VAL B 1 7 ? -38.094 16.844 8.117 1 87.56 7 VAL B N 1
ATOM 2632 C CA . VAL B 1 7 ? -37.312 17.969 7.605 1 87.56 7 VAL B CA 1
ATOM 2633 C C . VAL B 1 7 ? -38.219 18.953 6.879 1 87.56 7 VAL B C 1
ATOM 2635 O O . VAL B 1 7 ? -38.094 20.172 7.055 1 87.56 7 VAL B O 1
ATOM 2638 N N . ALA B 1 8 ? -39.094 18.438 6.129 1 89.19 8 ALA B N 1
ATOM 2639 C CA . ALA B 1 8 ? -40.031 19.266 5.383 1 89.19 8 ALA B CA 1
ATOM 2640 C C . ALA B 1 8 ? -40.906 20.094 6.328 1 89.19 8 ALA B C 1
ATOM 2642 O O . ALA B 1 8 ? -41.094 21.297 6.105 1 89.19 8 ALA B O 1
ATOM 2643 N N . LYS B 1 9 ? -41.344 19.484 7.328 1 89.75 9 LYS B N 1
ATOM 2644 C CA . LYS B 1 9 ? -42.156 20.172 8.328 1 89.75 9 LYS B CA 1
ATOM 2645 C C . LYS B 1 9 ? -41.375 21.281 9.023 1 89.75 9 LYS B C 1
ATOM 2647 O O . LYS B 1 9 ? -41.875 22.391 9.18 1 89.75 9 LYS B O 1
ATOM 2652 N N . GLU B 1 10 ? -40.156 20.922 9.336 1 90.25 10 GLU B N 1
ATOM 2653 C CA . GLU B 1 10 ? -39.344 21.875 10.047 1 90.25 10 GLU B CA 1
ATOM 2654 C C . GLU B 1 10 ? -38.969 23.062 9.148 1 90.25 10 GLU B C 1
ATOM 2656 O O . GLU B 1 10 ? -38.906 24.203 9.609 1 90.25 10 GLU B O 1
ATOM 2661 N N . ALA B 1 11 ? -38.688 22.781 7.957 1 90 11 ALA B N 1
ATOM 2662 C CA . ALA B 1 11 ? -38.281 23.812 6.996 1 90 11 ALA B CA 1
ATOM 2663 C C . ALA B 1 11 ? -39.5 24.547 6.43 1 90 11 ALA B C 1
ATOM 2665 O O . ALA B 1 11 ? -39.344 25.547 5.734 1 90 11 ALA B O 1
ATOM 2666 N N . LYS B 1 12 ? -40.719 24.047 6.672 1 91.12 12 LYS B N 1
ATOM 2667 C CA . LYS B 1 12 ? -41.969 24.578 6.148 1 91.12 12 LYS B CA 1
ATOM 2668 C C . LYS B 1 12 ? -42 24.547 4.621 1 91.12 12 LYS B C 1
ATOM 2670 O O . LYS B 1 12 ? -42.344 25.531 3.98 1 91.12 12 LYS B O 1
ATOM 2675 N N . LEU B 1 13 ? -41.406 23.5 4.195 1 89.94 13 LEU B N 1
ATOM 2676 C CA . LEU B 1 13 ? -41.375 23.25 2.76 1 89.94 13 LEU B CA 1
ATOM 2677 C C . LEU B 1 13 ? -42.031 21.906 2.438 1 89.94 13 LEU B C 1
ATOM 2679 O O . LEU B 1 13 ? -42.25 21.078 3.334 1 89.94 13 LEU B O 1
ATOM 2683 N N . SER B 1 14 ? -42.469 21.75 1.174 1 85.75 14 SER B N 1
ATOM 2684 C CA . SER B 1 14 ? -42.969 20.453 0.747 1 85.75 14 SER B CA 1
ATOM 2685 C C . SER B 1 14 ? -41.875 19.406 0.743 1 85.75 14 SER B C 1
ATOM 2687 O O . SER B 1 14 ? -40.688 19.734 0.632 1 85.75 14 SER B O 1
ATOM 2689 N N . VAL B 1 15 ? -42.219 18.109 0.889 1 87.5 15 VAL B N 1
ATOM 2690 C CA . VAL B 1 15 ? -41.281 17 0.82 1 87.5 15 VAL B CA 1
ATOM 2691 C C . VAL B 1 15 ? -40.562 17.016 -0.525 1 87.5 15 VAL B C 1
ATOM 2693 O O . VAL B 1 15 ? -39.375 16.734 -0.598 1 87.5 15 VAL B O 1
ATOM 2696 N N . ALA B 1 16 ? -41.312 17.453 -1.556 1 81.31 16 ALA B N 1
ATOM 2697 C CA . ALA B 1 16 ? -40.75 17.516 -2.895 1 81.31 16 ALA B CA 1
ATOM 2698 C C . ALA B 1 16 ? -39.625 18.562 -2.967 1 81.31 16 ALA B C 1
ATOM 2700 O O . ALA B 1 16 ? -38.594 18.312 -3.568 1 81.31 16 ALA B O 1
ATOM 2701 N N . THR B 1 17 ? -39.812 19.656 -2.355 1 84.62 17 THR B N 1
ATOM 2702 C CA . THR B 1 17 ? -38.844 20.719 -2.352 1 84.62 17 THR B CA 1
ATOM 2703 C C . THR B 1 17 ? -37.594 20.312 -1.542 1 84.62 17 THR B C 1
ATOM 2705 O O . THR B 1 17 ? -36.469 20.547 -1.958 1 84.62 17 THR B O 1
ATOM 2708 N N . VAL B 1 18 ? -37.875 19.672 -0.404 1 85.06 18 VAL B N 1
ATOM 2709 C CA . VAL B 1 18 ? -36.781 19.203 0.445 1 85.06 18 VAL B CA 1
ATOM 2710 C C . VAL B 1 18 ? -35.938 18.172 -0.31 1 85.06 18 VAL B C 1
ATOM 2712 O O . VAL B 1 18 ? -34.719 18.203 -0.271 1 85.06 18 VAL B O 1
ATOM 2715 N N . SER B 1 19 ? -36.625 17.344 -0.993 1 78.5 19 SER B N 1
ATOM 2716 C CA . SER B 1 19 ? -35.938 16.312 -1.789 1 78.5 19 SER B CA 1
ATOM 2717 C C . SER B 1 19 ? -35.094 16.953 -2.873 1 78.5 19 SER B C 1
ATOM 2719 O O . SER B 1 19 ? -33.969 16.5 -3.107 1 78.5 19 SER B O 1
ATOM 2721 N N . ARG B 1 20 ? -35.594 18 -3.404 1 76.44 20 ARG B N 1
ATOM 2722 C CA . ARG B 1 20 ? -34.844 18.703 -4.441 1 76.44 20 ARG B CA 1
ATOM 2723 C C . ARG B 1 20 ? -33.594 19.344 -3.877 1 76.44 20 ARG B C 1
ATOM 2725 O O . ARG B 1 20 ? -32.531 19.297 -4.508 1 76.44 20 ARG B O 1
ATOM 2732 N N . VAL B 1 21 ? -33.688 19.859 -2.727 1 78.31 21 VAL B N 1
ATOM 2733 C CA . VAL B 1 21 ? -32.562 20.531 -2.084 1 78.31 21 VAL B CA 1
ATOM 2734 C C . VAL B 1 21 ? -31.5 19.5 -1.688 1 78.31 21 VAL B C 1
ATOM 2736 O O . VAL B 1 21 ? -30.312 19.688 -1.95 1 78.31 21 VAL B O 1
ATOM 2739 N N . ILE B 1 22 ? -32 18.391 -1.158 1 75.69 22 ILE B N 1
ATOM 2740 C CA . ILE B 1 22 ? -31.125 17.344 -0.648 1 75.69 22 ILE B CA 1
ATOM 2741 C C . ILE B 1 22 ? -30.359 16.703 -1.804 1 75.69 22 ILE B C 1
ATOM 2743 O O . ILE B 1 22 ? -29.172 16.375 -1.664 1 75.69 22 ILE B O 1
ATOM 2747 N N . ASN B 1 23 ? -31.016 16.719 -2.955 1 66.19 23 ASN B N 1
ATOM 2748 C CA . ASN B 1 23 ? -30.406 16.078 -4.121 1 66.19 23 ASN B CA 1
ATOM 2749 C C . ASN B 1 23 ? -29.734 17.094 -5.027 1 66.19 23 ASN B C 1
ATOM 2751 O O . ASN B 1 23 ? -29.344 16.766 -6.148 1 66.19 23 ASN B O 1
ATOM 2755 N N . LYS B 1 24 ? -29.609 18.266 -4.605 1 69.62 24 LYS B N 1
ATOM 2756 C CA . LYS B 1 24 ? -28.922 19.375 -5.277 1 69.62 24 LYS B CA 1
ATOM 2757 C C . LYS B 1 24 ? -29.438 19.547 -6.703 1 69.62 24 LYS B C 1
ATOM 2759 O O . LYS B 1 24 ? -28.656 19.703 -7.641 1 69.62 24 LYS B O 1
ATOM 2764 N N . LEU B 1 25 ? -30.75 19.359 -6.84 1 63.28 25 LEU B N 1
ATOM 2765 C CA . LEU B 1 25 ? -31.359 19.5 -8.156 1 63.28 25 LEU B CA 1
ATOM 2766 C C . LEU B 1 25 ? -31.391 20.969 -8.578 1 63.28 25 LEU B C 1
ATOM 2768 O O . LEU B 1 25 ? -31.453 21.859 -7.738 1 63.28 25 LEU B O 1
ATOM 2772 N N . PRO B 1 26 ? -31.25 21.172 -9.891 1 72.44 26 PRO B N 1
ATOM 2773 C CA . PRO B 1 26 ? -31.25 22.547 -10.391 1 72.44 26 PRO B CA 1
ATOM 2774 C C . PRO B 1 26 ? -32.562 23.266 -10.102 1 72.44 26 PRO B C 1
ATOM 2776 O O . PRO B 1 26 ? -33.562 22.641 -9.82 1 72.44 26 PRO B O 1
ATOM 2779 N N . HIS B 1 27 ? -32.469 24.703 -10 1 73.38 27 HIS B N 1
ATOM 2780 C CA . HIS B 1 27 ? -33.625 25.609 -9.891 1 73.38 27 HIS B CA 1
ATOM 2781 C C . HIS B 1 27 ? -34.219 25.562 -8.492 1 73.38 27 HIS B C 1
ATOM 2783 O O . HIS B 1 27 ? -35.438 25.562 -8.336 1 73.38 27 HIS B O 1
ATOM 2789 N N . THR B 1 28 ? -33.312 25.266 -7.555 1 75.25 28 THR B N 1
ATOM 2790 C CA . THR B 1 28 ? -33.719 25.391 -6.164 1 75.25 28 THR B CA 1
ATOM 2791 C C . THR B 1 28 ? -33.25 26.734 -5.578 1 75.25 28 THR B C 1
ATOM 2793 O O . THR B 1 28 ? -32.094 27.125 -5.754 1 75.25 28 THR B O 1
ATOM 2796 N N . SER B 1 29 ? -34.219 27.5 -5.051 1 80.06 29 SER B N 1
ATOM 2797 C CA . SER B 1 29 ? -33.906 28.812 -4.512 1 80.06 29 SER B CA 1
ATOM 2798 C C . SER B 1 29 ? -32.938 28.719 -3.338 1 80.06 29 SER B C 1
ATOM 2800 O O . SER B 1 29 ? -32.938 27.719 -2.615 1 80.06 29 SER B O 1
ATOM 2802 N N . GLN B 1 30 ? -32.125 29.719 -3.232 1 85 30 GLN B N 1
ATOM 2803 C CA . GLN B 1 30 ? -31.172 29.781 -2.133 1 85 30 GLN B CA 1
ATOM 2804 C C . GLN B 1 30 ? -31.891 29.75 -0.783 1 85 30 GLN B C 1
ATOM 2806 O O . GLN B 1 30 ? -31.391 29.141 0.173 1 85 30 GLN B O 1
ATOM 2811 N N . ALA B 1 31 ? -33 30.359 -0.745 1 85.56 31 ALA B N 1
ATOM 2812 C CA . ALA B 1 31 ? -33.781 30.391 0.489 1 85.56 31 ALA B CA 1
ATOM 2813 C C . ALA B 1 31 ? -34.188 28.984 0.905 1 85.56 31 ALA B C 1
ATOM 2815 O O . ALA B 1 31 ? -34.125 28.625 2.086 1 85.56 31 ALA B O 1
ATOM 2816 N N . ALA B 1 32 ? -34.594 28.203 -0.049 1 85.38 32 ALA B N 1
ATOM 2817 C CA . ALA B 1 32 ? -35 26.828 0.225 1 85.38 32 ALA B CA 1
ATOM 2818 C C . ALA B 1 32 ? -33.812 25.984 0.679 1 85.38 32 ALA B C 1
ATOM 2820 O O . ALA B 1 32 ? -33.906 25.188 1.613 1 85.38 32 ALA B O 1
ATOM 2821 N N . ILE B 1 33 ? -32.719 26.172 0.079 1 86.81 33 ILE B N 1
ATOM 2822 C CA . ILE B 1 33 ? -31.484 25.453 0.413 1 86.81 33 ILE B CA 1
ATOM 2823 C C . ILE B 1 33 ? -31.094 25.734 1.863 1 86.81 33 ILE B C 1
ATOM 2825 O O . ILE B 1 33 ? -30.828 24.812 2.633 1 86.81 33 ILE B O 1
ATOM 2829 N N . ASP B 1 34 ? -31.125 26.953 2.182 1 86.44 34 ASP B N 1
ATOM 2830 C CA . ASP B 1 34 ? -30.75 27.344 3.533 1 86.44 34 ASP B CA 1
ATOM 2831 C C . ASP B 1 34 ? -31.719 26.781 4.566 1 86.44 34 ASP B C 1
ATOM 2833 O O . ASP B 1 34 ? -31.297 26.297 5.617 1 86.44 34 ASP B O 1
ATOM 2837 N N . ALA B 1 35 ? -33 26.938 4.281 1 87.06 35 ALA B N 1
ATOM 2838 C CA . ALA B 1 35 ? -34.031 26.453 5.199 1 87.06 35 ALA B CA 1
ATOM 2839 C C . ALA B 1 35 ? -33.906 24.938 5.418 1 87.06 35 ALA B C 1
ATOM 2841 O O . ALA B 1 35 ? -34 24.469 6.551 1 87.06 35 ALA B O 1
ATOM 2842 N N . VAL B 1 36 ? -33.625 24.234 4.32 1 86.38 36 VAL B N 1
ATOM 2843 C CA . VAL B 1 36 ? -33.531 22.781 4.402 1 86.38 36 VAL B CA 1
ATOM 2844 C C . VAL B 1 36 ? -32.281 22.391 5.191 1 86.38 36 VAL B C 1
ATOM 2846 O O . VAL B 1 36 ? -32.344 21.531 6.074 1 86.38 36 VAL B O 1
ATOM 2849 N N . HIS B 1 37 ? -31.234 23.062 4.941 1 83.56 37 HIS B N 1
ATOM 2850 C CA . HIS B 1 37 ? -30 22.75 5.656 1 83.56 37 HIS B CA 1
ATOM 2851 C C . HIS B 1 37 ? -30.125 23.062 7.141 1 83.56 37 HIS B C 1
ATOM 2853 O O . HIS B 1 37 ? -29.625 22.297 7.984 1 83.56 37 HIS B O 1
ATOM 2859 N N . ALA B 1 38 ? -30.734 24.203 7.43 1 82.31 38 ALA B N 1
ATOM 2860 C CA . ALA B 1 38 ? -30.984 24.578 8.82 1 82.31 38 ALA B CA 1
ATOM 2861 C C . ALA B 1 38 ? -31.859 23.531 9.516 1 82.31 38 ALA B C 1
ATOM 2863 O O . ALA B 1 38 ? -31.594 23.156 10.664 1 82.31 38 ALA B O 1
ATOM 2864 N N . ALA B 1 39 ? -32.875 23.094 8.836 1 85.12 39 ALA B N 1
ATOM 2865 C CA . ALA B 1 39 ? -33.781 22.078 9.375 1 85.12 39 ALA B CA 1
ATOM 2866 C C . ALA B 1 39 ? -33.031 20.75 9.578 1 85.12 39 ALA B C 1
ATOM 2868 O O . ALA B 1 39 ? -33.219 20.094 10.594 1 85.12 39 ALA B O 1
ATOM 2869 N N . MET B 1 40 ? -32.219 20.422 8.57 1 80.56 40 MET B N 1
ATOM 2870 C CA . MET B 1 40 ? -31.438 19.172 8.664 1 80.56 40 MET B CA 1
ATOM 2871 C C . MET B 1 40 ? -30.484 19.219 9.852 1 80.56 40 MET B C 1
ATOM 2873 O O . MET B 1 40 ? -30.344 18.219 10.57 1 80.56 40 MET B O 1
ATOM 2877 N N . GLU B 1 41 ? -29.891 20.328 10.055 1 76.38 41 GLU B N 1
ATOM 2878 C CA . GLU B 1 41 ? -28.969 20.516 11.172 1 76.38 41 GLU B CA 1
ATOM 2879 C C . GLU B 1 41 ? -29.703 20.406 12.508 1 76.38 41 GLU B C 1
ATOM 2881 O O . GLU B 1 41 ? -29.219 19.766 13.438 1 76.38 41 GLU B O 1
ATOM 2886 N N . LYS B 1 42 ? -30.797 21.109 12.531 1 77.88 42 LYS B N 1
ATOM 2887 C CA . LYS B 1 42 ? -31.594 21.125 13.758 1 77.88 42 LYS B CA 1
ATOM 2888 C C . LYS B 1 42 ? -32.094 19.734 14.125 1 77.88 42 LYS B C 1
ATOM 2890 O O . LYS B 1 42 ? -32.094 19.359 15.297 1 77.88 42 LYS B O 1
ATOM 2895 N N . LEU B 1 43 ? -32.406 19 13.07 1 77.75 43 LEU B N 1
ATOM 2896 C CA . LEU B 1 43 ? -33 17.688 13.289 1 77.75 43 LEU B CA 1
ATOM 2897 C C . LEU B 1 43 ? -31.938 16.594 13.242 1 77.75 43 LEU B C 1
ATOM 2899 O O . LEU B 1 43 ? -32.219 15.414 13.422 1 77.75 43 LEU B O 1
ATOM 2903 N N . ASN B 1 44 ? -30.734 17.062 13 1 69.81 44 ASN B N 1
ATOM 2904 C CA . ASN B 1 44 ? -29.641 16.109 12.781 1 69.81 44 ASN B CA 1
ATOM 2905 C C . ASN B 1 44 ? -30.016 15.07 11.727 1 69.81 44 ASN B C 1
ATOM 2907 O O . ASN B 1 44 ? -29.844 13.875 11.945 1 69.81 44 ASN B O 1
ATOM 2911 N N . TYR B 1 45 ? -30.703 15.703 10.719 1 66.12 45 TYR B N 1
ATOM 2912 C CA . TYR B 1 45 ? -31.188 14.852 9.633 1 66.12 45 TYR B CA 1
ATOM 2913 C C . TYR B 1 45 ? -30.125 14.672 8.562 1 66.12 45 TYR B C 1
ATOM 2915 O O . TYR B 1 45 ? -29.531 15.656 8.094 1 66.12 45 TYR B O 1
ATOM 2923 N N . ARG B 1 46 ? -29.703 13.484 8.375 1 61.5 46 ARG B N 1
ATOM 2924 C CA . ARG B 1 46 ? -28.875 13.156 7.219 1 61.5 46 ARG B CA 1
ATOM 2925 C C . ARG B 1 46 ? -29.672 12.375 6.18 1 61.5 46 ARG B C 1
ATOM 2927 O O . ARG B 1 46 ? -30.312 11.375 6.508 1 61.5 46 ARG B O 1
ATOM 2934 N N . PRO B 1 47 ? -29.828 13.031 4.969 1 57.16 47 PRO B N 1
ATOM 2935 C CA . PRO B 1 47 ? -30.547 12.25 3.953 1 57.16 47 PRO B CA 1
ATOM 2936 C C . PRO B 1 47 ? -30.016 10.828 3.824 1 57.16 47 PRO B C 1
ATOM 2938 O O . PRO B 1 47 ? -28.812 10.594 3.896 1 57.16 47 PRO B O 1
ATOM 2941 N N . ASN B 1 48 ? -30.859 9.953 4.258 1 49.66 48 ASN B N 1
ATOM 2942 C CA . ASN B 1 48 ? -30.484 8.547 4.164 1 49.66 48 ASN B CA 1
ATOM 2943 C C . ASN B 1 48 ? -29.969 8.195 2.768 1 49.66 48 ASN B C 1
ATOM 2945 O O . ASN B 1 48 ? -30.672 8.414 1.777 1 49.66 48 ASN B O 1
ATOM 2949 N N . ALA B 1 49 ? -28.75 8.133 2.537 1 47.59 49 ALA B N 1
ATOM 2950 C CA . ALA B 1 49 ? -28.203 7.68 1.26 1 47.59 49 ALA B CA 1
ATOM 2951 C C . ALA B 1 49 ? -29.031 6.547 0.675 1 47.59 49 ALA B C 1
ATOM 2953 O O . ALA B 1 49 ? -29.203 6.453 -0.544 1 47.59 49 ALA B O 1
ATOM 2954 N N . ASN B 1 50 ? -29.547 5.773 1.537 1 45.31 50 ASN B N 1
ATOM 2955 C CA . ASN B 1 50 ? -30.375 4.672 1.062 1 45.31 50 ASN B CA 1
ATOM 2956 C C . ASN B 1 50 ? -31.656 5.18 0.416 1 45.31 50 ASN B C 1
ATOM 2958 O O . ASN B 1 50 ? -32.125 4.613 -0.573 1 45.31 50 ASN B O 1
ATOM 2962 N N . ALA B 1 51 ? -32.219 6.188 0.968 1 46.28 51 ALA B N 1
ATOM 2963 C CA . ALA B 1 51 ? -33.438 6.754 0.378 1 46.28 51 ALA B CA 1
ATOM 2964 C C . ALA B 1 51 ? -33.125 7.441 -0.948 1 46.28 51 ALA B C 1
ATOM 2966 O O . ALA B 1 51 ? -33.938 7.383 -1.886 1 46.28 51 ALA B O 1
ATOM 2967 N N . ARG B 1 52 ? -32 8.086 -0.983 1 46.22 52 ARG B N 1
ATOM 2968 C CA . ARG B 1 52 ? -31.594 8.703 -2.234 1 46.22 52 ARG B CA 1
ATOM 2969 C C . ARG B 1 52 ? -31.25 7.652 -3.281 1 46.22 52 ARG B C 1
ATOM 2971 O O . ARG B 1 52 ? -31.469 7.863 -4.477 1 46.22 52 ARG B O 1
ATOM 2978 N N . ALA B 1 53 ? -30.609 6.648 -2.822 1 46.34 53 ALA B N 1
ATOM 2979 C CA . ALA B 1 53 ? -30.297 5.539 -3.717 1 46.34 53 ALA B CA 1
ATOM 2980 C C . ALA B 1 53 ? -31.547 4.992 -4.383 1 46.34 53 ALA B C 1
ATOM 2982 O O . ALA B 1 53 ? -31.5 4.523 -5.523 1 46.34 53 ALA B O 1
ATOM 2983 N N . LEU B 1 54 ? -32.656 5.094 -3.607 1 43.75 54 LEU B N 1
ATOM 2984 C CA . LEU B 1 54 ? -33.906 4.68 -4.211 1 43.75 54 LEU B CA 1
ATOM 2985 C C . LEU B 1 54 ? -34.25 5.531 -5.434 1 43.75 54 LEU B C 1
ATOM 2987 O O . LEU B 1 54 ? -34.875 5.059 -6.371 1 43.75 54 LEU B O 1
ATOM 2991 N N . VAL B 1 55 ? -33.781 6.746 -5.312 1 42.91 55 VAL B N 1
ATOM 2992 C CA . VAL B 1 55 ? -34.125 7.582 -6.461 1 42.91 55 VAL B CA 1
ATOM 2993 C C . VAL B 1 55 ? -33 7.496 -7.508 1 42.91 55 VAL B C 1
ATOM 2995 O O . VAL B 1 55 ? -33.281 7.496 -8.711 1 42.91 55 VAL B O 1
ATOM 2998 N N . SER B 1 56 ? -31.766 7.621 -7.059 1 47.81 56 SER B N 1
ATOM 2999 C CA . SER B 1 56 ? -30.703 7.629 -8.047 1 47.81 56 SER B CA 1
ATOM 3000 C C . SER B 1 56 ? -30.359 6.215 -8.5 1 47.81 56 SER B C 1
ATOM 3002 O O . SER B 1 56 ? -30.234 5.305 -7.68 1 47.81 56 SER B O 1
ATOM 3004 N N . LYS B 1 57 ? -30.703 5.812 -9.617 1 54.59 57 LYS B N 1
ATOM 3005 C CA . LYS B 1 57 ? -30.547 4.535 -10.312 1 54.59 57 LYS B CA 1
ATOM 3006 C C . LYS B 1 57 ? -29.109 4.02 -10.195 1 54.59 57 LYS B C 1
ATOM 3008 O O . LYS B 1 57 ? -28.828 2.877 -10.562 1 54.59 57 LYS B O 1
ATOM 3013 N N . SER B 1 58 ? -28.078 4.883 -9.703 1 64.69 58 SER B N 1
ATOM 3014 C CA . SER B 1 58 ? -26.719 4.332 -9.742 1 64.69 58 SER B CA 1
ATOM 3015 C C . SER B 1 58 ? -26.047 4.445 -8.375 1 64.69 58 SER B C 1
ATOM 3017 O O . SER B 1 58 ? -26.203 5.453 -7.68 1 64.69 58 SER B O 1
ATOM 3019 N N . SER B 1 59 ? -25.438 3.381 -7.938 1 80.44 59 SER B N 1
ATOM 3020 C CA . SER B 1 59 ? -24.703 3.324 -6.68 1 80.44 59 SER B CA 1
ATOM 3021 C C . SER B 1 59 ? -23.547 4.312 -6.668 1 80.44 59 SER B C 1
ATOM 3023 O O . SER B 1 59 ? -22.859 4.48 -7.68 1 80.44 59 SER B O 1
ATOM 3025 N N . PRO B 1 60 ? -23.297 4.973 -5.617 1 82.69 60 PRO B N 1
ATOM 3026 C CA . PRO B 1 60 ? -22.25 6 -5.535 1 82.69 60 PRO B CA 1
ATOM 3027 C C . PRO B 1 60 ? -20.844 5.406 -5.371 1 82.69 60 PRO B C 1
ATOM 3029 O O . PRO B 1 60 ? -19.859 6.133 -5.43 1 82.69 60 PRO B O 1
ATOM 3032 N N . SER B 1 61 ? -20.797 4.062 -5.262 1 92.31 61 SER B N 1
ATOM 3033 C CA . SER B 1 61 ? -19.469 3.531 -4.938 1 92.31 61 SER B CA 1
ATOM 3034 C C . SER B 1 61 ? -19.203 2.236 -5.695 1 92.31 61 SER B C 1
ATOM 3036 O O . SER B 1 61 ? -20.125 1.474 -5.988 1 92.31 61 SER B O 1
ATOM 3038 N N . ILE B 1 62 ? -17.953 2.057 -6.082 1 97.25 62 ILE B N 1
ATOM 3039 C CA . ILE B 1 62 ? -17.453 0.77 -6.539 1 97.25 62 ILE B CA 1
ATOM 3040 C C . ILE B 1 62 ? -16.859 -0.005 -5.363 1 97.25 62 ILE B C 1
ATOM 3042 O O . ILE B 1 62 ? -16.031 0.521 -4.617 1 97.25 62 ILE B O 1
ATOM 3046 N N . GLY B 1 63 ? -17.391 -1.223 -5.098 1 98.25 63 GLY B N 1
ATOM 3047 C CA . GLY B 1 63 ? -16.812 -2.094 -4.094 1 98.25 63 GLY B CA 1
ATOM 3048 C C . GLY B 1 63 ? -15.562 -2.814 -4.574 1 98.25 63 GLY B C 1
ATOM 3049 O O . GLY B 1 63 ? -15.531 -3.328 -5.695 1 98.25 63 GLY B O 1
ATOM 3050 N N . VAL B 1 64 ? -14.531 -2.822 -3.764 1 98.75 64 VAL B N 1
ATOM 3051 C CA . VAL B 1 64 ? -13.25 -3.426 -4.141 1 98.75 64 VAL B CA 1
ATOM 3052 C C . VAL B 1 64 ? -12.797 -4.395 -3.055 1 98.75 64 VAL B C 1
ATOM 3054 O O . VAL B 1 64 ? -12.695 -4.023 -1.884 1 98.75 64 VAL B O 1
ATOM 3057 N N . LEU B 1 65 ? -12.586 -5.625 -3.422 1 98.69 65 LEU B N 1
ATOM 3058 C CA . LEU B 1 65 ? -12.031 -6.633 -2.527 1 98.69 65 LEU B CA 1
ATOM 3059 C C . LEU B 1 65 ? -10.594 -6.973 -2.92 1 98.69 65 LEU B C 1
ATOM 3061 O O . LEU B 1 65 ? -10.336 -7.344 -4.066 1 98.69 65 LEU B O 1
ATOM 3065 N N . VAL B 1 66 ? -9.672 -6.777 -2.01 1 98.25 66 VAL B N 1
ATOM 3066 C CA . VAL B 1 66 ? -8.281 -7.148 -2.242 1 98.25 66 VAL B CA 1
ATOM 3067 C C . VAL B 1 66 ? -7.781 -8.016 -1.087 1 98.25 66 VAL B C 1
ATOM 3069 O O . VAL B 1 66 ? -8.469 -8.172 -0.075 1 98.25 66 VAL B O 1
ATOM 3072 N N . ALA B 1 67 ? -6.598 -8.633 -1.234 1 96.62 67 ALA B N 1
ATOM 3073 C CA . ALA B 1 67 ? -6.031 -9.445 -0.157 1 96.62 67 ALA B CA 1
ATOM 3074 C C . ALA B 1 67 ? -5.57 -8.562 1.001 1 96.62 67 ALA B C 1
ATOM 3076 O O . ALA B 1 67 ? -5.957 -8.781 2.15 1 96.62 67 ALA B O 1
ATOM 3077 N N . ASP B 1 68 ? -4.691 -7.574 0.662 1 94.06 68 ASP B N 1
ATOM 3078 C CA . ASP B 1 68 ? -4.098 -6.699 1.67 1 94.06 68 ASP B CA 1
ATOM 3079 C C . ASP B 1 68 ? -3.465 -5.469 1.025 1 94.06 68 ASP B C 1
ATOM 3081 O O . ASP B 1 68 ? -2.49 -5.582 0.278 1 94.06 68 ASP B O 1
ATOM 3085 N N . VAL B 1 69 ? -3.926 -4.273 1.472 1 94.62 69 VAL B N 1
ATOM 3086 C CA . VAL B 1 69 ? -3.498 -3.061 0.786 1 94.62 69 VAL B CA 1
ATOM 3087 C C . VAL B 1 69 ? -2.086 -2.686 1.232 1 94.62 69 VAL B C 1
ATOM 3089 O O . VAL B 1 69 ? -1.474 -1.773 0.673 1 94.62 69 VAL B O 1
ATOM 3092 N N . SER B 1 70 ? -1.5 -3.369 2.252 1 92.62 70 SER B N 1
ATOM 3093 C CA . SER B 1 70 ? -0.126 -3.092 2.656 1 92.62 70 SER B CA 1
ATOM 3094 C C . SER B 1 70 ? 0.869 -3.605 1.621 1 92.62 70 SER B C 1
ATOM 3096 O O . SER B 1 70 ? 2.039 -3.215 1.63 1 92.62 70 SER B O 1
ATOM 3098 N N . ASN B 1 71 ? 0.477 -4.547 0.8 1 93.81 71 ASN B N 1
ATOM 3099 C CA . ASN B 1 71 ? 1.255 -4.988 -0.352 1 93.81 71 ASN B CA 1
ATOM 3100 C C . ASN B 1 71 ? 1.119 -4.023 -1.524 1 93.81 71 ASN B C 1
ATOM 3102 O O . ASN B 1 71 ? 0.008 -3.736 -1.974 1 93.81 71 ASN B O 1
ATOM 3106 N N . PRO B 1 72 ? 2.307 -3.561 -2.037 1 93.44 72 PRO B N 1
ATOM 3107 C CA . PRO B 1 72 ? 2.262 -2.547 -3.094 1 93.44 72 PRO B CA 1
ATOM 3108 C C . PRO B 1 72 ? 1.495 -3.016 -4.328 1 93.44 72 PRO B C 1
ATOM 3110 O O . PRO B 1 72 ? 0.957 -2.191 -5.074 1 93.44 72 PRO B O 1
ATOM 3113 N N . PHE B 1 73 ? 1.43 -4.301 -4.531 1 95.44 73 PHE B N 1
ATOM 3114 C CA . PHE B 1 73 ? 0.663 -4.844 -5.645 1 95.44 73 PHE B CA 1
ATOM 3115 C C . PHE B 1 73 ? -0.797 -4.414 -5.555 1 95.44 73 PHE B C 1
ATOM 3117 O O . PHE B 1 73 ? -1.368 -3.934 -6.539 1 95.44 73 PHE B O 1
ATOM 3124 N N . TYR B 1 74 ? -1.353 -4.477 -4.414 1 97.31 74 TYR B N 1
ATOM 3125 C CA . TYR B 1 74 ? -2.76 -4.148 -4.219 1 97.31 74 TYR B CA 1
ATOM 3126 C C . TYR B 1 74 ? -2.961 -2.639 -4.133 1 97.31 74 TYR B C 1
ATOM 3128 O O . TYR B 1 74 ? -3.998 -2.119 -4.547 1 97.31 74 TYR B O 1
ATOM 3136 N N . GLY B 1 75 ? -1.964 -1.966 -3.568 1 95.44 75 GLY B N 1
ATOM 3137 C CA . GLY B 1 75 ? -2.033 -0.514 -3.607 1 95.44 75 GLY B CA 1
ATOM 3138 C C . GLY B 1 75 ? -2.17 0.04 -5.012 1 95.44 75 GLY B C 1
ATOM 3139 O O . GLY B 1 75 ? -2.998 0.918 -5.262 1 95.44 75 GLY B O 1
ATOM 3140 N N . ALA B 1 76 ? -1.371 -0.481 -5.922 1 95.94 76 ALA B N 1
ATOM 3141 C CA . ALA B 1 76 ? -1.408 -0.058 -7.316 1 95.94 76 ALA B CA 1
ATOM 3142 C C . ALA B 1 76 ? -2.738 -0.431 -7.969 1 95.94 76 ALA B C 1
ATOM 3144 O O . ALA B 1 76 ? -3.293 0.345 -8.75 1 95.94 76 ALA B O 1
ATOM 3145 N N . MET B 1 77 ? -3.223 -1.6 -7.652 1 97.88 77 MET B N 1
ATOM 3146 C CA . MET B 1 77 ? -4.512 -2.059 -8.156 1 97.88 77 MET B CA 1
ATOM 3147 C C . MET B 1 77 ? -5.629 -1.104 -7.746 1 97.88 77 MET B C 1
ATOM 3149 O O . MET B 1 77 ? -6.402 -0.646 -8.594 1 97.88 77 MET B O 1
ATOM 3153 N N . VAL B 1 78 ? -5.66 -0.788 -6.5 1 98.25 78 VAL B N 1
ATOM 3154 C CA . VAL B 1 78 ? -6.723 0.042 -5.938 1 98.25 78 VAL B CA 1
ATOM 3155 C C . VAL B 1 78 ? -6.637 1.452 -6.516 1 98.25 78 VAL B C 1
ATOM 3157 O O . VAL B 1 78 ? -7.66 2.07 -6.82 1 98.25 78 VAL B O 1
ATOM 3160 N N . GLN B 1 79 ? -5.426 1.933 -6.633 1 96.38 79 GLN B N 1
ATOM 3161 C CA . GLN B 1 79 ? -5.25 3.268 -7.195 1 96.38 79 GLN B CA 1
ATOM 3162 C C . GLN B 1 79 ? -5.828 3.35 -8.602 1 96.38 79 GLN B C 1
ATOM 3164 O O . GLN B 1 79 ? -6.488 4.332 -8.953 1 96.38 79 GLN B O 1
ATOM 3169 N N . ALA B 1 80 ? -5.555 2.371 -9.438 1 97.88 80 ALA B N 1
ATOM 3170 C CA . ALA B 1 80 ? -6.055 2.344 -10.812 1 97.88 80 ALA B CA 1
ATOM 3171 C C . ALA B 1 80 ? -7.578 2.279 -10.836 1 97.88 80 ALA B C 1
ATOM 3173 O O . ALA B 1 80 ? -8.219 2.957 -11.648 1 97.88 80 ALA B O 1
ATOM 3174 N N . ILE B 1 81 ? -8.148 1.47 -9.969 1 98.56 81 ILE B N 1
ATOM 3175 C CA . ILE B 1 81 ? -9.602 1.371 -9.867 1 98.56 81 ILE B CA 1
ATOM 3176 C C . ILE B 1 81 ? -10.18 2.719 -9.445 1 98.56 81 ILE B C 1
ATOM 3178 O O . ILE B 1 81 ? -11.195 3.164 -9.992 1 98.56 81 ILE B O 1
ATOM 3182 N N . ASP B 1 82 ? -9.539 3.32 -8.484 1 97.88 82 ASP B N 1
ATOM 3183 C CA . ASP B 1 82 ? -10 4.602 -7.957 1 97.88 82 ASP B CA 1
ATOM 3184 C C . ASP B 1 82 ? -9.984 5.676 -9.039 1 97.88 82 ASP B C 1
ATOM 3186 O O . ASP B 1 82 ? -10.867 6.531 -9.086 1 97.88 82 ASP B O 1
ATOM 3190 N N . GLU B 1 83 ? -8.938 5.715 -9.836 1 97.19 83 GLU B N 1
ATOM 3191 C CA . GLU B 1 83 ? -8.852 6.668 -10.938 1 97.19 83 GLU B CA 1
ATOM 3192 C C . GLU B 1 83 ? -10.047 6.535 -11.875 1 97.19 83 GLU B C 1
ATOM 3194 O O . GLU B 1 83 ? -10.641 7.539 -12.281 1 97.19 83 GLU B O 1
ATOM 3199 N N . VAL B 1 84 ? -10.414 5.34 -12.195 1 97.69 84 VAL B N 1
ATOM 3200 C CA . VAL B 1 84 ? -11.578 5.098 -13.047 1 97.69 84 VAL B CA 1
ATOM 3201 C C . VAL B 1 84 ? -12.844 5.531 -12.32 1 97.69 84 VAL B C 1
ATOM 3203 O O . VAL B 1 84 ? -13.719 6.172 -12.914 1 97.69 84 VAL B O 1
ATOM 3206 N N . ALA B 1 85 ? -12.938 5.113 -11.031 1 96.88 85 ALA B N 1
ATOM 3207 C CA . ALA B 1 85 ? -14.117 5.48 -10.25 1 96.88 85 ALA B CA 1
ATOM 3208 C C . ALA B 1 85 ? -14.336 6.992 -10.273 1 96.88 85 ALA B C 1
ATOM 3210 O O . ALA B 1 85 ? -15.461 7.457 -10.445 1 96.88 85 ALA B O 1
ATOM 3211 N N . ARG B 1 86 ? -13.312 7.742 -10.117 1 94.62 86 ARG B N 1
ATOM 3212 C CA . ARG B 1 86 ? -13.398 9.195 -10.094 1 94.62 86 ARG B CA 1
ATOM 3213 C C . ARG B 1 86 ? -13.867 9.742 -11.438 1 94.62 86 ARG B C 1
ATOM 3215 O O . ARG B 1 86 ? -14.602 10.727 -11.492 1 94.62 86 ARG B O 1
ATOM 3222 N N . GLU B 1 87 ? -13.422 9.125 -12.5 1 95.44 87 GLU B N 1
ATOM 3223 C CA . GLU B 1 87 ? -13.883 9.508 -13.836 1 95.44 87 GLU B CA 1
ATOM 3224 C C . GLU B 1 87 ? -15.406 9.391 -13.938 1 95.44 87 GLU B C 1
ATOM 3226 O O . GLU B 1 87 ? -16.031 10.148 -14.672 1 95.44 87 GLU B O 1
ATOM 3231 N N . TYR B 1 88 ? -15.93 8.492 -13.227 1 93.5 88 TYR B N 1
ATOM 3232 C CA . TYR B 1 88 ? -17.375 8.25 -13.273 1 93.5 88 TYR B CA 1
ATOM 3233 C C . TYR B 1 88 ? -18.062 8.883 -12.078 1 93.5 88 TYR B C 1
ATOM 3235 O O . TYR B 1 88 ? -19.219 8.57 -11.781 1 93.5 88 TYR B O 1
ATOM 3243 N N . LYS B 1 89 ? -17.266 9.742 -11.328 1 91.75 89 LYS B N 1
ATOM 3244 C CA . LYS B 1 89 ? -17.781 10.484 -10.18 1 91.75 89 LYS B CA 1
ATOM 3245 C C . LYS B 1 89 ? -18.297 9.539 -9.094 1 91.75 89 LYS B C 1
ATOM 3247 O O . LYS B 1 89 ? -19.375 9.758 -8.531 1 91.75 89 LYS B O 1
ATOM 3252 N N . LYS B 1 90 ? -17.609 8.438 -8.953 1 93.19 90 LYS B N 1
ATOM 3253 C CA . LYS B 1 90 ? -17.891 7.453 -7.91 1 93.19 90 LYS B CA 1
ATOM 3254 C C . LYS B 1 90 ? -16.75 7.379 -6.898 1 93.19 90 LYS B C 1
ATOM 3256 O O . LYS B 1 90 ? -15.617 7.75 -7.207 1 93.19 90 LYS B O 1
ATOM 3261 N N . HIS B 1 91 ? -17.062 6.926 -5.66 1 93.25 91 HIS B N 1
ATOM 3262 C CA . HIS B 1 91 ? -16.062 6.574 -4.668 1 93.25 91 HIS B CA 1
ATOM 3263 C C . HIS B 1 91 ? -15.789 5.074 -4.656 1 93.25 91 HIS B C 1
ATOM 3265 O O . HIS B 1 91 ? -16.516 4.305 -5.285 1 93.25 91 HIS B O 1
ATOM 3271 N N . ILE B 1 92 ? -14.734 4.727 -4.07 1 97.19 92 ILE B N 1
ATOM 3272 C CA . ILE B 1 92 ? -14.5 3.297 -3.898 1 97.19 92 ILE B CA 1
ATOM 3273 C C . ILE B 1 92 ? -14.625 2.928 -2.422 1 97.19 92 ILE B C 1
ATOM 3275 O O . ILE B 1 92 ? -14.352 3.75 -1.545 1 97.19 92 ILE B O 1
ATOM 3279 N N . LEU B 1 93 ? -15.125 1.769 -2.162 1 97.19 93 LEU B N 1
ATOM 3280 C CA . LEU B 1 93 ? -15.102 1.115 -0.857 1 97.19 93 LEU B CA 1
ATOM 3281 C C . LEU B 1 93 ? -14.242 -0.146 -0.897 1 97.19 93 LEU B C 1
ATOM 3283 O O . LEU B 1 93 ? -14.555 -1.089 -1.63 1 97.19 93 LEU B O 1
ATOM 3287 N N . ILE B 1 94 ? -13.172 -0.098 -0.138 1 98.31 94 ILE B N 1
ATOM 3288 C CA . ILE B 1 94 ? -12.188 -1.171 -0.189 1 98.31 94 ILE B CA 1
ATOM 3289 C C . ILE B 1 94 ? -12.289 -2.027 1.071 1 98.31 94 ILE B C 1
ATOM 3291 O O . ILE B 1 94 ? -12.469 -1.502 2.172 1 98.31 94 ILE B O 1
ATOM 3295 N N . THR B 1 95 ? -12.156 -3.316 0.954 1 97.44 95 THR B N 1
ATOM 3296 C CA . THR B 1 95 ? -12.055 -4.219 2.096 1 97.44 95 THR B CA 1
ATOM 3297 C C . THR B 1 95 ? -11.094 -5.363 1.792 1 97.44 95 THR B C 1
ATOM 3299 O O . THR B 1 95 ? -10.617 -5.504 0.661 1 97.44 95 THR B O 1
ATOM 3302 N N . HIS B 1 96 ? -10.711 -6.145 2.828 1 97.31 96 HIS B N 1
ATOM 3303 C CA . HIS B 1 96 ? -9.688 -7.176 2.721 1 97.31 96 HIS B CA 1
ATOM 3304 C C . HIS B 1 96 ? -10.297 -8.57 2.785 1 97.31 96 HIS B C 1
ATOM 3306 O O . HIS B 1 96 ? -11.258 -8.797 3.525 1 97.31 96 HIS B O 1
ATOM 3312 N N . GLY B 1 97 ? -9.672 -9.469 2.006 1 96.5 97 GLY B N 1
ATOM 3313 C CA . GLY B 1 97 ? -10.125 -10.852 2.055 1 96.5 97 GLY B CA 1
ATOM 3314 C C . GLY B 1 97 ? -9.023 -11.828 2.434 1 96.5 97 GLY B C 1
ATOM 3315 O O . GLY B 1 97 ? -9.297 -12.969 2.812 1 96.5 97 GLY B O 1
ATOM 3316 N N . TYR B 1 98 ? -7.754 -11.477 2.297 1 94.75 98 TYR B N 1
ATOM 3317 C CA . TYR B 1 98 ? -6.559 -12.188 2.738 1 94.75 98 TYR B CA 1
ATOM 3318 C C . TYR B 1 98 ? -6.508 -13.586 2.143 1 94.75 98 TYR B C 1
ATOM 3320 O O . TYR B 1 98 ? -6.027 -14.523 2.785 1 94.75 98 TYR B O 1
ATOM 3328 N N . HIS B 1 99 ? -7.172 -13.82 1.009 1 95.94 99 HIS B N 1
ATOM 3329 C CA . HIS B 1 99 ? -7.211 -15.102 0.324 1 95.94 99 HIS B CA 1
ATOM 3330 C C . HIS B 1 99 ? -7.879 -16.172 1.189 1 95.94 99 HIS B C 1
ATOM 3332 O O . HIS B 1 99 ? -7.578 -17.359 1.062 1 95.94 99 HIS B O 1
ATOM 3338 N N . ASN B 1 100 ? -8.695 -15.75 2.119 1 95.94 100 ASN B N 1
ATOM 3339 C CA . ASN B 1 100 ? -9.422 -16.656 3.004 1 95.94 100 ASN B CA 1
ATOM 3340 C C . ASN B 1 100 ? -10.891 -16.75 2.611 1 95.94 100 ASN B C 1
ATOM 3342 O O . ASN B 1 100 ? -11.562 -15.734 2.434 1 95.94 100 ASN B O 1
ATOM 3346 N N . GLU B 1 101 ? -11.344 -17.938 2.512 1 96.75 101 GLU B N 1
ATOM 3347 C CA . GLU B 1 101 ? -12.688 -18.203 2.012 1 96.75 101 GLU B CA 1
ATOM 3348 C C . GLU B 1 101 ? -13.742 -17.453 2.822 1 96.75 101 GLU B C 1
ATOM 3350 O O . GLU B 1 101 ? -14.57 -16.734 2.258 1 96.75 101 GLU B O 1
ATOM 3355 N N . ALA B 1 102 ? -13.703 -17.578 4.105 1 95.5 102 ALA B N 1
ATOM 3356 C CA . ALA B 1 102 ? -14.703 -16.969 4.977 1 95.5 102 ALA B CA 1
ATOM 3357 C C . ALA B 1 102 ? -14.625 -15.445 4.934 1 95.5 102 ALA B C 1
ATOM 3359 O O . ALA B 1 102 ? -15.656 -14.766 4.855 1 95.5 102 ALA B O 1
ATOM 3360 N N . TYR B 1 103 ? -13.43 -14.93 4.941 1 94.38 103 TYR B N 1
ATOM 3361 C CA . TYR B 1 103 ? -13.242 -13.484 4.938 1 94.38 103 TYR B CA 1
ATOM 3362 C C . TYR B 1 103 ? -13.703 -12.875 3.621 1 94.38 103 TYR B C 1
ATOM 3364 O O . TYR B 1 103 ? -14.344 -11.82 3.607 1 94.38 103 TYR B O 1
ATOM 3372 N N . GLU B 1 104 ? -13.344 -13.531 2.529 1 97.31 104 GLU B N 1
ATOM 3373 C CA . GLU B 1 104 ? -13.75 -13.031 1.222 1 97.31 104 GLU B CA 1
ATOM 3374 C C . GLU B 1 104 ? -15.273 -13.031 1.082 1 97.31 104 GLU B C 1
ATOM 3376 O O . GLU B 1 104 ? -15.859 -12.086 0.559 1 97.31 104 GLU B O 1
ATOM 3381 N N . ARG B 1 105 ? -15.914 -14.117 1.549 1 96 105 ARG B N 1
ATOM 3382 C CA . ARG B 1 105 ? -17.359 -14.219 1.491 1 96 105 ARG B CA 1
ATOM 3383 C C . ARG B 1 105 ? -18.016 -13.078 2.266 1 96 105 ARG B C 1
ATOM 3385 O O . ARG B 1 105 ? -18.891 -12.375 1.736 1 96 105 ARG B O 1
ATOM 3392 N N . GLU B 1 106 ? -17.547 -12.891 3.463 1 93.38 106 GLU B N 1
ATOM 3393 C CA . GLU B 1 106 ? -18.094 -11.844 4.32 1 93.38 106 GLU B CA 1
ATOM 3394 C C . GLU B 1 106 ? -17.859 -10.461 3.727 1 93.38 106 GLU B C 1
ATOM 3396 O O . GLU B 1 106 ? -18.719 -9.586 3.812 1 93.38 106 GLU B O 1
ATOM 3401 N N . ALA B 1 107 ? -16.703 -10.297 3.197 1 95.19 107 ALA B N 1
ATOM 3402 C CA . ALA B 1 107 ? -16.344 -9.016 2.605 1 95.19 107 ALA B CA 1
ATOM 3403 C C . ALA B 1 107 ? -17.234 -8.68 1.419 1 95.19 107 ALA B C 1
ATOM 3405 O O . ALA B 1 107 ? -17.703 -7.547 1.279 1 95.19 107 ALA B O 1
ATOM 3406 N N . ILE B 1 108 ? -17.453 -9.648 0.552 1 96.25 108 ILE B N 1
ATOM 3407 C CA . ILE B 1 108 ? -18.312 -9.43 -0.61 1 96.25 108 ILE B CA 1
ATOM 3408 C C . ILE B 1 108 ? -19.734 -9.117 -0.153 1 96.25 108 ILE B C 1
ATOM 3410 O O . ILE B 1 108 ? -20.359 -8.18 -0.662 1 96.25 108 ILE B O 1
ATOM 3414 N N . GLU B 1 109 ? -20.203 -9.852 0.822 1 92.31 109 GLU B N 1
ATOM 3415 C CA . GLU B 1 109 ? -21.531 -9.594 1.374 1 92.31 109 GLU B CA 1
ATOM 3416 C C . GLU B 1 109 ? -21.625 -8.188 1.952 1 92.31 109 GLU B C 1
ATOM 3418 O O . GLU B 1 109 ? -22.641 -7.504 1.778 1 92.31 109 GLU B O 1
ATOM 3423 N N . LEU B 1 110 ? -20.609 -7.812 2.639 1 91.5 110 LEU B N 1
ATOM 3424 C CA . LEU B 1 110 ? -20.547 -6.469 3.209 1 91.5 110 LEU B CA 1
ATOM 3425 C C . LEU B 1 110 ? -20.672 -5.41 2.121 1 91.5 110 LEU B C 1
ATOM 3427 O O . LEU B 1 110 ? -21.438 -4.445 2.27 1 91.5 110 LEU B O 1
ATOM 3431 N N . LEU B 1 111 ? -19.938 -5.547 1.027 1 94.5 111 LEU B N 1
ATOM 3432 C CA . LEU B 1 111 ? -19.969 -4.59 -0.072 1 94.5 111 LEU B CA 1
ATOM 3433 C C . LEU B 1 111 ? -21.359 -4.551 -0.711 1 94.5 111 LEU B C 1
ATOM 3435 O O . LEU B 1 111 ? -21.859 -3.477 -1.056 1 94.5 111 LEU B O 1
ATOM 3439 N N . ILE B 1 112 ? -21.922 -5.711 -0.822 1 89.88 112 ILE B N 1
ATOM 3440 C CA . ILE B 1 112 ? -23.25 -5.805 -1.398 1 89.88 112 ILE B CA 1
ATOM 3441 C C . ILE B 1 112 ? -24.266 -5.109 -0.483 1 89.88 112 ILE B C 1
ATOM 3443 O O . ILE B 1 112 ? -25.094 -4.332 -0.947 1 89.88 112 ILE B O 1
ATOM 3447 N N . ASN B 1 113 ? -24.125 -5.355 0.775 1 84.31 113 ASN B N 1
ATOM 3448 C CA . ASN B 1 113 ? -25.031 -4.766 1.754 1 84.31 113 ASN B CA 1
ATOM 3449 C C . ASN B 1 113 ? -24.859 -3.25 1.837 1 84.31 113 ASN B C 1
ATOM 3451 O O . ASN B 1 113 ? -25.766 -2.545 2.291 1 84.31 113 ASN B O 1
ATOM 3455 N N . ASN B 1 114 ? -23.719 -2.801 1.414 1 86.12 114 ASN B N 1
ATOM 3456 C CA . ASN B 1 114 ? -23.469 -1.363 1.366 1 86.12 114 ASN B CA 1
ATOM 3457 C C . ASN B 1 114 ? -23.828 -0.776 0.006 1 86.12 114 ASN B C 1
ATOM 3459 O O . ASN B 1 114 ? -23.359 0.301 -0.359 1 86.12 114 ASN B O 1
ATOM 3463 N N . ARG B 1 115 ? -24.5 -1.501 -0.813 1 83.94 115 ARG B N 1
ATOM 3464 C CA . ARG B 1 115 ? -25.172 -1.086 -2.039 1 83.94 115 ARG B CA 1
ATOM 3465 C C . ARG B 1 115 ? -24.172 -0.807 -3.15 1 83.94 115 ARG B C 1
ATOM 3467 O O . ARG B 1 115 ? -24.344 0.123 -3.939 1 83.94 115 ARG B O 1
ATOM 3474 N N . CYS B 1 116 ? -23.109 -1.472 -3.096 1 91.25 116 CYS B N 1
ATOM 3475 C CA . CYS B 1 116 ? -22.219 -1.423 -4.246 1 91.25 116 CYS B CA 1
ATOM 3476 C C . CYS B 1 116 ? -22.766 -2.25 -5.398 1 91.25 116 CYS B C 1
ATOM 3478 O O . CYS B 1 116 ? -22.875 -3.475 -5.301 1 91.25 116 CYS B O 1
ATOM 3480 N N . ASP B 1 117 ? -23.109 -1.566 -6.484 1 91.62 117 ASP B N 1
ATOM 3481 C CA . ASP B 1 117 ? -23.641 -2.285 -7.637 1 91.62 117 ASP B CA 1
ATOM 3482 C C . ASP B 1 117 ? -22.531 -2.686 -8.594 1 91.62 117 ASP B C 1
ATOM 3484 O O . ASP B 1 117 ? -22.719 -3.523 -9.477 1 91.62 117 ASP B O 1
ATOM 3488 N N . SER B 1 118 ? -21.422 -2.033 -8.516 1 96.81 118 SER B N 1
ATOM 3489 C CA . SER B 1 118 ? -20.203 -2.41 -9.211 1 96.81 118 SER B CA 1
ATOM 3490 C C . SER B 1 118 ? -19.156 -2.934 -8.234 1 96.81 118 SER B C 1
ATOM 3492 O O . SER B 1 118 ? -18.828 -2.273 -7.242 1 96.81 118 SER B O 1
ATOM 3494 N N . LEU B 1 119 ? -18.672 -4.152 -8.523 1 98.19 119 LEU B N 1
ATOM 3495 C CA . LEU B 1 119 ? -17.688 -4.797 -7.664 1 98.19 119 LEU B CA 1
ATOM 3496 C C . LEU B 1 119 ? -16.484 -5.25 -8.477 1 98.19 119 LEU B C 1
ATOM 3498 O O . LEU B 1 119 ? -16.625 -5.828 -9.555 1 98.19 119 LEU B O 1
ATOM 3502 N N . VAL B 1 120 ? -15.32 -4.887 -8.07 1 98.69 120 VAL B N 1
ATOM 3503 C CA . VAL B 1 120 ? -14.078 -5.473 -8.562 1 98.69 120 VAL B CA 1
ATOM 3504 C C . VAL B 1 120 ? -13.461 -6.363 -7.48 1 98.69 120 VAL B C 1
ATOM 3506 O O . VAL B 1 120 ? -12.93 -5.867 -6.488 1 98.69 120 VAL B O 1
ATOM 3509 N N . ILE B 1 121 ? -13.43 -7.66 -7.738 1 98.38 121 ILE B N 1
ATOM 3510 C CA . ILE B 1 121 ? -13.164 -8.641 -6.691 1 98.38 121 ILE B CA 1
ATOM 3511 C C . ILE B 1 121 ? -11.875 -9.406 -7.016 1 98.38 121 ILE B C 1
ATOM 3513 O O . ILE B 1 121 ? -11.82 -10.148 -7.996 1 98.38 121 ILE B O 1
ATOM 3517 N N . HIS B 1 122 ? -10.883 -9.18 -6.23 1 98.62 122 HIS B N 1
ATOM 3518 C CA . HIS B 1 122 ? -9.719 -10.055 -6.23 1 98.62 122 HIS B CA 1
ATOM 3519 C C . HIS B 1 122 ? -9.883 -11.188 -5.223 1 98.62 122 HIS B C 1
ATOM 3521 O O . HIS B 1 122 ? -9.438 -11.078 -4.078 1 98.62 122 HIS B O 1
ATOM 3527 N N . SER B 1 123 ? -10.453 -12.312 -5.652 1 98.12 123 SER B N 1
ATOM 3528 C CA . SER B 1 123 ? -10.766 -13.445 -4.793 1 98.12 123 SER B CA 1
ATOM 3529 C C . SER B 1 123 ? -9.977 -14.688 -5.215 1 98.12 123 SER B C 1
ATOM 3531 O O . SER B 1 123 ? -10.016 -15.086 -6.379 1 98.12 123 SER B O 1
ATOM 3533 N N . LYS B 1 124 ? -9.297 -15.203 -4.246 1 97.81 124 LYS B N 1
ATOM 3534 C CA . LYS B 1 124 ? -8.539 -16.438 -4.473 1 97.81 124 LYS B CA 1
ATOM 3535 C C . LYS B 1 124 ? -8.977 -17.531 -3.516 1 97.81 124 LYS B C 1
ATOM 3537 O O . LYS B 1 124 ? -8.68 -18.719 -3.736 1 97.81 124 LYS B O 1
ATOM 3542 N N . GLY B 1 125 ? -9.719 -17.188 -2.502 1 96.81 125 GLY B N 1
ATOM 3543 C CA . GLY B 1 125 ? -10.141 -18.156 -1.499 1 96.81 125 GLY B CA 1
ATOM 3544 C C . GLY B 1 125 ? -11.461 -18.812 -1.826 1 96.81 125 GLY B C 1
ATOM 3545 O O . GLY B 1 125 ? -11.656 -20 -1.567 1 96.81 125 GLY B O 1
ATOM 3546 N N . LEU B 1 126 ? -12.406 -18.109 -2.445 1 97.69 126 LEU B N 1
ATOM 3547 C CA . LEU B 1 126 ? -13.742 -18.609 -2.744 1 97.69 126 LEU B CA 1
ATOM 3548 C C . LEU B 1 126 ? -13.703 -19.594 -3.916 1 97.69 126 LEU B C 1
ATOM 3550 O O . LEU B 1 126 ? -12.859 -19.469 -4.805 1 97.69 126 LEU B O 1
ATOM 3554 N N . SER B 1 127 ? -14.625 -20.469 -3.924 1 97.5 127 SER B N 1
ATOM 3555 C CA . SER B 1 127 ? -14.766 -21.375 -5.055 1 97.5 127 SER B CA 1
ATOM 3556 C C . SER B 1 127 ? -15.336 -20.672 -6.277 1 97.5 127 SER B C 1
ATOM 3558 O O . SER B 1 127 ? -15.953 -19.609 -6.152 1 97.5 127 SER B O 1
ATOM 3560 N N . ASP B 1 128 ? -15.109 -21.25 -7.445 1 97.62 128 ASP B N 1
ATOM 3561 C CA . ASP B 1 128 ? -15.695 -20.734 -8.672 1 97.62 128 ASP B CA 1
ATOM 3562 C C . ASP B 1 128 ? -17.219 -20.656 -8.562 1 97.62 128 ASP B C 1
ATOM 3564 O O . ASP B 1 128 ? -17.828 -19.672 -8.977 1 97.62 128 ASP B O 1
ATOM 3568 N N . GLN B 1 129 ? -17.781 -21.641 -7.977 1 97.31 129 GLN B N 1
ATOM 3569 C CA . GLN B 1 129 ? -19.234 -21.734 -7.863 1 97.31 129 GLN B CA 1
ATOM 3570 C C . GLN B 1 129 ? -19.812 -20.578 -7.035 1 97.31 129 GLN B C 1
ATOM 3572 O O . GLN B 1 129 ? -20.844 -20.016 -7.379 1 97.31 129 GLN B O 1
ATOM 3577 N N . GLU B 1 130 ? -19.141 -20.266 -5.996 1 96.69 130 GLU B N 1
ATOM 3578 C CA . GLU B 1 130 ? -19.609 -19.172 -5.148 1 96.69 130 GLU B CA 1
ATOM 3579 C C . GLU B 1 130 ? -19.516 -17.828 -5.875 1 96.69 130 GLU B C 1
ATOM 3581 O O . GLU B 1 130 ? -20.406 -17 -5.754 1 96.69 130 GLU B O 1
ATOM 3586 N N . LEU B 1 131 ? -18.453 -17.641 -6.598 1 97.94 131 LEU B N 1
ATOM 3587 C CA . LEU B 1 131 ? -18.281 -16.406 -7.336 1 97.94 131 LEU B CA 1
ATOM 3588 C C . LEU B 1 131 ? -19.328 -16.281 -8.453 1 97.94 131 LEU B C 1
ATOM 3590 O O . LEU B 1 131 ? -19.828 -15.188 -8.727 1 97.94 131 LEU B O 1
ATOM 3594 N N . ILE B 1 132 ? -19.609 -17.422 -9.086 1 96.88 132 ILE B N 1
ATOM 3595 C CA . ILE B 1 132 ? -20.641 -17.438 -10.117 1 96.88 132 ILE B CA 1
ATOM 3596 C C . ILE B 1 132 ? -21.984 -17.047 -9.508 1 96.88 132 ILE B C 1
ATOM 3598 O O . ILE B 1 132 ? -22.719 -16.234 -10.086 1 96.88 132 ILE B O 1
ATOM 3602 N N . LYS B 1 133 ? -22.281 -17.547 -8.32 1 94.5 133 LYS B N 1
ATOM 3603 C CA . LYS B 1 133 ? -23.516 -17.203 -7.633 1 94.5 133 LYS B CA 1
ATOM 3604 C C . LYS B 1 133 ? -23.578 -15.711 -7.324 1 94.5 133 LYS B C 1
ATOM 3606 O O . LYS B 1 133 ? -24.609 -15.07 -7.539 1 94.5 133 LYS B O 1
ATOM 3611 N N . PHE B 1 134 ? -22.484 -15.18 -6.77 1 95.25 134 PHE B N 1
ATOM 3612 C CA . PHE B 1 134 ? -22.422 -13.75 -6.477 1 95.25 134 PHE B CA 1
ATOM 3613 C C . PHE B 1 134 ? -22.641 -12.93 -7.746 1 95.25 134 PHE B C 1
ATOM 3615 O O . PHE B 1 134 ? -23.281 -11.875 -7.711 1 95.25 134 PHE B O 1
ATOM 3622 N N . SER B 1 135 ? -22.062 -13.375 -8.891 1 94.69 135 SER B N 1
ATOM 3623 C CA . SER B 1 135 ? -22.156 -12.633 -10.148 1 94.69 135 SER B CA 1
ATOM 3624 C C . SER B 1 135 ? -23.594 -12.609 -10.656 1 94.69 135 SER B C 1
ATOM 3626 O O . SER B 1 135 ? -23.984 -11.68 -11.375 1 94.69 135 SER B O 1
ATOM 3628 N N . GLN B 1 136 ? -24.359 -13.617 -10.328 1 91.06 136 GLN B N 1
ATOM 3629 C CA . GLN B 1 136 ? -25.766 -13.648 -10.703 1 91.06 136 GLN B CA 1
ATOM 3630 C C . GLN B 1 136 ? -26.578 -12.664 -9.859 1 91.06 136 GLN B C 1
ATOM 3632 O O . GLN B 1 136 ? -27.547 -12.07 -10.352 1 91.06 136 GLN B O 1
ATOM 3637 N N . GLU B 1 137 ? -26.125 -12.5 -8.672 1 89.19 137 GLU B N 1
ATOM 3638 C CA . GLU B 1 137 ? -26.797 -11.586 -7.758 1 89.19 137 GLU B CA 1
ATOM 3639 C C . GLU B 1 137 ? -26.438 -10.133 -8.062 1 89.19 137 GLU B C 1
ATOM 3641 O O . GLU B 1 137 ? -27.281 -9.242 -7.938 1 89.19 137 GLU B O 1
ATOM 3646 N N . ILE B 1 138 ? -25.203 -9.906 -8.336 1 92.12 138 ILE B N 1
ATOM 3647 C CA . ILE B 1 138 ? -24.688 -8.562 -8.602 1 92.12 138 ILE B CA 1
ATOM 3648 C C . ILE B 1 138 ? -24.188 -8.477 -10.039 1 92.12 138 ILE B C 1
ATOM 3650 O O . ILE B 1 138 ? -23.031 -8.812 -10.312 1 92.12 138 ILE B O 1
ATOM 3654 N N . PRO B 1 139 ? -24.953 -7.891 -10.898 1 89.38 139 PRO B N 1
ATOM 3655 C CA . PRO B 1 139 ? -24.562 -7.875 -12.305 1 89.38 139 PRO B CA 1
ATOM 3656 C C . PRO B 1 139 ? -23.25 -7.148 -12.555 1 89.38 139 PRO B C 1
ATOM 3658 O O . PRO B 1 139 ? -22.516 -7.484 -13.492 1 89.38 139 PRO B O 1
ATOM 3661 N N . GLY B 1 140 ? -22.891 -6.238 -11.734 1 95.94 140 GLY B N 1
ATOM 3662 C CA . GLY B 1 140 ? -21.672 -5.457 -11.93 1 95.94 140 GLY B CA 1
ATOM 3663 C C . GLY B 1 140 ? -20.469 -6.066 -11.25 1 95.94 140 GLY B C 1
ATOM 3664 O O . GLY B 1 140 ? -19.469 -5.383 -11.031 1 95.94 140 GLY B O 1
ATOM 3665 N N . LEU B 1 141 ? -20.5 -7.379 -10.93 1 97.25 141 LEU B N 1
ATOM 3666 C CA . LEU B 1 141 ? -19.359 -8.039 -10.297 1 97.25 141 LEU B CA 1
ATOM 3667 C C . LEU B 1 141 ? -18.344 -8.492 -11.344 1 97.25 141 LEU B C 1
ATOM 3669 O O . LEU B 1 141 ? -18.688 -9.211 -12.281 1 97.25 141 LEU B O 1
ATOM 3673 N N . THR B 1 142 ? -17.156 -8.008 -11.266 1 97.75 142 THR B N 1
ATOM 3674 C CA . THR B 1 142 ? -16.016 -8.406 -12.086 1 97.75 142 THR B CA 1
ATOM 3675 C C . THR B 1 142 ? -14.938 -9.062 -11.242 1 97.75 142 THR B C 1
ATOM 3677 O O . THR B 1 142 ? -14.656 -8.617 -10.133 1 97.75 142 THR B O 1
ATOM 3680 N N . VAL B 1 143 ? -14.398 -10.18 -11.758 1 98.06 143 VAL B N 1
ATOM 3681 C CA . VAL B 1 143 ? -13.344 -10.914 -11.07 1 98.06 143 VAL B CA 1
ATOM 3682 C C . VAL B 1 143 ? -11.992 -10.594 -11.695 1 98.06 143 VAL B C 1
ATOM 3684 O O . VAL B 1 143 ? -11.797 -10.789 -12.898 1 98.06 143 VAL B O 1
ATOM 3687 N N . ILE B 1 144 ? -11.078 -10.07 -10.914 1 98.06 144 ILE B N 1
ATOM 3688 C CA . ILE B 1 144 ? -9.766 -9.703 -11.438 1 98.06 144 ILE B CA 1
ATOM 3689 C C . ILE B 1 144 ? -8.719 -10.703 -10.953 1 98.06 144 ILE B C 1
ATOM 3691 O O . ILE B 1 144 ? -8.797 -11.195 -9.828 1 98.06 144 ILE B O 1
ATOM 3695 N N . ASN B 1 145 ? -7.738 -11.039 -11.766 1 97.19 145 ASN B N 1
ATOM 3696 C CA . ASN B 1 145 ? -6.648 -11.977 -11.516 1 97.19 145 ASN B CA 1
ATOM 3697 C C . ASN B 1 145 ? -7.16 -13.398 -11.344 1 97.19 145 ASN B C 1
ATOM 3699 O O . ASN B 1 145 ? -6.699 -14.125 -10.461 1 97.19 145 ASN B O 1
ATOM 3703 N N . ARG B 1 146 ? -8.188 -13.719 -12.031 1 96.5 146 ARG B N 1
ATOM 3704 C CA . ARG B 1 146 ? -8.781 -15.055 -12.031 1 96.5 146 ARG B CA 1
ATOM 3705 C C . ARG B 1 146 ? -9.648 -15.266 -13.266 1 96.5 146 ARG B C 1
ATOM 3707 O O . ARG B 1 146 ? -10.25 -14.32 -13.781 1 96.5 146 ARG B O 1
ATOM 3714 N N . PHE B 1 147 ? -9.617 -16.484 -13.82 1 95.62 147 PHE B N 1
ATOM 3715 C CA . PHE B 1 147 ? -10.438 -16.812 -14.977 1 95.62 147 PHE B CA 1
ATOM 3716 C C . PHE B 1 147 ? -11.398 -17.953 -14.648 1 95.62 147 PHE B C 1
ATOM 3718 O O . PHE B 1 147 ? -10.977 -19.047 -14.273 1 95.62 147 PHE B O 1
ATOM 3725 N N . ILE B 1 148 ? -12.648 -17.656 -14.703 1 96.44 148 ILE B N 1
ATOM 3726 C CA . ILE B 1 148 ? -13.719 -18.625 -14.531 1 96.44 148 ILE B CA 1
ATOM 3727 C C . ILE B 1 148 ? -14.508 -18.766 -15.828 1 96.44 148 ILE B C 1
ATOM 3729 O O . ILE B 1 148 ? -15.234 -17.859 -16.234 1 96.44 148 ILE B O 1
ATOM 3733 N N . PRO B 1 149 ? -14.406 -19.859 -16.469 1 95.56 149 PRO B N 1
ATOM 3734 C CA . PRO B 1 149 ? -15 -20.031 -17.797 1 95.56 149 PRO B CA 1
ATOM 3735 C C . PRO B 1 149 ? -16.484 -19.672 -17.844 1 95.56 149 PRO B C 1
ATOM 3737 O O . PRO B 1 149 ? -16.938 -19.031 -18.781 1 95.56 149 PRO B O 1
ATOM 3740 N N . GLU B 1 150 ? -17.266 -20.016 -16.859 1 96.19 150 GLU B N 1
ATOM 3741 C CA . GLU B 1 150 ? -18.719 -19.844 -16.844 1 96.19 150 GLU B CA 1
ATOM 3742 C C . GLU B 1 150 ? -19.094 -18.375 -16.812 1 96.19 150 GLU B C 1
ATOM 3744 O O . GLU B 1 150 ? -20.219 -18.016 -17.172 1 96.19 150 GLU B O 1
ATOM 3749 N N . ILE B 1 151 ? -18.188 -17.547 -16.391 1 95.12 151 ILE B N 1
ATOM 3750 C CA . ILE B 1 151 ? -18.422 -16.109 -16.359 1 95.12 151 ILE B CA 1
ATOM 3751 C C . ILE B 1 151 ? -17.219 -15.375 -16.969 1 95.12 151 ILE B C 1
ATOM 3753 O O . ILE B 1 151 ? -16.766 -14.367 -16.422 1 95.12 151 ILE B O 1
ATOM 3757 N N . ALA B 1 152 ? -16.734 -15.867 -18.016 1 94.06 152 ALA B N 1
ATOM 3758 C CA . ALA B 1 152 ? -15.5 -15.398 -18.641 1 94.06 152 ALA B CA 1
ATOM 3759 C C . ALA B 1 152 ? -15.594 -13.914 -18.984 1 94.06 152 ALA B C 1
ATOM 3761 O O . ALA B 1 152 ? -14.594 -13.195 -18.906 1 94.06 152 ALA B O 1
ATOM 3762 N N . GLU B 1 153 ? -16.703 -13.477 -19.281 1 92.06 153 GLU B N 1
ATOM 3763 C CA . GLU B 1 153 ? -16.906 -12.102 -19.734 1 92.06 153 GLU B CA 1
ATOM 3764 C C . GLU B 1 153 ? -16.75 -11.109 -18.578 1 92.06 153 GLU B C 1
ATOM 3766 O O . GLU B 1 153 ? -16.625 -9.906 -18.812 1 92.06 153 GLU B O 1
ATOM 3771 N N . ARG B 1 154 ? -16.672 -11.664 -17.359 1 94.69 154 ARG B N 1
ATOM 3772 C CA . ARG B 1 154 ? -16.531 -10.828 -16.172 1 94.69 154 ARG B CA 1
ATOM 3773 C C . ARG B 1 154 ? -15.141 -10.961 -15.555 1 94.69 154 ARG B C 1
ATOM 3775 O O . ARG B 1 154 ? -14.859 -10.375 -14.5 1 94.69 154 ARG B O 1
ATOM 3782 N N . CYS B 1 155 ? -14.344 -11.727 -16.266 1 96.38 155 CYS B N 1
ATOM 3783 C CA . CYS B 1 155 ? -13.031 -12.023 -15.695 1 96.38 155 CYS B CA 1
ATOM 3784 C C . CYS B 1 155 ? -11.938 -11.227 -16.391 1 96.38 155 CYS B C 1
ATOM 3786 O O . CYS B 1 155 ? -11.977 -11.039 -17.609 1 96.38 155 CYS B O 1
ATOM 3788 N N . VAL B 1 156 ? -11.07 -10.617 -15.672 1 97 156 VAL B N 1
ATOM 3789 C CA . VAL B 1 156 ? -9.805 -10.031 -16.125 1 97 156 VAL B CA 1
ATOM 3790 C C . VAL B 1 156 ? -8.641 -10.797 -15.5 1 97 156 VAL B C 1
ATOM 3792 O O . VAL B 1 156 ? -8.469 -10.797 -14.273 1 97 156 VAL B O 1
ATOM 3795 N N . ALA B 1 157 ? -7.836 -11.469 -16.234 1 96.44 157 ALA B N 1
ATOM 3796 C CA . ALA B 1 157 ? -6.844 -12.391 -15.68 1 96.44 157 ALA B CA 1
ATOM 3797 C C . ALA B 1 157 ? -5.488 -12.203 -16.359 1 96.44 157 ALA B C 1
ATOM 3799 O O . ALA B 1 157 ? -5.379 -11.477 -17.359 1 96.44 157 ALA B O 1
ATOM 3800 N N . LEU B 1 158 ? -4.441 -12.711 -15.75 1 96.56 158 LEU B N 1
ATOM 3801 C CA . LEU B 1 158 ? -3.074 -12.727 -16.266 1 96.56 158 LEU B CA 1
ATOM 3802 C C . LEU B 1 158 ? -2.605 -14.156 -16.5 1 96.56 158 LEU B C 1
ATOM 3804 O O . LEU B 1 158 ? -2.955 -15.07 -15.75 1 96.56 158 LEU B O 1
ATOM 3808 N N . ASP B 1 159 ? -1.801 -14.398 -17.547 1 96.06 159 ASP B N 1
ATOM 3809 C CA . ASP B 1 159 ? -1.149 -15.68 -17.781 1 96.06 159 ASP B CA 1
ATOM 3810 C C . ASP B 1 159 ? 0.075 -15.852 -16.891 1 96.06 159 ASP B C 1
ATOM 3812 O O . ASP B 1 159 ? 1.2 -15.578 -17.297 1 96.06 159 ASP B O 1
ATOM 3816 N N . ASN B 1 160 ? -0.126 -16.359 -15.711 1 96.5 160 ASN B N 1
ATOM 3817 C CA . ASN B 1 160 ? 0.927 -16.531 -14.719 1 96.5 160 ASN B CA 1
ATOM 3818 C C . ASN B 1 160 ? 1.982 -17.531 -15.172 1 96.5 160 ASN B C 1
ATOM 3820 O O . ASN B 1 160 ? 3.17 -17.359 -14.891 1 96.5 160 ASN B O 1
ATOM 3824 N N . VAL B 1 161 ? 1.573 -18.594 -15.805 1 97.38 161 VAL B N 1
ATOM 3825 C CA . VAL B 1 161 ? 2.504 -19.609 -16.297 1 97.38 161 VAL B CA 1
ATOM 3826 C C . VAL B 1 161 ? 3.482 -18.984 -17.281 1 97.38 161 VAL B C 1
ATOM 3828 O O . VAL B 1 161 ? 4.695 -19.172 -17.172 1 97.38 161 VAL B O 1
ATOM 3831 N N . LYS B 1 162 ? 2.945 -18.219 -18.156 1 97.19 162 LYS B N 1
ATOM 3832 C CA . LYS B 1 162 ? 3.785 -17.531 -19.141 1 97.19 162 LYS B CA 1
ATOM 3833 C C . LYS B 1 162 ? 4.77 -16.594 -18.469 1 97.19 162 LYS B C 1
ATOM 3835 O O . LYS B 1 162 ? 5.922 -16.469 -18.891 1 97.19 162 LYS B O 1
ATOM 3840 N N . GLY B 1 163 ? 4.293 -15.891 -17.453 1 97.69 163 GLY B N 1
ATOM 3841 C CA . GLY B 1 163 ? 5.172 -14.984 -16.719 1 97.69 163 GLY B CA 1
ATOM 3842 C C . GLY B 1 163 ? 6.383 -15.68 -16.125 1 97.69 163 GLY B C 1
ATOM 3843 O O . GLY B 1 163 ? 7.516 -15.227 -16.312 1 97.69 163 GLY B O 1
ATOM 3844 N N . SER B 1 164 ? 6.113 -16.734 -15.445 1 97.69 164 SER B N 1
ATOM 3845 C CA . SER B 1 164 ? 7.199 -17.484 -14.836 1 97.69 164 SER B CA 1
ATOM 3846 C C . SER B 1 164 ? 8.109 -18.094 -15.898 1 97.69 164 SER B C 1
ATOM 3848 O O . SER B 1 164 ? 9.328 -18.172 -15.711 1 97.69 164 SER B O 1
ATOM 3850 N N . SER B 1 165 ? 7.539 -18.531 -16.984 1 97.75 165 SER B N 1
ATOM 3851 C CA . SER B 1 165 ? 8.32 -19.078 -18.094 1 97.75 165 SER B CA 1
ATOM 3852 C C . SER B 1 165 ? 9.273 -18.031 -18.656 1 97.75 165 SER B C 1
ATOM 3854 O O . SER B 1 165 ? 10.414 -18.344 -19.016 1 97.75 165 SER B O 1
ATOM 3856 N N . LEU B 1 166 ? 8.82 -16.797 -18.797 1 97.94 166 LEU B N 1
ATOM 3857 C CA . LEU B 1 166 ? 9.641 -15.703 -19.297 1 97.94 166 LEU B CA 1
ATOM 3858 C C . LEU B 1 166 ? 10.836 -15.461 -18.391 1 97.94 166 LEU B C 1
ATOM 3860 O O . LEU B 1 166 ? 11.961 -15.289 -18.859 1 97.94 166 LEU B O 1
ATOM 3864 N N . ALA B 1 167 ? 10.539 -15.453 -17.078 1 98.31 167 ALA B N 1
ATOM 3865 C CA . ALA B 1 167 ? 11.594 -15.234 -16.094 1 98.31 167 ALA B CA 1
ATOM 3866 C C . ALA B 1 167 ? 12.656 -16.328 -16.172 1 98.31 167 ALA B C 1
ATOM 3868 O O . ALA B 1 167 ? 13.852 -16.031 -16.219 1 98.31 167 ALA B O 1
ATOM 3869 N N . LEU B 1 168 ? 12.219 -17.562 -16.234 1 98.31 168 LEU B N 1
ATOM 3870 C CA . LEU B 1 168 ? 13.148 -18.688 -16.25 1 98.31 168 LEU B CA 1
ATOM 3871 C C . LEU B 1 168 ? 13.914 -18.75 -17.562 1 98.31 168 LEU B C 1
ATOM 3873 O O . LEU B 1 168 ? 15.117 -19.047 -17.562 1 98.31 168 LEU B O 1
ATOM 3877 N N . ASN B 1 169 ? 13.219 -18.516 -18.641 1 98.12 169 ASN B N 1
ATOM 3878 C CA . ASN B 1 169 ? 13.875 -18.516 -19.938 1 98.12 169 ASN B CA 1
ATOM 3879 C C . ASN B 1 169 ? 15.016 -17.5 -19.984 1 98.12 169 ASN B C 1
ATOM 3881 O O . ASN B 1 169 ? 16.078 -17.781 -20.547 1 98.12 169 ASN B O 1
ATOM 3885 N N . HIS B 1 170 ? 14.805 -16.359 -19.391 1 98.5 170 HIS B N 1
ATOM 3886 C CA . HIS B 1 170 ? 15.836 -15.32 -19.344 1 98.5 170 HIS B CA 1
ATOM 3887 C C . HIS B 1 170 ? 17.078 -15.82 -18.594 1 98.5 170 HIS B C 1
ATOM 3889 O O . HIS B 1 170 ? 18.203 -15.602 -19.047 1 98.5 170 HIS B O 1
ATOM 3895 N N . LEU B 1 171 ? 16.844 -16.484 -17.469 1 98.56 171 LEU B N 1
ATOM 3896 C CA . LEU B 1 171 ? 17.953 -17.031 -16.688 1 98.56 171 LEU B CA 1
ATOM 3897 C C . LEU B 1 171 ? 18.672 -18.125 -17.438 1 98.56 171 LEU B C 1
ATOM 3899 O O . LEU B 1 171 ? 19.906 -18.188 -17.438 1 98.56 171 LEU B O 1
ATOM 3903 N N . LEU B 1 172 ? 17.938 -19 -18.094 1 98 172 LEU B N 1
ATOM 3904 C CA . LEU B 1 172 ? 18.516 -20.125 -18.828 1 98 172 LEU B CA 1
ATOM 3905 C C . LEU B 1 172 ? 19.328 -19.625 -20.016 1 98 172 LEU B C 1
ATOM 3907 O O . LEU B 1 172 ? 20.422 -20.141 -20.281 1 98 172 LEU B O 1
ATOM 3911 N N . ARG B 1 173 ? 18.812 -18.625 -20.688 1 97 173 ARG B N 1
ATOM 3912 C CA . ARG B 1 173 ? 19.516 -18.047 -21.828 1 97 173 ARG B CA 1
ATOM 3913 C C . ARG B 1 173 ? 20.797 -17.359 -21.391 1 97 173 ARG B C 1
ATOM 3915 O O . ARG B 1 173 ? 21.734 -17.234 -22.172 1 97 173 ARG B O 1
ATOM 3922 N N . ALA B 1 174 ? 20.766 -16.891 -20.172 1 97.69 174 ALA B N 1
ATOM 3923 C CA . ALA B 1 174 ? 21.953 -16.25 -19.609 1 97.69 174 ALA B CA 1
ATOM 3924 C C . ALA B 1 174 ? 22.969 -17.297 -19.156 1 97.69 174 ALA B C 1
ATOM 3926 O O . ALA B 1 174 ? 24.078 -16.953 -18.734 1 97.69 174 ALA B O 1
ATOM 3927 N N . GLY B 1 175 ? 22.609 -18.594 -19.234 1 97.25 175 GLY B N 1
ATOM 3928 C CA . GLY B 1 175 ? 23.562 -19.656 -19 1 97.25 175 GLY B CA 1
ATOM 3929 C C . GLY B 1 175 ? 23.391 -20.312 -17.641 1 97.25 175 GLY B C 1
ATOM 3930 O O . GLY B 1 175 ? 24.188 -21.172 -17.25 1 97.25 175 GLY B O 1
ATOM 3931 N N . HIS B 1 176 ? 22.391 -19.906 -16.891 1 97.94 176 HIS B N 1
ATOM 3932 C CA . HIS B 1 176 ? 22.141 -20.516 -15.594 1 97.94 176 HIS B CA 1
ATOM 3933 C C . HIS B 1 176 ? 21.406 -21.844 -15.742 1 97.94 176 HIS B C 1
ATOM 3935 O O . HIS B 1 176 ? 20.312 -21.891 -16.344 1 97.94 176 HIS B O 1
ATOM 3941 N N . GLU B 1 177 ? 21.906 -22.891 -15.148 1 96.06 177 GLU B N 1
ATOM 3942 C CA . GLU B 1 177 ? 21.281 -24.203 -15.258 1 96.06 177 GLU B CA 1
ATOM 3943 C C . GLU B 1 177 ? 20.75 -24.688 -13.906 1 96.06 177 GLU B C 1
ATOM 3945 O O . GLU B 1 177 ? 19.844 -25.516 -13.852 1 96.06 177 GLU B O 1
ATOM 3950 N N . LYS B 1 178 ? 21.438 -24.297 -12.891 1 97.12 178 LYS B N 1
ATOM 3951 C CA . LYS B 1 178 ? 20.953 -24.547 -11.531 1 97.12 178 LYS B CA 1
ATOM 3952 C C . LYS B 1 178 ? 20.281 -23.312 -10.953 1 97.12 178 LYS B C 1
ATOM 3954 O O . LYS B 1 178 ? 20.953 -22.422 -10.414 1 97.12 178 LYS B O 1
ATOM 3959 N N . ILE B 1 179 ? 18.969 -23.359 -11.078 1 98.31 179 ILE B N 1
ATOM 3960 C CA . ILE B 1 179 ? 18.188 -22.172 -10.742 1 98.31 179 ILE B CA 1
ATOM 3961 C C . ILE B 1 179 ? 17.25 -22.484 -9.578 1 98.31 179 ILE B C 1
ATOM 3963 O O . ILE B 1 179 ? 16.391 -23.375 -9.688 1 98.31 179 ILE B O 1
ATOM 3967 N N . GLY B 1 180 ? 17.469 -21.812 -8.43 1 98.62 180 GLY B N 1
ATOM 3968 C CA . GLY B 1 180 ? 16.547 -21.922 -7.316 1 98.62 180 GLY B CA 1
ATOM 3969 C C . GLY B 1 180 ? 15.234 -21.188 -7.551 1 98.62 180 GLY B C 1
ATOM 3970 O O . GLY B 1 180 ? 15.172 -20.281 -8.398 1 98.62 180 GLY B O 1
ATOM 3971 N N . TYR B 1 181 ? 14.203 -21.625 -6.816 1 98.81 181 TYR B N 1
ATOM 3972 C CA . TYR B 1 181 ? 12.898 -20.969 -6.887 1 98.81 181 TYR B CA 1
ATOM 3973 C C . TYR B 1 181 ? 12.344 -20.703 -5.492 1 98.81 181 TYR B C 1
ATOM 3975 O O . TYR B 1 181 ? 12.195 -21.641 -4.691 1 98.81 181 TYR B O 1
ATOM 3983 N N . LEU B 1 182 ? 12.102 -19.438 -5.219 1 98.81 182 LEU B N 1
ATOM 3984 C CA . LEU B 1 182 ? 11.406 -19.078 -3.988 1 98.81 182 LEU B CA 1
ATOM 3985 C C . LEU B 1 182 ? 9.914 -18.906 -4.234 1 98.81 182 LEU B C 1
ATOM 3987 O O . LEU B 1 182 ? 9.469 -17.891 -4.75 1 98.81 182 LEU B O 1
ATOM 3991 N N . ALA B 1 183 ? 9.125 -19.859 -3.785 1 98.5 183 ALA B N 1
ATOM 3992 C CA . ALA B 1 183 ? 7.688 -19.922 -4.016 1 98.5 183 ALA B CA 1
ATOM 3993 C C . ALA B 1 183 ? 6.926 -19.203 -2.9 1 98.5 183 ALA B C 1
ATOM 3995 O O . ALA B 1 183 ? 7.461 -19 -1.812 1 98.5 183 ALA B O 1
ATOM 3996 N N . SER B 1 184 ? 5.691 -18.766 -3.199 1 98 184 SER B N 1
ATOM 3997 C CA . SER B 1 184 ? 4.781 -18.25 -2.176 1 98 184 SER B CA 1
ATOM 3998 C C . SER B 1 184 ? 4.207 -19.391 -1.34 1 98 184 SER B C 1
ATOM 4000 O O . SER B 1 184 ? 3.902 -20.469 -1.868 1 98 184 SER B O 1
ATOM 4002 N N . SER B 1 185 ? 4.02 -19.109 -0.061 1 96.94 185 SER B N 1
ATOM 4003 C CA . SER B 1 185 ? 3.387 -20.094 0.821 1 96.94 185 SER B CA 1
ATOM 4004 C C . SER B 1 185 ? 1.871 -20.078 0.661 1 96.94 185 SER B C 1
ATOM 4006 O O . SER B 1 185 ? 1.18 -20.953 1.168 1 96.94 185 SER B O 1
ATOM 4008 N N . HIS B 1 186 ? 1.322 -19.062 -0.025 1 94.81 186 HIS B N 1
ATOM 4009 C CA . HIS B 1 186 ? -0.118 -18.984 -0.24 1 94.81 186 HIS B CA 1
ATOM 4010 C C . HIS B 1 186 ? -0.591 -20.078 -1.182 1 94.81 186 HIS B C 1
ATOM 4012 O O . HIS B 1 186 ? 0.021 -20.328 -2.227 1 94.81 186 HIS B O 1
ATOM 4018 N N . GLN B 1 187 ? -1.623 -20.734 -0.787 1 94.19 187 GLN B N 1
ATOM 4019 C CA . GLN B 1 187 ? -2.182 -21.797 -1.617 1 94.19 187 GLN B CA 1
ATOM 4020 C C . GLN B 1 187 ? -3.24 -21.25 -2.57 1 94.19 187 GLN B C 1
ATOM 4022 O O . GLN B 1 187 ? -4.43 -21.531 -2.408 1 94.19 187 GLN B O 1
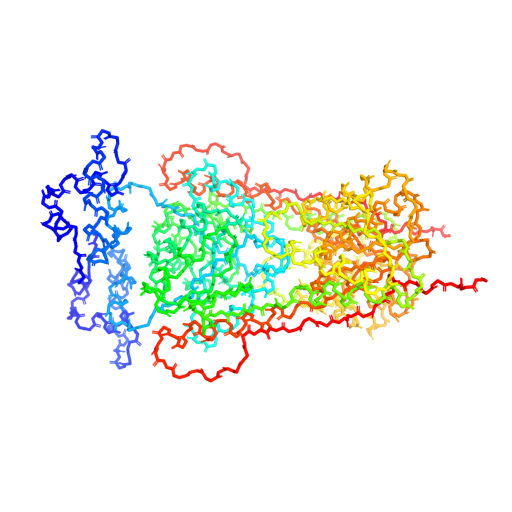ATOM 4027 N N . ILE B 1 188 ? -2.768 -20.562 -3.566 1 95.25 188 ILE B N 1
ATOM 4028 C CA . ILE B 1 188 ? -3.654 -19.969 -4.559 1 95.25 188 ILE B CA 1
ATOM 4029 C C . ILE B 1 188 ? -3.176 -20.328 -5.961 1 95.25 188 ILE B C 1
ATOM 4031 O O . ILE B 1 188 ? -2.049 -20.797 -6.137 1 95.25 188 ILE B O 1
ATOM 4035 N N . GLU B 1 189 ? -3.967 -20.094 -6.93 1 95.62 189 GLU B N 1
ATOM 4036 C CA . GLU B 1 189 ? -3.686 -20.484 -8.305 1 95.62 189 GLU B CA 1
ATOM 4037 C C . GLU B 1 189 ? -2.418 -19.812 -8.828 1 95.62 189 GLU B C 1
ATOM 4039 O O . GLU B 1 189 ? -1.645 -20.422 -9.562 1 95.62 189 GLU B O 1
ATOM 4044 N N . ASP B 1 190 ? -2.17 -18.547 -8.469 1 96.75 190 ASP B N 1
ATOM 4045 C CA . ASP B 1 190 ? -0.989 -17.812 -8.914 1 96.75 190 ASP B CA 1
ATOM 4046 C C . ASP B 1 190 ? 0.292 -18.547 -8.539 1 96.75 190 ASP B C 1
ATOM 4048 O O . ASP B 1 190 ? 1.207 -18.688 -9.352 1 96.75 190 ASP B O 1
ATOM 4052 N N . SER B 1 191 ? 0.32 -18.984 -7.266 1 97.06 191 SER B N 1
ATOM 4053 C CA . SER B 1 191 ? 1.489 -19.688 -6.754 1 97.06 191 SER B CA 1
ATOM 4054 C C . SER B 1 191 ? 1.729 -20.984 -7.527 1 97.06 191 SER B C 1
ATOM 4056 O O . SER B 1 191 ? 2.859 -21.281 -7.918 1 97.06 191 SER B O 1
ATOM 4058 N N . ALA B 1 192 ? 0.692 -21.766 -7.777 1 97.12 192 ALA B N 1
ATOM 4059 C CA . ALA B 1 192 ? 0.789 -23.031 -8.508 1 97.12 192 ALA B CA 1
ATOM 4060 C C . ALA B 1 192 ? 1.199 -22.781 -9.961 1 97.12 192 ALA B C 1
ATOM 4062 O O . ALA B 1 192 ? 2.066 -23.484 -10.492 1 97.12 192 ALA B O 1
ATOM 4063 N N . ASP B 1 193 ? 0.594 -21.812 -10.562 1 97.62 193 ASP B N 1
ATOM 4064 C CA . ASP B 1 193 ? 0.84 -21.516 -11.977 1 97.62 193 ASP B CA 1
ATOM 4065 C C . ASP B 1 193 ? 2.279 -21.047 -12.195 1 97.62 193 ASP B C 1
ATOM 4067 O O . ASP B 1 193 ? 2.93 -21.469 -13.156 1 97.62 193 ASP B O 1
ATOM 4071 N N . ARG B 1 194 ? 2.744 -20.156 -11.359 1 97.94 194 ARG B N 1
ATOM 4072 C CA . ARG B 1 194 ? 4.105 -19.656 -11.516 1 97.94 194 ARG B CA 1
ATOM 4073 C C . ARG B 1 194 ? 5.129 -20.766 -11.281 1 97.94 194 ARG B C 1
ATOM 4075 O O . ARG B 1 194 ? 6.133 -20.844 -12 1 97.94 194 ARG B O 1
ATOM 4082 N N . LYS B 1 195 ? 4.855 -21.609 -10.312 1 97.75 195 LYS B N 1
ATOM 4083 C CA . LYS B 1 195 ? 5.727 -22.766 -10.094 1 97.75 195 LYS B CA 1
ATOM 4084 C C . LYS B 1 195 ? 5.715 -23.688 -11.305 1 97.75 195 LYS B C 1
ATOM 4086 O O . LYS B 1 195 ? 6.75 -24.234 -11.688 1 97.75 195 LYS B O 1
ATOM 4091 N N . GLN B 1 196 ? 4.531 -23.906 -11.867 1 97.62 196 GLN B N 1
ATOM 4092 C CA . GLN B 1 196 ? 4.41 -24.719 -13.07 1 97.62 196 GLN B CA 1
ATOM 4093 C C . GLN B 1 196 ? 5.23 -24.125 -14.219 1 97.62 196 GLN B C 1
ATOM 4095 O O . GLN B 1 196 ? 5.867 -24.875 -14.969 1 97.62 196 GLN B O 1
ATOM 4100 N N . GLY B 1 197 ? 5.18 -22.812 -14.352 1 97.94 197 GLY B N 1
ATOM 4101 C CA . GLY B 1 197 ? 5.996 -22.172 -15.367 1 97.94 197 GLY B CA 1
ATOM 4102 C C . GLY B 1 197 ? 7.484 -22.406 -15.18 1 97.94 197 GLY B C 1
ATOM 4103 O O . GLY B 1 197 ? 8.211 -22.656 -16.141 1 97.94 197 GLY B O 1
ATOM 4104 N N . TYR B 1 198 ? 7.879 -22.391 -13.898 1 97.94 198 TYR B N 1
ATOM 4105 C CA . TYR B 1 198 ? 9.258 -22.688 -13.523 1 97.94 198 TYR B CA 1
ATOM 4106 C C . TYR B 1 198 ? 9.625 -24.125 -13.914 1 97.94 198 TYR B C 1
ATOM 4108 O O . TYR B 1 198 ? 10.617 -24.344 -14.609 1 97.94 198 TYR B O 1
ATOM 4116 N N . ARG B 1 199 ? 8.828 -25.016 -13.586 1 97.25 199 ARG B N 1
ATOM 4117 C CA . ARG B 1 199 ? 9.078 -26.438 -13.844 1 97.25 199 ARG B CA 1
ATOM 4118 C C . ARG B 1 199 ? 9.07 -26.734 -15.336 1 97.25 199 ARG B C 1
ATOM 4120 O O . ARG B 1 199 ? 9.984 -27.391 -15.844 1 97.25 199 ARG B O 1
ATOM 4127 N N . SER B 1 200 ? 8.109 -26.281 -16 1 97.25 200 SER B N 1
ATOM 4128 C CA . SER B 1 200 ? 7.945 -26.578 -17.422 1 97.25 200 SER B CA 1
ATOM 4129 C C . SER B 1 200 ? 9.094 -26 -18.25 1 97.25 200 SER B C 1
ATOM 4131 O O . SER B 1 200 ? 9.539 -26.625 -19.219 1 97.25 200 SER B O 1
ATOM 4133 N N . GLU B 1 201 ? 9.523 -24.781 -17.859 1 97.69 201 GLU B N 1
ATOM 4134 C CA . GLU B 1 201 ? 10.609 -24.141 -18.609 1 97.69 201 GLU B CA 1
ATOM 4135 C C . GLU B 1 201 ? 11.922 -24.891 -18.406 1 97.69 201 GLU B C 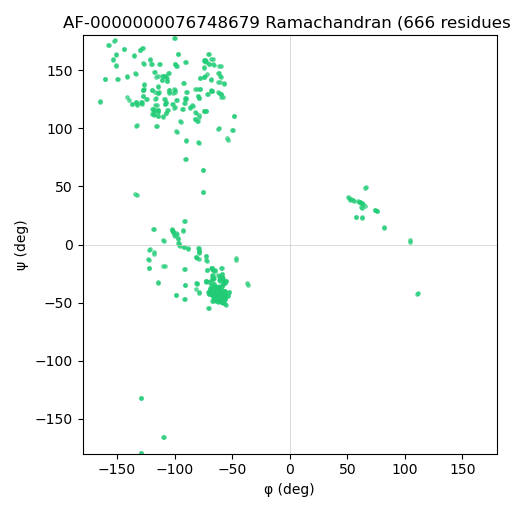1
ATOM 4137 O O . GLU B 1 201 ? 12.734 -24.984 -19.328 1 97.69 201 GLU B O 1
ATOM 4142 N N . LEU B 1 202 ? 12.156 -25.453 -17.188 1 97.5 202 LEU B N 1
ATOM 4143 C CA . LEU B 1 202 ? 13.312 -26.312 -16.953 1 97.5 202 LEU B CA 1
ATOM 4144 C C . LEU B 1 202 ? 13.281 -27.516 -17.891 1 97.5 202 LEU B C 1
ATOM 4146 O O . LEU B 1 202 ? 14.273 -27.812 -18.562 1 97.5 202 LEU B O 1
ATOM 4150 N N . GLU B 1 203 ? 12.172 -28.094 -17.938 1 96.44 203 GLU B N 1
ATOM 4151 C CA . GLU B 1 203 ? 12.008 -29.312 -18.734 1 96.44 203 GLU B CA 1
ATOM 4152 C C . GLU B 1 203 ? 12.211 -29.031 -20.219 1 96.44 203 GLU B C 1
ATOM 4154 O O . GLU B 1 203 ? 12.828 -29.828 -20.938 1 96.44 203 GLU B O 1
ATOM 4159 N N . LYS B 1 204 ? 11.688 -27.938 -20.672 1 97 204 LYS B N 1
ATOM 4160 C CA . LYS B 1 204 ? 11.828 -27.531 -22.062 1 97 204 LYS B CA 1
ATOM 4161 C C . LYS B 1 204 ? 13.305 -27.391 -22.453 1 97 204 LYS B C 1
ATOM 4163 O O . LYS B 1 204 ? 13.672 -27.578 -23.609 1 97 204 LYS B O 1
ATOM 4168 N N . HIS B 1 205 ? 14.125 -27.078 -21.5 1 96.44 205 HIS B N 1
ATOM 4169 C CA . HIS B 1 205 ? 15.539 -26.875 -21.75 1 96.44 205 HIS B CA 1
ATOM 4170 C C . HIS B 1 205 ? 16.359 -28.109 -21.375 1 96.44 205 HIS B C 1
ATOM 4172 O O . HIS B 1 205 ? 17.578 -28.047 -21.281 1 96.44 205 HIS B O 1
ATOM 4178 N N . GLY B 1 206 ? 15.672 -29.188 -21.047 1 96.56 206 GLY B N 1
ATOM 4179 C CA . GLY B 1 206 ? 16.328 -30.469 -20.781 1 96.56 206 GLY B CA 1
ATOM 4180 C C . GLY B 1 206 ? 16.875 -30.562 -19.359 1 96.56 206 GLY B C 1
ATOM 4181 O O . GLY B 1 206 ? 17.75 -31.391 -19.094 1 96.56 206 GLY B O 1
ATOM 4182 N N . LEU B 1 207 ? 16.453 -29.656 -18.516 1 96.62 207 LEU B N 1
ATOM 4183 C CA . LEU B 1 207 ? 16.906 -29.688 -17.125 1 96.62 207 LEU B CA 1
ATOM 4184 C C . LEU B 1 207 ? 15.859 -30.328 -16.234 1 96.62 207 LEU B C 1
ATOM 4186 O O . LEU B 1 207 ? 14.672 -30.359 -16.578 1 96.62 207 LEU B O 1
ATOM 4190 N N . THR B 1 208 ? 16.281 -30.859 -15.141 1 94.44 208 THR B N 1
ATOM 4191 C CA . THR B 1 208 ? 15.391 -31.594 -14.25 1 94.44 208 THR B CA 1
ATOM 4192 C C . THR B 1 208 ? 14.961 -30.719 -13.07 1 94.44 208 THR B C 1
ATOM 4194 O O . THR B 1 208 ? 15.797 -30.047 -12.453 1 94.44 208 THR B O 1
ATOM 4197 N N . TYR B 1 209 ? 13.711 -30.781 -12.852 1 95.06 209 TYR B N 1
ATOM 4198 C CA . TYR B 1 209 ? 13.164 -30.141 -11.664 1 95.06 209 TYR B CA 1
ATOM 4199 C C . TYR B 1 209 ? 13.633 -30.844 -10.398 1 95.06 209 TYR B C 1
ATOM 4201 O O . TYR B 1 209 ? 13.648 -32.062 -10.328 1 95.06 209 TYR B O 1
ATOM 4209 N N . SER B 1 210 ? 14.094 -30.094 -9.438 1 95.25 210 SER B N 1
ATOM 4210 C CA . SER B 1 210 ? 14.492 -30.625 -8.141 1 95.25 210 SER B CA 1
ATOM 4211 C C . SER B 1 210 ? 13.828 -29.875 -6.996 1 95.25 210 SER B C 1
ATOM 4213 O O . SER B 1 210 ? 14.047 -28.672 -6.836 1 95.25 210 SER B O 1
ATOM 4215 N N . GLY B 1 211 ? 13.07 -30.516 -6.152 1 95.69 211 GLY B N 1
ATOM 4216 C CA . GLY B 1 211 ? 12.461 -29.906 -4.984 1 95.69 211 GLY B CA 1
ATOM 4217 C C . GLY B 1 211 ? 13.469 -29.312 -4.02 1 95.69 211 GLY B C 1
ATOM 4218 O O . GLY B 1 211 ? 13.133 -28.438 -3.225 1 95.69 211 GLY B O 1
ATOM 4219 N N . SER B 1 212 ? 14.719 -29.766 -4.113 1 96.75 212 SER B N 1
ATOM 4220 C CA . SER B 1 212 ? 15.773 -29.281 -3.234 1 96.75 212 SER B CA 1
ATOM 4221 C C . SER B 1 212 ? 16.172 -27.844 -3.596 1 96.75 212 SER B C 1
ATOM 4223 O O . SER B 1 212 ? 16.828 -27.156 -2.812 1 96.75 212 SER B O 1
ATOM 4225 N N . LEU B 1 213 ? 15.742 -27.391 -4.77 1 98.06 213 LEU B N 1
ATOM 4226 C CA . LEU B 1 213 ? 16.047 -26.031 -5.215 1 98.06 213 LEU B CA 1
ATOM 4227 C C . LEU B 1 213 ? 14.859 -25.109 -5.023 1 98.06 213 LEU B C 1
ATOM 4229 O O . LEU B 1 213 ? 14.852 -23.984 -5.535 1 98.06 213 LEU B O 1
ATOM 4233 N N . VAL B 1 214 ? 13.875 -25.641 -4.27 1 98.31 214 VAL B N 1
ATOM 4234 C CA . VAL B 1 214 ? 12.672 -24.844 -4.055 1 98.31 214 VAL B CA 1
ATOM 4235 C C . VAL B 1 214 ? 12.477 -24.594 -2.562 1 98.31 214 VAL B C 1
ATOM 4237 O O . VAL B 1 214 ? 12.68 -25.484 -1.741 1 98.31 214 VAL B O 1
ATOM 4240 N N . ALA B 1 215 ? 12.211 -23.375 -2.18 1 98.56 215 ALA B N 1
ATOM 4241 C CA . ALA B 1 215 ? 11.812 -22.984 -0.828 1 98.56 215 ALA B CA 1
ATOM 4242 C C . ALA B 1 215 ? 10.617 -22.047 -0.858 1 98.56 215 ALA B C 1
ATOM 4244 O O . ALA B 1 215 ? 10.43 -21.312 -1.823 1 98.56 215 ALA B O 1
ATOM 4245 N N . ALA B 1 216 ? 9.781 -22.141 0.136 1 98.38 216 ALA B N 1
ATOM 4246 C CA . ALA B 1 216 ? 8.562 -21.328 0.169 1 98.38 216 ALA B CA 1
ATOM 4247 C C . ALA B 1 216 ? 8.562 -20.375 1.361 1 98.38 216 ALA B C 1
ATOM 4249 O O . ALA B 1 216 ? 9.195 -20.656 2.383 1 98.38 216 ALA B O 1
ATOM 4250 N N . GLY B 1 217 ? 7.969 -19.266 1.197 1 98.38 217 GLY B N 1
ATOM 4251 C CA . GLY B 1 217 ? 7.758 -18.281 2.248 1 98.38 217 GLY B CA 1
ATOM 4252 C C . GLY B 1 217 ? 6.598 -17.344 1.969 1 98.38 217 GLY B C 1
ATOM 4253 O O . GLY B 1 217 ? 5.977 -17.422 0.907 1 98.38 217 GLY B O 1
ATOM 4254 N N . GLU B 1 218 ? 6.234 -16.531 2.955 1 97.56 218 GLU B N 1
ATOM 4255 C CA . GLU B 1 218 ? 5.227 -15.492 2.742 1 97.56 218 GLU B CA 1
ATOM 4256 C C . GLU B 1 218 ? 5.629 -14.555 1.61 1 97.56 218 GLU B C 1
ATOM 4258 O O . GLU B 1 218 ? 6.805 -14.203 1.479 1 97.56 218 GLU B O 1
ATOM 4263 N N . PRO B 1 219 ? 4.691 -14.164 0.749 1 97.25 219 PRO B N 1
ATOM 4264 C CA . PRO B 1 219 ? 5.039 -13.352 -0.418 1 97.25 219 PRO B CA 1
ATOM 4265 C C . PRO B 1 219 ? 5.328 -11.898 -0.058 1 97.25 219 PRO B C 1
ATOM 4267 O O . PRO B 1 219 ? 4.812 -10.984 -0.707 1 97.25 219 PRO B O 1
ATOM 4270 N N . ASP B 1 220 ? 6.074 -11.711 0.958 1 95.69 220 ASP B N 1
ATOM 4271 C CA . ASP B 1 220 ? 6.602 -10.422 1.39 1 95.69 220 ASP B CA 1
ATOM 4272 C C . ASP B 1 220 ? 8.109 -10.492 1.623 1 95.69 220 ASP B C 1
ATOM 4274 O O . ASP B 1 220 ? 8.742 -11.516 1.326 1 95.69 220 ASP B O 1
ATOM 4278 N N . GLU B 1 221 ? 8.711 -9.406 2.029 1 95.31 221 GLU B N 1
ATOM 4279 C CA . GLU B 1 221 ? 10.164 -9.328 2.18 1 95.31 221 GLU B CA 1
ATOM 4280 C C . GLU B 1 221 ? 10.664 -10.328 3.213 1 95.31 221 GLU B C 1
ATOM 4282 O O . GLU B 1 221 ? 11.656 -11.023 2.98 1 95.31 221 GLU B O 1
ATOM 4287 N N . LEU B 1 222 ? 9.992 -10.406 4.344 1 95.56 222 LEU B N 1
ATOM 4288 C CA . LEU B 1 222 ? 10.398 -11.32 5.41 1 95.56 222 LEU B CA 1
ATOM 4289 C C . LEU B 1 222 ? 10.305 -12.766 4.945 1 95.56 222 LEU B C 1
ATOM 4291 O O . LEU B 1 222 ? 11.195 -13.57 5.23 1 95.56 222 LEU B O 1
ATOM 4295 N N . GLY B 1 223 ? 9.266 -13.023 4.27 1 98.06 223 GLY B N 1
ATOM 4296 C CA . GLY B 1 223 ? 9.109 -14.367 3.738 1 98.06 223 GLY B CA 1
ATOM 4297 C C . GLY B 1 223 ? 10.148 -14.719 2.689 1 98.06 223 GLY B C 1
ATOM 4298 O O . GLY B 1 223 ? 10.609 -15.859 2.621 1 98.06 223 GLY B O 1
ATOM 4299 N N . GLY B 1 224 ? 10.484 -13.773 1.848 1 98.44 224 GLY B N 1
ATOM 4300 C CA . GLY B 1 224 ? 11.555 -13.984 0.887 1 98.44 224 GLY B CA 1
ATOM 4301 C C . GLY B 1 224 ? 12.898 -14.242 1.539 1 98.44 224 GLY B C 1
ATOM 4302 O O . GLY B 1 224 ? 13.648 -15.117 1.097 1 98.44 224 GLY B O 1
ATOM 4303 N N . ALA B 1 225 ? 13.156 -13.516 2.609 1 98.12 225 ALA B N 1
ATOM 4304 C CA . ALA B 1 225 ? 14.391 -13.711 3.359 1 98.12 225 ALA B CA 1
ATOM 4305 C C . ALA B 1 225 ? 14.445 -15.102 3.984 1 98.12 225 ALA B C 1
ATOM 4307 O O . ALA B 1 225 ? 15.469 -15.789 3.906 1 98.12 225 ALA B O 1
ATOM 4308 N N . GLU B 1 226 ? 13.367 -15.453 4.566 1 98.62 226 GLU B N 1
ATOM 4309 C CA . GLU B 1 226 ? 13.281 -16.766 5.203 1 98.62 226 GLU B CA 1
ATOM 4310 C C . GLU B 1 226 ? 13.461 -17.891 4.184 1 98.62 226 GLU B C 1
ATOM 4312 O O . GLU B 1 226 ? 14.203 -18.844 4.426 1 98.62 226 GLU B O 1
ATOM 4317 N N . ALA B 1 227 ? 12.766 -17.75 3.092 1 98.81 227 ALA B N 1
ATOM 4318 C CA . ALA B 1 227 ? 12.859 -18.766 2.033 1 98.81 227 ALA B CA 1
ATOM 4319 C C . ALA B 1 227 ? 14.289 -18.859 1.503 1 98.81 227 ALA B C 1
ATOM 4321 O O . ALA B 1 227 ? 14.789 -19.953 1.243 1 98.81 227 ALA B O 1
ATOM 4322 N N . MET B 1 228 ? 14.945 -17.734 1.326 1 98.81 228 MET B N 1
ATOM 4323 C CA . MET B 1 228 ? 16.312 -17.703 0.821 1 98.81 228 MET B CA 1
ATOM 4324 C C . MET B 1 228 ? 17.266 -18.375 1.811 1 98.81 228 MET B C 1
ATOM 4326 O O . MET B 1 228 ? 18.172 -19.109 1.412 1 98.81 228 MET B O 1
ATOM 4330 N N . ARG B 1 229 ? 17.078 -18.062 3.104 1 98.69 229 ARG B N 1
ATOM 4331 C CA . ARG B 1 229 ? 17.891 -18.703 4.137 1 98.69 229 ARG B CA 1
ATOM 4332 C C . ARG B 1 229 ? 17.734 -20.219 4.102 1 98.69 229 ARG B C 1
ATOM 4334 O O . ARG B 1 229 ? 18.719 -20.953 4.195 1 98.69 229 ARG B O 1
ATOM 4341 N N . ASN B 1 230 ? 16.516 -20.609 3.992 1 98.56 230 ASN B N 1
ATOM 4342 C CA . ASN B 1 230 ? 16.234 -22.047 3.924 1 98.56 230 ASN B CA 1
ATOM 4343 C C . ASN B 1 230 ? 16.875 -22.688 2.691 1 98.56 230 ASN B C 1
ATOM 4345 O O . ASN B 1 230 ? 17.391 -23.797 2.766 1 98.56 230 ASN B O 1
ATOM 4349 N N . LEU B 1 231 ? 16.797 -21.984 1.569 1 98.56 231 LEU B N 1
ATOM 4350 C CA . LEU B 1 231 ? 17.391 -22.5 0.341 1 98.56 231 LEU B CA 1
ATOM 4351 C C . LEU B 1 231 ? 18.906 -22.641 0.485 1 98.56 231 LEU B C 1
ATOM 4353 O O . LEU B 1 231 ? 19.469 -23.656 0.08 1 98.56 231 LEU B O 1
ATOM 4357 N N . LEU B 1 232 ? 19.547 -21.672 1.063 1 98.12 232 LEU B N 1
ATOM 4358 C CA . LEU B 1 232 ? 20.984 -21.719 1.299 1 98.12 232 LEU B CA 1
ATOM 4359 C C . LEU B 1 232 ? 21.344 -22.875 2.229 1 98.12 232 LEU B C 1
ATOM 4361 O O . LEU B 1 232 ? 22.375 -23.531 2.037 1 98.12 232 LEU B O 1
ATOM 4365 N N . ALA B 1 233 ? 20.438 -23.094 3.184 1 97.38 233 ALA B N 1
ATOM 4366 C CA . ALA 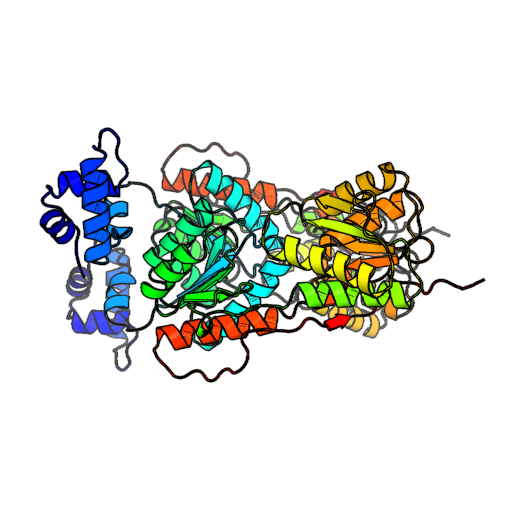B 1 233 ? 20.688 -24.094 4.207 1 97.38 233 ALA B CA 1
ATOM 4367 C C . ALA B 1 233 ? 20.688 -25.5 3.605 1 97.38 233 ALA B C 1
ATOM 4369 O O . ALA B 1 233 ? 21.312 -26.422 4.145 1 97.38 233 ALA B O 1
ATOM 4370 N N . LYS B 1 234 ? 19.984 -25.672 2.523 1 96.56 234 LYS B N 1
ATOM 4371 C CA . LYS B 1 234 ? 19.922 -26.969 1.852 1 96.56 234 LYS B CA 1
ATOM 4372 C C . LYS B 1 234 ? 21.281 -27.312 1.238 1 96.56 234 LYS B C 1
ATOM 4374 O O . LYS B 1 234 ? 21.531 -28.484 0.911 1 96.56 234 LYS B O 1
ATOM 4379 N N . ASN B 1 235 ? 22.156 -26.406 0.993 1 95.19 235 ASN B N 1
ATOM 4380 C CA . ASN B 1 235 ? 23.516 -26.594 0.522 1 95.19 235 ASN B CA 1
ATOM 4381 C C . ASN B 1 235 ? 23.562 -27.25 -0.855 1 95.19 235 ASN B C 1
ATOM 4383 O O . ASN B 1 235 ? 24.375 -28.141 -1.099 1 95.19 235 ASN B O 1
ATOM 4387 N N . VAL B 1 236 ? 22.609 -26.906 -1.66 1 94.75 236 VAL B N 1
ATOM 4388 C CA . VAL B 1 236 ? 22.594 -27.281 -3.068 1 94.75 236 VAL B CA 1
ATOM 4389 C C . VAL B 1 236 ? 23.047 -26.109 -3.928 1 94.75 236 VAL B C 1
ATOM 4391 O O . VAL B 1 236 ? 22.562 -24.984 -3.764 1 94.75 236 VAL B O 1
ATOM 4394 N N . PRO B 1 237 ? 23.969 -26.359 -4.812 1 96 237 PRO B N 1
ATOM 4395 C CA . PRO B 1 237 ? 24.516 -25.25 -5.602 1 96 237 PRO B CA 1
ATOM 4396 C C . PRO B 1 237 ? 23.5 -24.672 -6.582 1 96 237 PRO B C 1
ATOM 4398 O O . PRO B 1 237 ? 22.719 -25.422 -7.176 1 96 237 PRO B O 1
ATOM 4401 N N . PHE B 1 238 ? 23.516 -23.406 -6.742 1 97.94 238 PHE B N 1
ATOM 4402 C CA . PHE B 1 238 ? 22.766 -22.688 -7.754 1 97.94 238 PHE B CA 1
ATOM 4403 C C . PHE B 1 238 ? 23.453 -21.375 -8.117 1 97.94 238 PHE B C 1
ATOM 4405 O O . PHE B 1 238 ? 24.266 -20.859 -7.34 1 97.94 238 PHE B O 1
ATOM 4412 N N . THR B 1 239 ? 23.125 -20.875 -9.266 1 98.12 239 THR B N 1
ATOM 4413 C CA . THR B 1 239 ? 23.75 -19.641 -9.719 1 98.12 239 THR B CA 1
ATOM 4414 C C . THR B 1 239 ? 22.703 -18.562 -9.984 1 98.12 239 THR B C 1
ATOM 4416 O O . THR B 1 239 ? 23.047 -17.422 -10.328 1 98.12 239 THR B O 1
ATOM 4419 N N . ALA B 1 240 ? 21.438 -18.938 -9.844 1 98.75 240 ALA B N 1
ATOM 4420 C CA . ALA B 1 240 ? 20.328 -17.984 -10.008 1 98.75 240 ALA B CA 1
ATOM 4421 C C . ALA B 1 240 ? 19.125 -18.391 -9.156 1 98.75 240 ALA B C 1
ATOM 4423 O O . ALA B 1 240 ? 18.984 -19.547 -8.789 1 98.75 240 ALA B O 1
ATOM 4424 N N . VAL B 1 241 ? 18.359 -17.422 -8.82 1 98.81 241 VAL B N 1
ATOM 4425 C CA . VAL B 1 241 ? 17.125 -17.656 -8.078 1 98.81 241 VAL B CA 1
ATOM 4426 C C . VAL B 1 241 ? 15.977 -16.859 -8.703 1 98.81 241 VAL B C 1
ATOM 4428 O O . VAL B 1 241 ? 16.125 -15.656 -8.953 1 98.81 241 VAL B O 1
ATOM 4431 N N . ALA B 1 242 ? 14.961 -17.562 -9.078 1 98.88 242 ALA B N 1
ATOM 4432 C CA . ALA B 1 242 ? 13.695 -16.922 -9.422 1 98.88 242 ALA B CA 1
ATOM 4433 C C . ALA B 1 242 ? 12.781 -16.828 -8.211 1 98.88 242 ALA B C 1
ATOM 4435 O O . ALA B 1 242 ? 12.727 -17.75 -7.391 1 98.88 242 ALA B O 1
ATOM 4436 N N . THR B 1 243 ? 12.109 -15.711 -8.055 1 98.81 243 THR B N 1
ATOM 4437 C CA . THR B 1 243 ? 11.266 -15.523 -6.883 1 98.81 243 THR B CA 1
ATOM 4438 C C . THR B 1 243 ? 9.812 -15.289 -7.293 1 98.81 243 THR B C 1
ATOM 4440 O O . THR B 1 243 ? 9.547 -14.828 -8.406 1 98.81 243 THR B O 1
ATOM 4443 N N . TYR B 1 244 ? 8.891 -15.594 -6.406 1 98.69 244 TYR B N 1
ATOM 4444 C CA . TYR B 1 244 ? 7.449 -15.469 -6.617 1 98.69 244 TYR B CA 1
ATOM 4445 C C . TYR B 1 244 ? 7.074 -14.023 -6.934 1 98.69 244 TYR B C 1
ATOM 4447 O O . TYR B 1 244 ? 6.219 -13.773 -7.785 1 98.69 244 TYR B O 1
ATOM 4455 N N . ASN B 1 245 ? 7.668 -13.055 -6.215 1 98.12 245 ASN B N 1
ATOM 4456 C CA . ASN B 1 245 ? 7.422 -11.641 -6.469 1 98.12 245 ASN B CA 1
ATOM 4457 C C . ASN B 1 245 ? 8.609 -10.781 -6.055 1 98.12 245 ASN B C 1
ATOM 4459 O O . ASN B 1 245 ? 9.602 -11.297 -5.527 1 98.12 245 ASN B O 1
ATOM 4463 N N . ASP B 1 246 ? 8.508 -9.531 -6.34 1 97.94 246 ASP B N 1
ATOM 4464 C CA . ASP B 1 246 ? 9.617 -8.602 -6.137 1 97.94 246 ASP B CA 1
ATOM 4465 C C . ASP B 1 246 ? 9.938 -8.445 -4.652 1 97.94 246 ASP B C 1
ATOM 4467 O O . ASP B 1 246 ? 11.102 -8.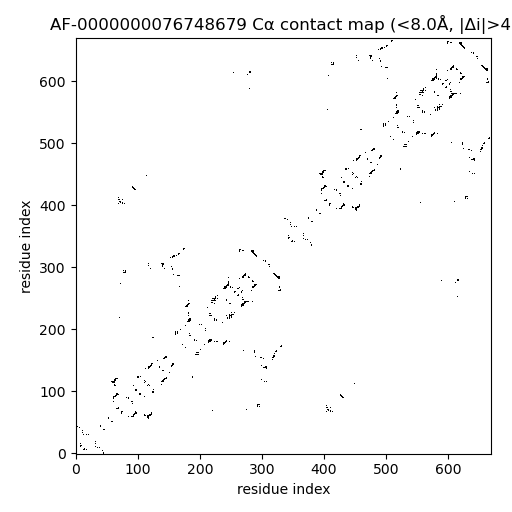258 -4.281 1 97.94 246 ASP B O 1
ATOM 4471 N N . LEU B 1 247 ? 8.938 -8.508 -3.793 1 97.12 247 LEU B N 1
ATOM 4472 C CA . LEU B 1 247 ? 9.172 -8.367 -2.359 1 97.12 247 LEU B CA 1
ATOM 4473 C C . LEU B 1 247 ? 10.016 -9.523 -1.829 1 97.12 247 LEU B C 1
ATOM 4475 O O . LEU B 1 247 ? 10.945 -9.305 -1.049 1 97.12 247 LEU B O 1
ATOM 4479 N N . MET B 1 248 ? 9.695 -10.688 -2.268 1 98.25 248 MET B N 1
ATOM 4480 C CA . MET B 1 248 ? 10.5 -11.844 -1.883 1 98.25 248 MET B CA 1
ATOM 4481 C C . MET B 1 248 ? 11.914 -11.727 -2.439 1 98.25 248 MET B C 1
ATOM 4483 O O . MET B 1 248 ? 12.883 -12.141 -1.791 1 98.25 248 MET B O 1
ATOM 4487 N N . ALA B 1 249 ? 12.016 -11.172 -3.662 1 98.62 249 ALA B N 1
ATOM 4488 C CA . ALA B 1 249 ? 13.336 -10.945 -4.242 1 98.62 249 ALA B CA 1
ATOM 4489 C C . ALA B 1 249 ? 14.156 -9.984 -3.383 1 98.62 249 ALA B C 1
ATOM 4491 O O . ALA B 1 249 ? 15.352 -10.195 -3.182 1 98.62 249 ALA B O 1
ATOM 4492 N N . ALA B 1 250 ? 13.5 -8.953 -2.893 1 97.06 250 ALA B N 1
ATOM 4493 C CA . ALA B 1 250 ? 14.18 -8 -2.02 1 97.06 250 ALA B CA 1
ATOM 4494 C C . ALA B 1 250 ? 14.711 -8.688 -0.765 1 97.06 250 ALA B C 1
ATOM 4496 O O . ALA B 1 250 ? 15.852 -8.461 -0.362 1 97.06 250 ALA B O 1
ATOM 4497 N N . GLY B 1 251 ? 13.852 -9.523 -0.162 1 97.5 251 GLY B N 1
ATOM 4498 C CA . GLY B 1 251 ? 14.289 -10.297 0.989 1 97.5 251 GLY B CA 1
ATOM 4499 C C . GLY B 1 251 ? 15.438 -11.242 0.676 1 97.5 251 GLY B C 1
ATOM 4500 O O . GLY B 1 251 ? 16.375 -11.375 1.473 1 97.5 251 GLY B O 1
ATOM 4501 N N . ALA B 1 252 ? 15.367 -11.812 -0.463 1 98.56 252 ALA B N 1
ATOM 4502 C CA . ALA B 1 252 ? 16.406 -12.742 -0.898 1 98.56 252 ALA B CA 1
ATOM 4503 C C . ALA B 1 252 ? 17.734 -12.031 -1.075 1 98.56 252 ALA B C 1
ATOM 4505 O O . ALA B 1 252 ? 18.781 -12.516 -0.612 1 98.56 252 ALA B O 1
ATOM 4506 N N . ILE B 1 253 ? 17.75 -10.906 -1.737 1 97.62 253 ILE B N 1
ATOM 4507 C CA . ILE B 1 253 ? 18.953 -10.133 -1.995 1 97.62 253 ILE B CA 1
ATOM 4508 C C . ILE B 1 253 ? 19.594 -9.703 -0.671 1 97.62 253 ILE B C 1
ATOM 4510 O O . ILE B 1 253 ? 20.812 -9.742 -0.521 1 97.62 253 ILE B O 1
ATOM 4514 N N . LYS B 1 254 ? 18.75 -9.328 0.252 1 94.81 254 LYS B N 1
ATOM 4515 C CA . LYS B 1 254 ? 19.234 -8.953 1.572 1 94.81 254 LYS B CA 1
ATOM 4516 C C . LYS B 1 254 ? 20 -10.102 2.221 1 94.81 254 LYS B C 1
ATOM 4518 O O . LYS B 1 254 ? 21.109 -9.914 2.738 1 94.81 254 LYS B O 1
ATOM 4523 N N . VAL B 1 255 ? 19.422 -11.273 2.227 1 97.38 255 VAL B N 1
ATOM 4524 C CA . VAL B 1 255 ? 20.016 -12.461 2.832 1 97.38 255 VAL B CA 1
ATOM 4525 C C . VAL B 1 255 ? 21.328 -12.805 2.107 1 97.38 255 VAL B C 1
ATOM 4527 O O . VAL B 1 255 ? 22.328 -13.133 2.744 1 97.38 255 VAL B O 1
ATOM 4530 N N . LEU B 1 256 ? 21.328 -12.734 0.745 1 97.94 256 LEU B N 1
ATOM 4531 C CA . LEU B 1 256 ? 22.531 -13 -0.033 1 97.94 256 LEU B CA 1
ATOM 4532 C C . LEU B 1 256 ? 23.641 -12.023 0.339 1 97.94 256 LEU B C 1
ATOM 4534 O O . LEU B 1 256 ? 24.781 -12.43 0.58 1 97.94 256 LEU B O 1
ATOM 4538 N N . THR B 1 257 ? 23.281 -10.773 0.449 1 94.31 257 THR B N 1
ATOM 4539 C CA . THR B 1 257 ? 24.234 -9.734 0.801 1 94.31 257 THR B CA 1
ATOM 4540 C C . THR B 1 257 ? 24.812 -9.969 2.193 1 94.31 257 THR B C 1
ATOM 4542 O O . THR B 1 257 ? 26.016 -9.852 2.4 1 94.31 257 THR B O 1
ATOM 4545 N N . GLU B 1 258 ? 23.938 -10.344 3.109 1 92.94 258 GLU B N 1
ATOM 4546 C CA . GLU B 1 258 ? 24.344 -10.602 4.488 1 92.94 258 GLU B CA 1
ATOM 4547 C C . GLU B 1 258 ? 25.297 -11.805 4.566 1 92.94 258 GLU B C 1
ATOM 4549 O O . GLU B 1 258 ? 26.062 -11.93 5.52 1 92.94 258 GLU B O 1
ATOM 4554 N N . ASN B 1 259 ? 25.234 -12.641 3.586 1 96.56 259 ASN B N 1
ATOM 4555 C CA . ASN B 1 259 ? 26.078 -13.828 3.541 1 96.56 259 ASN B CA 1
ATOM 4556 C C . ASN B 1 259 ? 27.25 -13.648 2.586 1 96.56 259 ASN B C 1
ATOM 4558 O O . ASN B 1 259 ? 27.875 -14.633 2.182 1 96.56 259 ASN B O 1
ATOM 4562 N N . ASN B 1 260 ? 27.469 -12.477 2.18 1 96.56 260 ASN B N 1
ATOM 4563 C CA . ASN B 1 260 ? 28.578 -12.094 1.315 1 96.56 260 ASN B CA 1
ATOM 4564 C C . ASN B 1 260 ? 28.5 -12.781 -0.045 1 96.56 260 ASN B C 1
ATOM 4566 O O . ASN B 1 260 ? 29.516 -13.188 -0.605 1 96.56 260 ASN B O 1
ATOM 4570 N N . ILE B 1 261 ? 27.312 -13.016 -0.47 1 97.62 261 ILE B N 1
ATOM 4571 C CA . ILE B 1 261 ? 27.047 -13.516 -1.816 1 97.62 261 ILE B CA 1
ATOM 4572 C C . ILE B 1 261 ? 26.625 -12.359 -2.721 1 97.62 261 ILE B C 1
ATOM 4574 O O . ILE B 1 261 ? 25.625 -11.695 -2.455 1 97.62 261 ILE B O 1
ATOM 4578 N N . ARG B 1 262 ? 27.406 -12.148 -3.721 1 96.94 262 ARG B N 1
ATOM 4579 C CA . ARG B 1 262 ? 27.188 -10.977 -4.562 1 96.94 262 ARG B CA 1
ATOM 4580 C C . ARG B 1 262 ? 26.094 -11.242 -5.594 1 96.94 262 ARG B C 1
ATOM 4582 O O . ARG B 1 262 ? 26.047 -12.32 -6.195 1 96.94 262 ARG B O 1
ATOM 4589 N N . VAL B 1 263 ? 25.172 -10.32 -5.766 1 98 263 VAL B N 1
ATOM 4590 C CA . VAL B 1 263 ? 24.172 -10.305 -6.832 1 98 263 VAL B CA 1
ATOM 4591 C C . VAL B 1 263 ? 24.516 -9.219 -7.852 1 98 263 VAL B C 1
ATOM 4593 O O . VAL B 1 263 ? 24.672 -8.047 -7.5 1 98 263 VAL B O 1
ATOM 4596 N N . PRO B 1 264 ? 24.703 -9.469 -9.094 1 97.94 264 PRO B N 1
ATOM 4597 C CA . PRO B 1 264 ? 24.438 -10.758 -9.742 1 97.94 264 PRO B CA 1
ATOM 4598 C C . PRO B 1 264 ? 25.688 -11.625 -9.875 1 97.94 264 PRO B C 1
ATOM 4600 O O . PRO B 1 264 ? 25.609 -12.719 -10.438 1 97.94 264 PRO B O 1
ATOM 4603 N N . GLU B 1 265 ? 26.828 -11.188 -9.398 1 97.5 265 GLU B N 1
ATOM 4604 C CA . GLU B 1 265 ? 28.109 -11.797 -9.734 1 97.5 265 GLU B CA 1
ATOM 4605 C C . GLU B 1 265 ? 28.156 -13.266 -9.32 1 97.5 265 GLU B C 1
ATOM 4607 O O . GLU B 1 265 ? 28.703 -14.109 -10.047 1 97.5 265 GLU B O 1
ATOM 4612 N N . ASP B 1 266 ? 27.641 -13.586 -8.164 1 97.62 266 ASP B N 1
ATOM 4613 C CA . ASP B 1 266 ? 27.641 -14.961 -7.664 1 97.62 266 ASP B CA 1
ATOM 4614 C C . ASP B 1 266 ? 26.297 -15.633 -7.914 1 97.62 266 ASP B C 1
ATOM 4616 O O . ASP B 1 266 ? 26.234 -16.797 -8.297 1 97.62 266 ASP B O 1
ATOM 4620 N N . VAL B 1 267 ? 25.219 -14.914 -7.66 1 98.56 267 VAL B N 1
ATOM 4621 C CA . VAL B 1 267 ? 23.875 -15.43 -7.836 1 98.56 267 VAL B CA 1
ATOM 4622 C C . VAL B 1 267 ? 22.984 -14.383 -8.508 1 98.56 267 VAL B C 1
ATOM 4624 O O . VAL B 1 267 ? 22.844 -13.273 -7.996 1 98.56 267 VAL B O 1
ATOM 4627 N N . SER B 1 268 ? 22.422 -14.695 -9.656 1 98.88 268 SER B N 1
ATOM 4628 C CA . SER B 1 268 ? 21.438 -13.844 -10.312 1 98.88 268 SER B CA 1
ATOM 4629 C C . SER B 1 268 ? 20.062 -13.977 -9.656 1 98.88 268 SER B C 1
ATOM 4631 O O . SER B 1 268 ? 19.703 -15.047 -9.164 1 98.88 268 SER B O 1
ATOM 4633 N N . VAL B 1 269 ? 19.328 -12.867 -9.57 1 98.88 269 VAL B N 1
ATOM 4634 C CA . VAL B 1 269 ? 18 -12.883 -8.961 1 98.88 269 VAL B CA 1
ATOM 4635 C C . VAL B 1 269 ? 16.984 -12.25 -9.922 1 98.88 269 VAL B C 1
ATOM 4637 O O . VAL B 1 269 ? 17.281 -11.219 -10.539 1 98.88 269 VAL B O 1
ATOM 4640 N N . ILE B 1 270 ? 15.867 -12.875 -10.117 1 98.88 270 ILE B N 1
ATOM 4641 C CA . ILE B 1 270 ? 14.789 -12.336 -10.938 1 98.88 270 ILE B CA 1
ATOM 4642 C C . ILE B 1 270 ? 13.484 -12.32 -10.148 1 98.88 270 ILE B C 1
ATOM 4644 O O . ILE B 1 270 ? 13.203 -13.25 -9.398 1 98.88 270 ILE B O 1
ATOM 4648 N N . GLY B 1 271 ? 12.734 -11.227 -10.289 1 98.69 271 GLY B N 1
ATOM 4649 C CA . GLY B 1 271 ? 11.492 -11.078 -9.547 1 98.69 271 GLY B CA 1
ATOM 4650 C C . GLY B 1 271 ? 10.258 -11.172 -10.43 1 98.69 271 GLY B C 1
ATOM 4651 O O . GLY B 1 271 ? 10.32 -11.734 -11.523 1 98.69 271 GLY B O 1
ATOM 4652 N N . PHE B 1 272 ? 9.133 -10.758 -9.906 1 98.62 272 PHE B N 1
ATOM 4653 C CA . PHE B 1 272 ? 7.824 -10.758 -10.547 1 98.62 272 PHE B CA 1
ATOM 4654 C C . PHE B 1 272 ? 6.965 -9.609 -10.016 1 98.62 272 PHE B C 1
ATOM 4656 O O . PHE B 1 272 ? 6.996 -9.305 -8.82 1 98.62 272 PHE B O 1
ATOM 4663 N N . ASP B 1 273 ? 6.141 -8.953 -10.867 1 97.62 273 ASP B N 1
ATOM 4664 C CA . ASP B 1 273 ? 5.18 -7.891 -10.594 1 97.62 273 ASP B CA 1
ATOM 4665 C C . ASP B 1 273 ? 5.645 -6.562 -11.18 1 97.62 273 ASP B C 1
ATOM 4667 O O . ASP B 1 273 ? 4.844 -5.801 -11.727 1 97.62 273 ASP B O 1
ATOM 4671 N N . ASP B 1 274 ? 6.98 -6.277 -11.016 1 97.38 274 ASP B N 1
ATOM 4672 C CA . ASP B 1 274 ? 7.586 -4.992 -11.352 1 97.38 274 ASP B CA 1
ATOM 4673 C C . ASP B 1 274 ? 7.055 -3.883 -10.445 1 97.38 274 ASP B C 1
ATOM 4675 O O . ASP B 1 274 ? 6.574 -2.857 -10.938 1 97.38 274 ASP B O 1
ATOM 4679 N N . SER B 1 275 ? 7.102 -4.195 -9.164 1 93.31 275 SER B N 1
ATOM 4680 C CA . SER B 1 275 ? 6.797 -3.17 -8.172 1 93.31 275 SER B CA 1
ATOM 4681 C C . SER B 1 275 ? 7.898 -2.119 -8.102 1 93.31 275 SER B C 1
ATOM 4683 O O . SER B 1 275 ? 9.008 -2.342 -8.602 1 93.31 275 SER B O 1
ATOM 4685 N N . SER B 1 276 ? 7.57 -0.983 -7.492 1 88.5 276 SER B N 1
ATOM 4686 C CA . SER B 1 276 ? 8.516 0.13 -7.449 1 88.5 276 SER B CA 1
ATOM 4687 C C . SER B 1 276 ? 9.836 -0.291 -6.82 1 88.5 276 SER B C 1
ATOM 4689 O O . SER B 1 276 ? 10.898 0.192 -7.219 1 88.5 276 SER B O 1
ATOM 4691 N N . ILE B 1 277 ? 9.781 -1.188 -5.891 1 91.06 277 ILE B N 1
ATOM 4692 C CA . ILE B 1 277 ? 10.961 -1.621 -5.152 1 91.06 277 ILE B CA 1
ATOM 4693 C C . ILE B 1 277 ? 11.992 -2.199 -6.121 1 91.06 277 ILE B C 1
ATOM 4695 O O . ILE B 1 277 ? 13.195 -2.105 -5.887 1 91.06 277 ILE B O 1
ATOM 4699 N N . ALA B 1 278 ? 11.531 -2.762 -7.223 1 95.19 278 ALA B N 1
ATOM 4700 C CA . ALA B 1 278 ? 12.398 -3.422 -8.188 1 95.19 278 ALA B CA 1
ATOM 4701 C C . ALA B 1 278 ? 13.422 -2.447 -8.766 1 95.19 278 ALA B C 1
ATOM 4703 O O . ALA B 1 278 ? 14.555 -2.832 -9.07 1 95.19 278 ALA B O 1
ATOM 4704 N N . SER B 1 279 ? 13.055 -1.172 -8.844 1 92.56 279 SER B N 1
ATOM 4705 C CA . SER B 1 279 ? 13.914 -0.168 -9.461 1 92.56 279 SER B CA 1
ATOM 4706 C C . SER B 1 279 ? 14.812 0.503 -8.43 1 92.56 279 SER B C 1
ATOM 4708 O O . SER B 1 279 ? 15.703 1.28 -8.781 1 92.56 279 SER B O 1
ATOM 4710 N N . TYR B 1 280 ? 14.656 0.13 -7.164 1 89.31 280 TYR B N 1
ATOM 4711 C CA . TYR B 1 280 ? 15.406 0.838 -6.133 1 89.31 280 TYR B CA 1
ATOM 4712 C C . TYR B 1 280 ? 16.359 -0.104 -5.406 1 89.31 280 TYR B C 1
ATOM 4714 O O . TYR B 1 280 ? 17.188 0.336 -4.602 1 89.31 280 TYR B O 1
ATOM 4722 N N . LEU B 1 281 ? 16.219 -1.353 -5.746 1 91.69 281 LEU B N 1
ATOM 4723 C CA . LEU B 1 281 ? 17.156 -2.322 -5.188 1 91.69 281 LEU B CA 1
ATOM 4724 C C . LEU B 1 281 ? 18.547 -2.137 -5.781 1 91.69 281 LEU B C 1
ATOM 4726 O O . LEU B 1 281 ? 18.703 -1.475 -6.809 1 91.69 281 LEU B O 1
ATOM 4730 N N . SER B 1 282 ? 19.578 -2.586 -5.004 1 88.69 282 SER B N 1
ATOM 4731 C CA . SER B 1 282 ? 20.938 -2.67 -5.512 1 88.69 282 SER B CA 1
ATOM 4732 C C . SER B 1 282 ? 21.453 -4.105 -5.48 1 88.69 282 SER B C 1
ATOM 4734 O O . SER B 1 282 ? 21.703 -4.66 -4.41 1 88.69 282 SER B O 1
ATOM 4736 N N . PRO B 1 283 ? 21.672 -4.66 -6.676 1 93.94 283 PRO B N 1
ATOM 4737 C CA . PRO B 1 283 ? 21.391 -4.113 -8.008 1 93.94 283 PRO B CA 1
ATOM 4738 C C . PRO B 1 283 ? 19.891 -3.967 -8.281 1 93.94 283 PRO B C 1
ATOM 4740 O O . PRO B 1 283 ? 19.078 -4.59 -7.605 1 93.94 283 PRO B O 1
ATOM 4743 N N . THR B 1 284 ? 19.531 -3.094 -9.266 1 95.38 284 THR B N 1
ATOM 4744 C CA . THR B 1 284 ? 18.141 -3.012 -9.703 1 95.38 284 THR B CA 1
ATOM 4745 C C . THR B 1 284 ? 17.656 -4.359 -10.234 1 95.38 284 THR B C 1
ATOM 4747 O O . THR B 1 284 ? 18.422 -5.078 -10.891 1 95.38 284 THR B O 1
ATOM 4750 N N . LEU B 1 285 ? 16.438 -4.656 -9.992 1 98.12 285 LEU B N 1
ATOM 4751 C CA . LEU B 1 285 ? 15.938 -6.023 -10.094 1 98.12 285 LEU B CA 1
ATOM 4752 C C . LEU B 1 285 ? 15.352 -6.289 -11.477 1 98.12 285 LEU B C 1
ATOM 4754 O O . LEU B 1 285 ? 14.414 -5.602 -11.898 1 98.12 285 LEU B O 1
ATOM 4758 N N . THR B 1 286 ? 15.961 -7.23 -12.25 1 98.81 286 THR B N 1
ATOM 4759 C CA . THR B 1 286 ? 15.25 -7.82 -13.375 1 98.81 286 THR B CA 1
ATOM 4760 C C . THR B 1 286 ? 13.977 -8.516 -12.906 1 98.81 286 THR B C 1
ATOM 4762 O O . THR B 1 286 ? 14 -9.273 -11.93 1 98.81 286 THR B O 1
ATOM 4765 N N . THR B 1 287 ? 12.844 -8.219 -13.539 1 98.75 287 THR B N 1
ATOM 4766 C CA . THR B 1 287 ? 11.57 -8.742 -13.047 1 98.75 287 THR B CA 1
ATOM 4767 C C . THR B 1 287 ? 10.578 -8.914 -14.188 1 98.75 287 THR B C 1
ATOM 4769 O O . THR B 1 287 ? 10.859 -8.523 -15.328 1 98.75 287 THR B O 1
ATOM 4772 N N . VAL B 1 288 ? 9.539 -9.664 -13.953 1 98.69 288 VAL B N 1
ATOM 4773 C CA . VAL B 1 288 ? 8.406 -9.789 -14.875 1 98.69 288 VAL B CA 1
ATOM 4774 C C . VAL B 1 288 ? 7.348 -8.742 -14.539 1 98.69 288 VAL B C 1
ATOM 4776 O O . VAL B 1 288 ? 6.91 -8.641 -13.383 1 98.69 288 VAL B O 1
ATOM 4779 N N . ARG B 1 289 ? 6.961 -7.949 -15.5 1 98.25 289 ARG B N 1
ATOM 4780 C CA . ARG B 1 289 ? 5.977 -6.895 -15.281 1 98.25 289 ARG B CA 1
ATOM 4781 C C . ARG B 1 289 ? 4.559 -7.449 -15.336 1 98.25 289 ARG B C 1
ATOM 4783 O O . ARG B 1 289 ? 4.145 -8.016 -16.344 1 98.25 289 ARG B O 1
ATOM 4790 N N . TYR B 1 290 ? 3.855 -7.426 -14.234 1 97.75 290 TYR B N 1
ATOM 4791 C CA . TYR B 1 290 ? 2.418 -7.645 -14.109 1 97.75 290 TYR B CA 1
ATOM 4792 C C . TYR B 1 290 ? 1.646 -6.367 -14.414 1 97.75 290 TYR B C 1
ATOM 4794 O O . TYR B 1 290 ? 1.739 -5.383 -13.672 1 97.75 290 TYR B O 1
ATOM 4802 N N . PRO B 1 291 ? 0.963 -6.297 -15.555 1 97.12 291 PRO B N 1
ATOM 4803 C CA . PRO B 1 291 ? 0.298 -5.039 -15.906 1 97.12 291 PRO B CA 1
ATOM 4804 C C . PRO B 1 291 ? -0.979 -4.801 -15.102 1 97.12 291 PRO B C 1
ATOM 4806 O O . PRO B 1 291 ? -2.053 -4.617 -15.68 1 97.12 291 PRO B O 1
ATOM 4809 N N . ILE B 1 292 ? -0.875 -4.645 -13.797 1 97.19 292 ILE B N 1
ATOM 4810 C CA . ILE B 1 292 ? -2.004 -4.621 -12.875 1 97.19 292 ILE B CA 1
ATOM 4811 C C . ILE B 1 292 ? -2.771 -3.309 -13.031 1 97.19 292 ILE B C 1
ATOM 4813 O O . ILE B 1 292 ? -3.992 -3.271 -12.852 1 97.19 292 ILE B O 1
ATOM 4817 N N . GLN B 1 293 ? -2.107 -2.205 -13.383 1 96.5 293 GLN B N 1
ATOM 4818 C CA . GLN B 1 293 ? -2.787 -0.923 -13.531 1 96.5 293 GLN B CA 1
ATOM 4819 C C . GLN B 1 293 ? -3.783 -0.96 -14.688 1 96.5 293 GLN B C 1
ATOM 4821 O O . GLN B 1 293 ? -4.93 -0.531 -14.539 1 96.5 293 GLN B O 1
ATOM 4826 N N . ILE B 1 294 ? -3.348 -1.502 -15.805 1 96.31 294 ILE B N 1
ATOM 4827 C CA . ILE B 1 294 ? -4.215 -1.581 -16.984 1 96.31 294 ILE B CA 1
ATOM 4828 C C . ILE B 1 294 ? -5.328 -2.594 -16.734 1 96.31 294 ILE B C 1
ATOM 4830 O O . ILE B 1 294 ? -6.484 -2.357 -17.094 1 96.31 294 ILE B O 1
ATOM 4834 N N . MET B 1 295 ? -5.016 -3.73 -16.141 1 97 295 MET B N 1
ATOM 4835 C CA . MET B 1 295 ? -6 -4.754 -15.797 1 97 295 MET B CA 1
ATOM 4836 C C . MET B 1 295 ? -7.074 -4.191 -14.867 1 97 295 MET B C 1
ATOM 4838 O O . MET B 1 295 ? -8.266 -4.41 -15.086 1 97 295 MET B O 1
ATOM 4842 N N . ALA B 1 296 ? -6.605 -3.469 -13.852 1 98.06 296 ALA B N 1
ATOM 4843 C CA . ALA B 1 296 ? -7.52 -2.939 -12.844 1 98.06 296 ALA B CA 1
ATOM 4844 C C . ALA B 1 296 ? -8.43 -1.864 -13.43 1 98.06 296 ALA B C 1
ATOM 4846 O O . ALA B 1 296 ? -9.609 -1.792 -13.094 1 98.06 296 ALA B O 1
ATOM 4847 N N . SER B 1 297 ? -7.863 -0.972 -14.242 1 97.31 297 SER B N 1
ATOM 4848 C CA . SER B 1 297 ? -8.672 0.029 -14.938 1 97.31 297 SER B CA 1
ATOM 4849 C C . SER B 1 297 ? -9.742 -0.626 -15.797 1 97.31 297 SER B C 1
ATOM 4851 O O . SER B 1 297 ? -10.898 -0.192 -15.797 1 97.31 297 SER B O 1
ATOM 4853 N N . HIS B 1 298 ? -9.32 -1.653 -16.5 1 96.62 298 HIS B N 1
ATOM 4854 C CA . HIS B 1 298 ? -10.266 -2.402 -17.312 1 96.62 298 HIS B CA 1
ATOM 4855 C C . HIS B 1 298 ? -11.359 -3.035 -16.453 1 96.62 298 HIS B C 1
ATOM 4857 O O . HIS B 1 298 ? -12.539 -2.93 -16.781 1 96.62 298 HIS B O 1
ATOM 4863 N N . ALA B 1 299 ? -10.969 -3.684 -15.383 1 97.38 299 ALA B N 1
ATOM 4864 C CA . ALA B 1 299 ? -11.922 -4.344 -14.492 1 97.38 299 ALA B CA 1
ATOM 4865 C C . ALA B 1 299 ? -12.93 -3.35 -13.93 1 97.38 299 ALA B C 1
ATOM 4867 O O . ALA B 1 299 ? -14.125 -3.658 -13.828 1 97.38 299 ALA B O 1
ATOM 4868 N N . ALA B 1 300 ? -12.453 -2.178 -13.531 1 97.62 300 ALA B N 1
ATOM 4869 C CA . ALA B 1 300 ? -13.328 -1.146 -12.977 1 97.62 300 ALA B CA 1
ATOM 4870 C C . ALA B 1 300 ? -14.352 -0.686 -14.008 1 97.62 300 ALA B C 1
ATOM 4872 O O . ALA B 1 300 ? -15.547 -0.594 -13.703 1 97.62 300 ALA B O 1
ATOM 4873 N N . ARG B 1 301 ? -13.891 -0.366 -15.227 1 96.69 301 ARG B N 1
ATOM 4874 C CA . ARG B 1 301 ? -14.797 0.062 -16.281 1 96.69 301 ARG B CA 1
ATOM 4875 C C . ARG B 1 301 ? -15.812 -1.032 -16.625 1 96.69 301 ARG B C 1
ATOM 4877 O O . ARG B 1 301 ? -17 -0.754 -16.797 1 96.69 301 ARG B O 1
ATOM 4884 N N . LEU B 1 302 ? -15.289 -2.254 -16.719 1 96.31 302 LEU B N 1
ATOM 4885 C CA . LEU B 1 302 ? -16.172 -3.393 -16.984 1 96.31 302 LEU B CA 1
ATOM 4886 C C . LEU B 1 302 ? -17.25 -3.508 -15.922 1 96.31 302 LEU B C 1
ATOM 4888 O O . LEU B 1 302 ? -18.422 -3.682 -16.25 1 96.31 302 LEU B O 1
ATOM 4892 N N . ALA B 1 303 ? -16.875 -3.416 -14.641 1 96.94 303 ALA B N 1
ATOM 4893 C CA . ALA B 1 303 ? -17.828 -3.527 -13.531 1 96.94 303 ALA B CA 1
ATOM 4894 C C . ALA B 1 303 ? -18.906 -2.463 -13.633 1 96.94 303 ALA B C 1
ATOM 4896 O O . ALA B 1 303 ? -20.094 -2.754 -13.43 1 96.94 303 ALA B O 1
ATOM 4897 N N . ILE B 1 304 ? -18.531 -1.241 -13.93 1 95.81 304 ILE B N 1
ATOM 4898 C CA . ILE B 1 304 ? -19.453 -0.126 -14.016 1 95.81 304 ILE B CA 1
ATOM 4899 C C . ILE B 1 304 ? -20.422 -0.354 -15.172 1 95.81 304 ILE B C 1
ATOM 4901 O O . ILE B 1 304 ? -21.641 -0.21 -15.008 1 95.81 304 ILE B O 1
ATOM 4905 N N . HIS B 1 305 ? -19.906 -0.766 -16.328 1 94.56 305 HIS B N 1
ATOM 4906 C CA . HIS B 1 305 ? -20.734 -0.945 -17.516 1 94.56 305 HIS B CA 1
ATOM 4907 C C . HIS B 1 305 ? -21.688 -2.129 -17.344 1 94.56 305 HIS B C 1
ATOM 4909 O O . HIS B 1 305 ? -22.812 -2.086 -17.812 1 94.56 305 HIS B O 1
ATOM 4915 N N . LEU B 1 306 ? -21.203 -3.176 -16.719 1 93.81 306 LEU B N 1
ATOM 4916 C CA . LEU B 1 306 ? -22.062 -4.316 -16.438 1 93.81 306 LEU B CA 1
ATOM 4917 C C . LEU B 1 306 ? -23.219 -3.91 -15.523 1 93.81 306 LEU B C 1
ATOM 4919 O O . LEU B 1 306 ? -24.375 -4.297 -15.758 1 93.81 306 LEU B O 1
ATOM 4923 N N . ALA B 1 307 ? -22.859 -3.145 -14.5 1 93.44 307 ALA B N 1
ATOM 4924 C CA . ALA B 1 307 ? -23.875 -2.693 -13.555 1 93.44 307 ALA B CA 1
ATOM 4925 C C . ALA B 1 307 ? -24.922 -1.818 -14.242 1 93.44 307 ALA B C 1
ATOM 4927 O O . ALA B 1 307 ? -26.109 -1.881 -13.914 1 93.44 307 ALA B O 1
ATOM 4928 N N . GLU B 1 308 ? -24.453 -1.019 -15.164 1 90.5 308 GLU B N 1
ATOM 4929 C CA . GLU B 1 308 ? -25.344 -0.085 -15.859 1 90.5 308 GLU B CA 1
ATOM 4930 C C . GLU B 1 308 ? -25.969 -0.73 -17.094 1 90.5 308 GLU B C 1
ATOM 4932 O O . GLU B 1 308 ? -26.766 -0.103 -17.781 1 90.5 308 GLU B O 1
ATOM 4937 N N . LYS B 1 309 ? -25.625 -1.954 -17.422 1 89.38 309 LYS B N 1
ATOM 4938 C CA . LYS B 1 309 ? -26.094 -2.666 -18.609 1 89.38 309 LYS B CA 1
ATOM 4939 C C . LYS B 1 309 ? -25.812 -1.87 -19.875 1 89.38 309 LYS B C 1
ATOM 4941 O O . LYS B 1 309 ? -26.688 -1.729 -20.734 1 89.38 309 LYS B O 1
ATOM 4946 N N . SER B 1 310 ? -24.719 -1.272 -19.859 1 89 310 SER B N 1
ATOM 4947 C CA . SER B 1 310 ? -24.281 -0.521 -21.016 1 89 310 SER B CA 1
ATOM 4948 C C . SER B 1 310 ? -23.172 -1.265 -21.766 1 89 310 SER B C 1
ATOM 4950 O O . SER B 1 310 ? -22.438 -2.061 -21.172 1 89 310 SER B O 1
ATOM 4952 N N . PRO B 1 311 ? -23.156 -1.083 -23.078 1 82.31 311 PRO B N 1
ATOM 4953 C CA . PRO B 1 311 ? -22.141 -1.783 -23.859 1 82.31 311 PRO B CA 1
ATOM 4954 C C . PRO B 1 311 ? -20.719 -1.39 -23.484 1 82.31 311 PRO B C 1
ATOM 4956 O O . PRO B 1 311 ? -20.453 -0.224 -23.172 1 82.31 311 PRO B O 1
ATOM 4959 N N . TYR B 1 312 ? -20 -2.316 -23.281 1 82.94 312 TYR B N 1
ATOM 4960 C CA . TYR B 1 312 ? -18.578 -2.129 -23.078 1 82.94 312 TYR B CA 1
ATOM 4961 C C . TYR B 1 312 ? -17.766 -3.104 -23.922 1 82.94 312 TYR B C 1
ATOM 4963 O O . TYR B 1 312 ? -17.844 -4.316 -23.734 1 82.94 312 TYR B O 1
ATOM 4971 N N . GLU B 1 313 ? -17.219 -2.561 -25.016 1 75.94 313 GLU B N 1
ATOM 4972 C CA . GLU B 1 313 ? -16.422 -3.387 -25.922 1 75.94 313 GLU B CA 1
ATOM 4973 C C . GLU B 1 313 ? -15.023 -3.617 -25.375 1 75.94 313 GLU B C 1
ATOM 4975 O O . GLU B 1 313 ? -14.281 -2.662 -25.109 1 75.94 313 GLU B O 1
ATOM 4980 N N . HIS B 1 314 ? -14.898 -4.824 -25.016 1 73.06 314 HIS B N 1
ATOM 4981 C CA . HIS B 1 314 ? -13.531 -5.129 -24.609 1 73.06 314 HIS B CA 1
ATOM 4982 C C . HIS B 1 314 ? -13.094 -6.5 -25.109 1 73.06 314 HIS B C 1
ATOM 4984 O O . HIS B 1 314 ? -13.898 -7.438 -25.141 1 73.06 314 HIS B O 1
ATOM 4990 N N . ASP B 1 315 ? -12.078 -6.512 -25.781 1 60.5 315 ASP B N 1
ATOM 4991 C CA . ASP B 1 315 ? -11.656 -7.73 -26.469 1 60.5 315 ASP B CA 1
ATOM 4992 C C . ASP B 1 315 ? -10.945 -8.68 -25.5 1 60.5 315 ASP B C 1
ATOM 4994 O O . ASP B 1 315 ? -11.094 -9.898 -25.609 1 60.5 315 ASP B O 1
ATOM 4998 N N . LYS B 1 316 ? -10.227 -8.016 -24.562 1 66.19 316 LYS B N 1
ATOM 4999 C CA . LYS B 1 316 ? -9.258 -8.914 -23.938 1 66.19 316 LYS B CA 1
ATOM 5000 C C . LYS B 1 316 ? -9.539 -9.078 -22.453 1 66.19 316 LYS B C 1
ATOM 5002 O O . LYS B 1 316 ? -9.781 -8.094 -21.75 1 66.19 316 LYS B O 1
ATOM 5007 N N . HIS B 1 317 ? -9.539 -10.461 -22.109 1 82 317 HIS B N 1
ATOM 5008 C CA . HIS B 1 317 ? -9.742 -10.844 -20.719 1 82 317 HIS B CA 1
ATOM 5009 C C . HIS B 1 317 ? -8.461 -11.406 -20.109 1 82 317 HIS B C 1
ATOM 5011 O O . HIS B 1 317 ? -8.289 -11.391 -18.891 1 82 317 HIS B O 1
ATOM 5017 N N . LEU B 1 318 ? -7.617 -11.781 -21 1 90.62 318 LEU B N 1
ATOM 5018 C CA . LEU B 1 318 ? -6.371 -12.375 -20.516 1 90.62 318 LEU B CA 1
ATOM 5019 C C . LEU B 1 318 ? -5.18 -11.5 -20.891 1 90.62 318 LEU B C 1
ATOM 5021 O O . LEU B 1 318 ? -4.953 -11.234 -22.078 1 90.62 318 LEU B O 1
ATOM 5025 N N . TYR B 1 319 ? -4.434 -11.023 -19.969 1 95.25 319 TYR B N 1
ATOM 5026 C CA . TYR B 1 319 ? -3.273 -10.156 -20.172 1 95.25 319 TYR B CA 1
ATOM 5027 C C . TYR B 1 319 ? -1.98 -10.969 -20.125 1 95.25 319 TYR B C 1
ATOM 5029 O O . TYR B 1 319 ? -1.946 -12.062 -19.562 1 95.25 319 TYR B O 1
ATOM 5037 N N . VAL B 1 320 ? -0.995 -10.438 -20.797 1 94.56 320 VAL B N 1
ATOM 5038 C CA . VAL B 1 320 ? 0.288 -11.125 -20.906 1 94.56 320 VAL B CA 1
ATOM 5039 C C . VAL B 1 320 ? 1.369 -10.312 -20.188 1 94.56 320 VAL B C 1
ATOM 5041 O O . VAL B 1 320 ? 1.462 -9.094 -20.375 1 94.56 320 VAL B O 1
ATOM 5044 N N . PRO B 1 321 ? 2.133 -11.016 -19.328 1 96.88 321 PRO B N 1
ATOM 5045 C CA . PRO B 1 321 ? 3.242 -10.32 -18.672 1 96.88 321 PRO B CA 1
ATOM 5046 C C . PRO B 1 321 ? 4.426 -10.078 -19.594 1 96.88 321 PRO B C 1
ATOM 5048 O O . PRO B 1 321 ? 4.508 -10.68 -20.672 1 96.88 321 PRO B O 1
ATOM 5051 N N . THR B 1 322 ? 5.293 -9.086 -19.266 1 97.94 322 THR B N 1
ATOM 5052 C CA . THR B 1 322 ? 6.504 -8.781 -20.016 1 97.94 322 THR B CA 1
ATOM 5053 C C . THR B 1 322 ? 7.727 -8.773 -19.109 1 97.94 322 THR B C 1
ATOM 5055 O O . THR B 1 322 ? 7.602 -8.578 -17.906 1 97.94 322 THR B O 1
ATOM 5058 N N . LEU B 1 323 ? 8.852 -9.008 -19.734 1 98.5 323 LEU B N 1
ATOM 5059 C CA . LEU B 1 323 ? 10.094 -9.016 -18.984 1 98.5 323 LEU B CA 1
ATOM 5060 C C . LEU B 1 323 ? 10.711 -7.617 -18.938 1 98.5 323 LEU B C 1
ATOM 5062 O O . LEU B 1 323 ? 10.734 -6.914 -19.953 1 98.5 323 LEU B O 1
ATOM 5066 N N . VAL B 1 324 ? 11.094 -7.16 -17.797 1 98.5 324 VAL B N 1
ATOM 5067 C CA . VAL B 1 324 ? 11.852 -5.93 -17.609 1 98.5 324 VAL B CA 1
ATOM 5068 C C . VAL B 1 324 ? 13.273 -6.266 -17.156 1 98.5 324 VAL B C 1
ATOM 5070 O O . VAL B 1 324 ? 13.484 -6.691 -16.016 1 98.5 324 VAL B O 1
ATOM 5073 N N . VAL B 1 325 ? 14.195 -6.035 -18 1 98.38 325 VAL B N 1
ATOM 5074 C CA . VAL B 1 325 ? 15.586 -6.402 -17.734 1 98.38 325 VAL B CA 1
ATOM 5075 C C . VAL B 1 325 ? 16.297 -5.246 -17.062 1 98.38 325 VAL B C 1
ATOM 5077 O O . VAL B 1 325 ? 16.266 -4.109 -17.547 1 98.38 325 VAL B O 1
ATOM 5080 N N . ARG B 1 326 ? 16.922 -5.578 -15.875 1 97.31 326 ARG B N 1
ATOM 5081 C CA . ARG B 1 326 ? 17.766 -4.617 -15.172 1 97.31 326 ARG B CA 1
ATOM 5082 C C . ARG B 1 326 ? 19.125 -5.223 -14.836 1 97.31 326 ARG B C 1
ATOM 5084 O O . ARG B 1 326 ? 19.766 -5.84 -15.688 1 97.31 326 ARG B O 1
ATOM 5091 N N . HIS B 1 327 ? 19.609 -5.09 -13.562 1 96.5 327 HIS B N 1
ATOM 5092 C CA . HIS B 1 327 ? 21.016 -5.367 -13.359 1 96.5 327 HIS B CA 1
ATOM 5093 C C . HIS B 1 327 ? 21.219 -6.539 -12.398 1 96.5 327 HIS B C 1
ATOM 5095 O O . HIS B 1 327 ? 22.344 -6.801 -11.953 1 96.5 327 HIS B O 1
ATOM 5101 N N . SER B 1 328 ? 20.125 -7.273 -12.148 1 98.5 328 SER B N 1
ATOM 5102 C CA . SER B 1 328 ? 20.234 -8.32 -11.141 1 98.5 328 SER B CA 1
ATOM 5103 C C . SER B 1 328 ? 20.5 -9.68 -11.781 1 98.5 328 SER B C 1
ATOM 5105 O O . SER B 1 328 ? 20.5 -10.703 -11.102 1 98.5 328 SER B O 1
ATOM 5107 N N . VAL B 1 329 ? 20.688 -9.781 -13.086 1 98.56 329 VAL B N 1
ATOM 5108 C CA . VAL B 1 329 ? 20.969 -11.023 -13.781 1 98.56 329 VAL B CA 1
ATOM 5109 C C . VAL B 1 329 ? 22.266 -10.883 -14.586 1 98.56 329 VAL B C 1
ATOM 5111 O O . VAL B 1 329 ? 22.422 -9.93 -15.359 1 98.56 329 VAL B O 1
ATOM 5114 N N . LYS B 1 330 ? 23.156 -11.789 -14.312 1 97.25 330 LYS B N 1
ATOM 5115 C CA . LYS B 1 330 ? 24.422 -11.781 -15.047 1 97.25 330 LYS B CA 1
ATOM 5116 C C . LYS B 1 330 ? 24.516 -12.984 -15.977 1 97.25 330 LYS B C 1
ATOM 5118 O O . LYS B 1 330 ? 24.094 -14.086 -15.625 1 97.25 330 LYS B O 1
ATOM 5123 N N . LYS B 1 331 ? 25.094 -12.727 -17.156 1 93.81 331 LYS B N 1
ATOM 5124 C CA . LYS B 1 331 ? 25.406 -13.828 -18.062 1 93.81 331 LYS B CA 1
ATOM 5125 C C . LYS B 1 331 ? 26.562 -14.664 -17.547 1 93.81 331 LYS B C 1
ATOM 5127 O O . LYS B 1 331 ? 27.578 -14.125 -17.094 1 93.81 331 LYS B O 1
ATOM 5132 N N . GLN B 1 332 ? 26.312 -15.953 -17.516 1 89.5 332 GLN B N 1
ATOM 5133 C CA . GLN B 1 332 ? 27.391 -16.844 -17.078 1 89.5 332 GLN B CA 1
ATOM 5134 C C . GLN B 1 332 ? 28.469 -16.969 -18.141 1 89.5 332 GLN B C 1
ATOM 5136 O O . GLN B 1 332 ? 28.172 -17 -19.344 1 89.5 332 GLN B O 1
ATOM 5141 N N . SER B 1 333 ? 29.812 -16.453 -17.828 1 72.44 333 SER B N 1
ATOM 5142 C CA . SER B 1 333 ? 30.953 -16.594 -18.75 1 72.44 333 SER B CA 1
ATOM 5143 C C . SER B 1 333 ? 31.297 -18.047 -18.984 1 72.44 333 SER B C 1
ATOM 5145 O O . SER B 1 333 ? 31.328 -18.859 -18.047 1 72.44 333 SER B O 1
ATOM 5147 N N . PHE B 1 334 ? 30.891 -18.703 -20.078 1 54.72 334 PHE B N 1
ATOM 5148 C CA . PHE B 1 334 ? 31.422 -20.016 -20.406 1 54.72 334 PHE B CA 1
ATOM 5149 C C . PHE B 1 334 ? 32.938 -19.969 -20.469 1 54.72 334 PHE B C 1
ATOM 5151 O O . PHE B 1 334 ? 33.531 -19.125 -21.141 1 54.72 334 PHE B O 1
ATOM 5158 N N . VAL B 1 335 ? 33.625 -20.25 -19.328 1 38.09 335 VAL B N 1
ATOM 5159 C CA . VAL B 1 335 ? 34.969 -20.672 -19.625 1 38.09 335 VAL B CA 1
ATOM 5160 C C . VAL B 1 335 ? 34.938 -21.969 -20.438 1 38.09 335 VAL B C 1
ATOM 5162 O O . VAL B 1 335 ? 34.125 -22.844 -20.188 1 38.09 335 VAL B O 1
#

Radius of gyration: 27.39 Å; Cα contacts (8 Å, |Δi|>4): 1437; chains: 2; bounding box: 84×62×56 Å

pLDDT: mean 91.42, std 11.78, range [38.09, 98.88]

Nearest PDB structures (foldseek):
  3dbi-assembly2_B  TM=8.890E-01  e=8.746E-27  Escherichia coli K-12
  1qpz-assembly1_A  TM=8.470E-01  e=1.910E-27  Escherichia coli
  2rgy-assembly1_A-2  TM=9.308E-01  e=3.292E-25  Paraburkholderia phymatum STM815
  5ysz-assembly1_A-2  TM=7.246E-01  e=5.589E-28  Thermobifida fusca YX
  3d8u-assembly1_B  TM=8.608E-01  e=1.647E-14  Vibrio parahaemolyticus

Organism: NCBI:txid190893

Secondary structure (DSSP, 8-state):
---HHHHHHHHTS-HHHHHHHHTT-SS--HHHHHHHHHHHHHHT----HHHHHHHSSS-SEEEEEES-TTSHHHHHHHHHHHHHHHHTT-EEEEEE-TT-HHHHHHHHHHHHHTT-SEEEE--SSS-HHHHHHHHHH-TEEEEES---GGGGGGEEEE-HHHHHHHHHHHHHHTT--SEEEEEESS-SHHHHHHHHHHHHHHHHTTPPP-GGGEEEE-SSHHHHHHHHHHHHHTT---SEEEESSHHHHHHHHHHHHHTT--TTTT-EEE-SB--GGGGTSSSPPBEEE--HHHHHHHHHHHHHHHHHT-------SEE--EEE--SS-------/---HHHHHHHHTS-HHHHHHHHTT-SS--HHHHHHHHHHHHHHT----HHHHHHHSSS-SEEEEEES-TTSHHHHHHHHHHHHHHHHTT-EEEEEE-TT-HHHHHHHHHHHHHTT-SEEEE--SSS-HHHHHHHHHH-TEEEEES---GGGGGGEEEE-HHHHHHHHHHHHHHTT--SEEEEEESS-SHHHHHHHHHHHHHHHHTTPPP-GGGEEEE-SSHHHHHHHHHHHHHTT---SEEEESSHHHHHHHHHHHHHTT--TTTT-EEE-SB--GGGGTSSSPPBEEE--HHHHHHHHHHHHHHHHHT-------SEE--EEE--SS-------

Foldseek 3Di:
DDDLVQLCVQLVHDSVLLVCLLVVHPPRDPSSVVSSVVSCVVVVNDHPVVVVCVVVVADQEEEEEEADCVDVLVVLLVVLLQVLSVVVNHYYDYDHQNLAAVSLVVSLVVCVVSPRLAYEYAHFNHDLVVLVVSCVVRQLYAYEQDADPVPRLRFAHEQLLQFLLQQQVVQVVLPWLFEAEEFEPDPGPSRVSSVNSNQVSNVVVVHHDDCLRYFYFHPALCGLLVRLVSSVVSVDDTLEYEYSADRSQNNNCVNCVVVVHDFNVRYFYEGEQPGPVQCVDVQRHWYKHDPSSVSSNVSSVSSRCSSVVHDDDDDDRYDYIHIDDTRRHHRDPDD/DDDLVQLCVQLVHDSVLLVCLLVVHPPRDPSSVVSSVVSCVVVVNDHPVVVVCVVVVADQEEEEEEADCVDVLVVLLVVLLQVLSVVVNHYYDYDHQNLAAVSLVVSLVVCVVSPRLAYEYAHFNHDLVVLVVSCVVRQLYAYEQDADPVPRLRFAHEQLLQFLLQQQVVQVVLPWLFEAEEFEPDPGPSRVSSVNSNQVSNVVVVHHDDCLRYFYFHPALVGLLVRLVSSVVSVDDTLEYEYSAVRSQNNNCVNCVVVVHDFNVRYFYEGEQPGPVQCVDVQRHWYKHDPSSVSSNVSSVSSRCSSVVHDDDDDDRYDYIDIDDTRRHHRDPDD

Sequence (670 aa):
MANIRDVAKEAKLSVATVSRVINKLPHTSQAAIDAVHAAMEKLNYRPNANARALVSKSSPSIGVLVADVSNPFYGAMVQAIDEVAREYKKHILITHGYHNEAYEREAIELLINNRCDSLVIHSKGLSDQELIKFSQEIPGLTVINRFIPEIAERCVALDNVKGSSLALNHLLRAGHEKIGYLASSHQIEDSADRKQGYRSELEKHGLTYSGSLVAAGEPDELGGAEAMRNLLAKNVPFTAVATYNDLMAAGAIKVLTENNIRVPEDVSVIGFDDSSIASYLSPTLTTVRYPIQIMASHAARLAIHLAEKSPYEHDKHLYVPTLVVRHSVKKQSFVMANIRDVAKEAKLSVATVSRVINKLPHTSQAAIDAVHAAMEKLNYRPNANARALVSKSSPSIGVLVADVSNPFYGAMVQAIDEVAREYKKHILITHGYHNEAYEREAIELLINNRCDSLVIHSKGLSDQELIKFSQEIPGLTVINRFIPEIAERCVALDNVKGSSLALNHLLRAGHEKIGYLASSHQIEDSADRKQGYRSELEKHGLTYSGSLVAAGEPDELGGAEAMRNLLAKNVPFTAVATYNDLMAAGAIKVLTENNIRVPEDVSVIGFDDSSIASYLSPTLTTVRYPIQIMASHAARLAIHLAEKSPYEHDKHLYVPTLVVRHSVKKQSFV